Protein AF-A0A7C5BM49-F1 (afdb_monomer_lite)

Radius of gyration: 30.9 Å; chains: 1; bounding box: 62×61×113 Å

Structure (mmCIF, N/CA/C/O backbone):
data_AF-A0A7C5BM49-F1
#
_entry.id   AF-A0A7C5BM49-F1
#
loop_
_atom_site.group_PDB
_atom_site.id
_atom_site.type_symbol
_atom_site.label_atom_id
_atom_site.label_alt_id
_atom_site.label_comp_id
_atom_site.label_asym_id
_atom_site.label_entity_id
_atom_site.label_seq_id
_atom_site.pdbx_PDB_ins_code
_atom_site.Cartn_x
_atom_site.Cartn_y
_atom_site.Cartn_z
_atom_site.occupancy
_atom_site.B_iso_or_equiv
_atom_site.auth_seq_id
_atom_site.auth_comp_id
_atom_site.auth_asym_id
_atom_site.auth_atom_id
_atom_site.pdbx_PDB_model_num
ATOM 1 N N . MET A 1 1 ? -4.753 0.145 -66.730 1.00 35.38 1 MET A N 1
ATOM 2 C CA . MET A 1 1 ? -3.354 0.558 -66.465 1.00 35.38 1 MET A CA 1
ATOM 3 C C . MET A 1 1 ? -3.438 1.873 -65.705 1.00 35.38 1 MET A C 1
ATOM 5 O O . MET A 1 1 ? -4.096 2.757 -66.216 1.00 35.38 1 MET A O 1
ATOM 9 N N . SER A 1 2 ? -2.953 2.066 -64.485 1.00 33.19 2 SER A N 1
ATOM 10 C CA . SER A 1 2 ? -1.906 1.391 -63.722 1.00 33.19 2 SER A CA 1
ATOM 11 C C . SER A 1 2 ? -2.278 1.451 -62.233 1.00 33.19 2 SER A C 1
ATOM 13 O O . SER A 1 2 ? -2.693 2.502 -61.752 1.00 33.19 2 SER A O 1
ATOM 15 N N . VAL A 1 3 ? -2.170 0.325 -61.527 1.00 32.94 3 VAL A N 1
ATOM 16 C CA . VAL A 1 3 ? -2.247 0.261 -60.062 1.00 32.94 3 VAL A CA 1
ATOM 17 C C . VAL A 1 3 ? -0.810 0.378 -59.569 1.00 32.94 3 VAL A C 1
ATOM 19 O O . VAL A 1 3 ? 0.000 -0.507 -59.842 1.00 32.94 3 VAL A O 1
ATOM 22 N N . CYS A 1 4 ? -0.479 1.466 -58.876 1.00 29.97 4 CYS A N 1
ATOM 23 C CA . CYS A 1 4 ? 0.786 1.575 -58.159 1.00 29.97 4 CYS A CA 1
ATOM 24 C C . CYS A 1 4 ? 0.771 0.569 -57.001 1.00 29.97 4 CYS A C 1
ATOM 26 O O . CYS A 1 4 ? 0.165 0.816 -55.961 1.00 29.97 4 CYS A O 1
ATOM 28 N N . ARG A 1 5 ? 1.422 -0.583 -57.193 1.00 34.06 5 ARG A N 1
ATOM 29 C CA . ARG A 1 5 ? 1.899 -1.413 -56.084 1.00 34.06 5 ARG A CA 1
ATOM 30 C C . ARG A 1 5 ? 2.898 -0.569 -55.297 1.00 34.06 5 ARG A C 1
ATOM 32 O O . ARG A 1 5 ? 3.942 -0.210 -55.836 1.00 34.06 5 ARG A O 1
ATOM 39 N N . ALA A 1 6 ? 2.578 -0.258 -54.044 1.00 32.97 6 ALA A N 1
ATOM 40 C CA . ALA A 1 6 ? 3.600 0.090 -53.072 1.00 32.97 6 ALA A CA 1
ATOM 41 C C . ALA A 1 6 ? 4.580 -1.089 -53.024 1.00 32.97 6 ALA A C 1
ATOM 43 O O . ALA A 1 6 ? 4.182 -2.216 -52.727 1.00 32.97 6 ALA A O 1
ATOM 44 N N . ALA A 1 7 ? 5.826 -0.849 -53.423 1.00 32.91 7 ALA A N 1
ATOM 45 C CA . ALA A 1 7 ? 6.892 -1.812 -53.245 1.00 32.91 7 ALA A CA 1
ATOM 46 C C . ALA A 1 7 ? 7.076 -2.006 -51.736 1.00 32.91 7 ALA A C 1
ATOM 48 O O . ALA A 1 7 ? 7.450 -1.078 -51.023 1.00 32.91 7 ALA A O 1
ATOM 49 N N . GLN A 1 8 ? 6.740 -3.200 -51.259 1.00 35.34 8 GLN A N 1
ATOM 50 C CA . GLN A 1 8 ? 7.141 -3.689 -49.953 1.00 35.34 8 GLN A CA 1
ATOM 51 C C . GLN A 1 8 ? 8.669 -3.773 -50.015 1.00 35.34 8 GLN A C 1
ATOM 53 O O . GLN A 1 8 ? 9.209 -4.569 -50.780 1.00 35.34 8 GLN A O 1
ATOM 58 N N . VAL A 1 9 ? 9.368 -2.866 -49.336 1.00 38.16 9 VAL A N 1
ATOM 59 C CA . VAL A 1 9 ? 10.823 -2.961 -49.206 1.00 38.16 9 VAL A CA 1
ATOM 60 C C . VAL A 1 9 ? 11.071 -4.180 -48.322 1.00 38.16 9 VAL A C 1
ATOM 62 O O . VAL A 1 9 ? 10.821 -4.124 -47.121 1.00 38.16 9 VAL A O 1
ATOM 65 N N . GLU A 1 10 ? 11.472 -5.299 -48.926 1.00 43.09 10 GLU A N 1
ATOM 66 C CA . GLU A 1 10 ? 12.048 -6.444 -48.217 1.00 43.09 10 GLU A CA 1
ATOM 67 C C . GLU A 1 10 ? 13.358 -5.966 -47.582 1.00 43.09 10 GLU A C 1
ATOM 69 O O . GLU A 1 10 ? 14.423 -5.996 -48.194 1.00 43.09 10 GLU A O 1
ATOM 74 N N . GLY A 1 11 ? 13.265 -5.414 -46.373 1.00 50.88 11 GLY A N 1
ATOM 75 C CA . GLY A 1 11 ? 14.434 -5.167 -45.545 1.00 50.88 11 GLY A CA 1
ATOM 76 C C . GLY A 1 11 ? 15.064 -6.505 -45.168 1.00 50.88 11 GLY A C 1
ATOM 77 O O . GLY A 1 11 ? 14.358 -7.444 -44.791 1.00 50.88 11 GLY A O 1
ATOM 78 N N . THR A 1 12 ? 16.390 -6.600 -45.261 1.00 60.00 12 THR A N 1
ATOM 79 C CA . THR A 1 12 ? 17.156 -7.717 -44.698 1.00 60.00 12 THR A CA 1
ATOM 80 C C . THR A 1 12 ? 16.757 -7.897 -43.238 1.00 60.00 12 THR A C 1
ATOM 82 O O . THR A 1 12 ? 16.979 -7.009 -42.417 1.00 60.00 12 THR A O 1
ATOM 85 N N . THR A 1 13 ? 16.117 -9.027 -42.944 1.00 82.69 13 THR A N 1
ATOM 86 C CA . THR A 1 13 ? 15.657 -9.378 -41.601 1.00 82.69 13 THR A CA 1
ATOM 87 C C . THR A 1 13 ? 16.598 -10.435 -41.048 1.00 82.69 13 THR A C 1
ATOM 89 O O . THR A 1 13 ? 16.705 -11.524 -41.617 1.00 82.69 13 THR A O 1
ATOM 92 N N . ALA A 1 14 ? 17.279 -10.121 -39.949 1.00 92.62 14 ALA A N 1
ATOM 93 C CA . ALA A 1 14 ? 17.986 -11.126 -39.165 1.00 92.62 14 ALA A CA 1
ATOM 94 C C . ALA A 1 14 ? 17.140 -11.513 -37.957 1.00 92.62 14 ALA A C 1
ATOM 96 O O . ALA A 1 14 ? 16.417 -10.680 -37.411 1.00 92.62 14 ALA A O 1
ATOM 97 N N . TRP A 1 15 ? 17.196 -12.769 -37.545 1.00 95.44 15 TRP A N 1
ATOM 98 C CA . TRP A 1 15 ? 16.435 -13.246 -36.401 1.00 95.44 15 TRP A CA 1
ATOM 99 C C . TRP A 1 15 ? 17.064 -14.491 -35.795 1.00 95.44 15 TRP A C 1
ATOM 101 O O . TRP A 1 15 ? 17.852 -15.192 -36.427 1.00 95.44 15 TRP A O 1
ATOM 111 N N . ILE A 1 16 ? 16.691 -14.751 -34.551 1.00 97.69 16 ILE A N 1
ATOM 112 C CA . ILE A 1 16 ? 17.036 -15.960 -33.823 1.00 9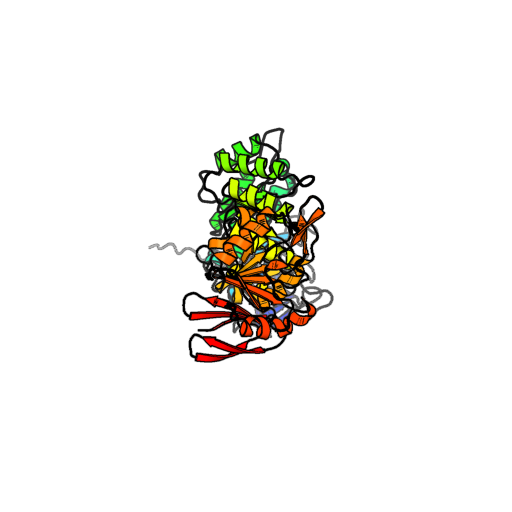7.69 16 ILE A CA 1
ATOM 113 C C . ILE A 1 16 ? 15.811 -16.449 -33.058 1.00 97.69 16 ILE A C 1
ATOM 115 O O . ILE A 1 16 ? 15.181 -15.676 -32.333 1.00 97.69 16 ILE A O 1
ATOM 119 N N . GLU A 1 17 ? 15.476 -17.725 -33.225 1.00 98.25 17 GLU A N 1
ATOM 120 C CA . GLU A 1 17 ? 14.548 -18.443 -32.350 1.00 98.25 17 GLU A CA 1
ATOM 121 C C . GLU A 1 17 ? 15.363 -19.130 -31.252 1.00 98.25 17 GLU A C 1
ATOM 123 O O . GLU A 1 17 ? 16.328 -19.850 -31.520 1.00 98.25 17 GLU A O 1
ATOM 128 N N . LEU A 1 18 ? 15.010 -18.847 -30.004 1.00 98.25 18 LEU A N 1
ATOM 129 C CA . LEU A 1 18 ? 15.732 -19.268 -28.815 1.00 98.25 18 LEU A CA 1
ATOM 130 C C . LEU A 1 18 ? 15.029 -20.465 -28.185 1.00 98.25 18 LEU A C 1
ATOM 132 O O . LEU A 1 18 ? 13.833 -20.415 -27.920 1.00 98.25 18 LEU A O 1
ATOM 136 N N . GLY A 1 19 ? 15.784 -21.515 -27.877 1.00 97.12 19 GLY A N 1
ATOM 137 C CA . GLY A 1 19 ? 15.249 -22.729 -27.263 1.00 97.12 19 GLY A CA 1
ATOM 138 C C . GLY A 1 19 ? 16.357 -23.679 -26.827 1.00 97.12 19 GLY A C 1
ATOM 139 O O . GLY A 1 19 ? 17.512 -23.268 -26.668 1.00 97.12 19 GLY A O 1
ATOM 140 N N . SER A 1 20 ? 16.029 -24.962 -26.653 1.00 95.81 20 SER A N 1
ATOM 141 C CA . SER A 1 20 ? 17.028 -26.006 -26.371 1.00 95.81 20 SER A CA 1
ATOM 142 C C . SER A 1 20 ? 18.144 -26.029 -27.423 1.00 95.81 20 SER A C 1
ATOM 144 O O . SER A 1 20 ? 19.329 -26.094 -27.083 1.00 95.81 20 SER A O 1
ATOM 146 N N . ILE A 1 21 ? 17.761 -25.849 -28.687 1.00 96.19 21 ILE A N 1
ATOM 147 C CA . ILE A 1 21 ? 18.627 -25.573 -29.832 1.00 96.19 21 ILE A CA 1
ATOM 148 C C . ILE A 1 21 ? 18.182 -24.235 -30.430 1.00 96.19 21 ILE A C 1
ATOM 150 O O . ILE A 1 21 ? 17.005 -24.067 -30.739 1.00 96.19 21 ILE A O 1
ATOM 154 N N . ASN A 1 22 ? 19.108 -23.289 -30.591 1.00 97.44 22 ASN A N 1
ATOM 155 C CA . ASN A 1 22 ? 18.799 -22.013 -31.237 1.00 97.44 22 ASN A CA 1
ATOM 156 C C . ASN A 1 22 ? 18.734 -22.190 -32.763 1.00 97.44 22 ASN A C 1
ATOM 158 O O . ASN A 1 22 ? 19.569 -22.891 -33.340 1.00 97.44 22 ASN A O 1
ATOM 162 N N . ILE A 1 23 ? 17.777 -21.527 -33.414 1.00 97.25 23 ILE A N 1
ATOM 163 C CA . ILE A 1 23 ? 17.673 -21.453 -34.877 1.00 97.25 23 ILE A CA 1
ATOM 164 C C . ILE A 1 23 ? 18.062 -20.034 -35.289 1.00 97.25 23 ILE A C 1
ATOM 166 O O . ILE A 1 23 ? 17.335 -19.082 -35.015 1.00 97.25 23 ILE A O 1
ATOM 170 N N . GLU A 1 24 ? 19.229 -19.901 -35.913 1.00 95.44 24 GLU A N 1
ATOM 171 C CA . GLU A 1 24 ? 19.878 -18.619 -36.204 1.00 95.44 24 GLU A CA 1
ATOM 172 C C . GLU A 1 24 ? 19.743 -18.248 -37.688 1.00 95.44 24 GLU A C 1
ATOM 174 O O . GLU A 1 24 ? 19.936 -19.086 -38.571 1.00 95.44 24 GLU A O 1
ATOM 179 N N . HIS A 1 25 ? 19.439 -16.980 -37.973 1.00 94.00 25 HIS A N 1
ATOM 180 C CA . HIS A 1 25 ? 19.388 -16.417 -39.322 1.00 94.00 25 HIS A CA 1
ATOM 181 C C . HIS A 1 25 ? 19.982 -15.000 -39.324 1.00 94.00 25 HIS A C 1
ATOM 183 O O . HIS A 1 25 ? 19.271 -14.016 -39.118 1.00 94.00 25 HIS A O 1
ATOM 189 N N . GLY A 1 26 ? 21.299 -14.890 -39.532 1.00 92.62 26 GLY A N 1
ATOM 190 C CA . GLY A 1 26 ? 22.030 -13.609 -39.499 1.00 92.62 26 GLY A CA 1
ATOM 191 C C . GLY A 1 26 ? 22.112 -12.962 -38.109 1.00 92.62 26 GLY A C 1
ATOM 192 O O . GLY A 1 26 ? 22.477 -11.797 -37.986 1.00 92.62 26 GLY A O 1
ATOM 193 N N . LEU A 1 27 ? 21.723 -13.692 -37.061 1.00 95.56 27 LEU A N 1
ATOM 194 C CA . LEU A 1 27 ? 21.766 -13.252 -35.673 1.00 95.56 27 LEU A CA 1
ATOM 195 C C . LEU A 1 27 ? 22.102 -14.453 -34.785 1.00 95.56 27 LEU A C 1
ATOM 197 O O . LEU A 1 27 ? 21.394 -15.459 -34.833 1.00 95.56 27 LEU A O 1
ATOM 201 N N . SER A 1 28 ? 23.142 -14.326 -33.963 1.00 96.88 28 SER A N 1
ATOM 202 C CA . SER A 1 28 ? 23.614 -15.388 -33.066 1.00 96.88 28 SER A CA 1
ATOM 203 C C . SER A 1 28 ? 23.584 -14.944 -31.607 1.00 96.88 28 SER A C 1
ATOM 205 O O . SER A 1 28 ? 23.911 -13.799 -31.292 1.00 96.88 28 SER A O 1
ATOM 207 N N . LEU A 1 29 ? 23.238 -15.857 -30.692 1.00 97.88 29 LEU A N 1
ATOM 208 C CA . LEU A 1 29 ? 23.308 -15.601 -29.246 1.00 97.88 29 LEU A CA 1
ATOM 209 C C . LEU A 1 29 ? 24.674 -16.030 -28.693 1.00 97.88 29 LEU A C 1
ATOM 211 O O . LEU A 1 29 ? 25.060 -17.196 -28.784 1.00 97.88 29 LEU A O 1
ATOM 215 N N . ARG A 1 30 ? 25.389 -15.115 -28.036 1.00 97.12 30 ARG A N 1
ATOM 216 C CA . ARG A 1 30 ? 26.651 -15.400 -27.343 1.00 97.12 30 ARG A CA 1
ATOM 217 C C . ARG A 1 30 ? 26.370 -15.771 -25.883 1.00 97.12 30 ARG A C 1
ATOM 219 O O . ARG A 1 30 ? 25.977 -14.926 -25.085 1.00 97.12 30 ARG A O 1
ATOM 226 N N . ASN A 1 31 ? 26.579 -17.041 -25.537 1.00 95.44 31 ASN A N 1
ATOM 227 C CA . ASN A 1 31 ? 26.374 -17.572 -24.186 1.00 95.44 31 ASN A CA 1
ATOM 228 C C . ASN A 1 31 ? 27.721 -17.711 -23.458 1.00 95.44 31 ASN A C 1
ATOM 230 O O . ASN A 1 31 ? 28.545 -18.551 -23.820 1.00 95.44 31 ASN A O 1
ATOM 234 N N . GLY A 1 32 ? 27.965 -16.866 -22.458 1.00 94.00 32 GLY A N 1
ATOM 235 C CA . GLY A 1 32 ? 29.204 -16.884 -21.685 1.00 94.00 32 GLY A CA 1
ATOM 236 C C . GLY A 1 32 ? 29.391 -15.635 -20.830 1.00 94.00 32 GLY A C 1
ATOM 237 O O . GLY A 1 32 ? 28.593 -14.704 -20.881 1.00 94.00 32 GLY A O 1
ATOM 238 N N . ALA A 1 33 ? 30.477 -15.601 -20.057 1.00 93.12 33 ALA A N 1
ATOM 239 C CA . ALA A 1 33 ? 30.796 -14.511 -19.133 1.00 93.12 33 ALA A CA 1
ATOM 240 C C . ALA A 1 33 ? 29.617 -14.136 -18.206 1.00 93.12 33 ALA A C 1
ATOM 242 O O . ALA A 1 33 ? 29.186 -14.992 -17.448 1.00 93.12 33 ALA A O 1
ATOM 243 N N . ASP A 1 34 ? 29.120 -12.896 -18.260 1.00 95.25 34 ASP A N 1
ATOM 244 C CA . ASP A 1 34 ? 27.944 -12.398 -17.516 1.00 95.25 34 ASP A CA 1
ATOM 245 C C . ASP A 1 34 ? 26.645 -12.467 -18.345 1.00 95.25 34 ASP A C 1
ATOM 247 O O . ASP A 1 34 ? 25.628 -11.879 -17.982 1.00 95.25 34 ASP A O 1
ATOM 251 N N . GLY A 1 35 ? 26.678 -13.163 -19.482 1.00 96.75 35 GLY A N 1
ATOM 252 C CA . GLY A 1 35 ? 25.518 -13.453 -20.319 1.00 96.75 35 GLY A CA 1
ATOM 253 C C . GLY A 1 35 ? 25.206 -14.943 -20.413 1.00 96.75 35 GLY A C 1
ATOM 254 O O . GLY A 1 35 ? 24.789 -15.421 -21.473 1.00 96.75 35 GLY A O 1
ATOM 255 N N . GLN A 1 36 ? 25.467 -15.695 -19.337 1.00 97.94 36 GLN A N 1
ATOM 256 C CA . GLN A 1 36 ? 25.080 -17.099 -19.274 1.00 97.94 36 GLN A CA 1
ATOM 257 C C . GLN A 1 36 ? 23.558 -17.239 -19.257 1.00 97.94 36 GLN A C 1
ATOM 259 O O . GLN A 1 36 ? 22.850 -16.470 -18.604 1.00 97.94 36 GLN A O 1
ATOM 264 N N . ASN A 1 37 ? 23.052 -18.215 -20.005 1.00 97.94 37 ASN A N 1
ATOM 265 C CA . ASN A 1 37 ? 21.624 -18.484 -20.120 1.00 97.94 37 ASN A CA 1
ATOM 266 C C . ASN A 1 37 ? 21.336 -19.966 -20.380 1.00 97.94 37 ASN A C 1
ATOM 268 O O . ASN A 1 37 ? 22.119 -20.666 -21.030 1.00 97.94 37 ASN A O 1
ATOM 272 N N . ASP A 1 38 ? 20.166 -20.404 -19.932 1.00 97.81 38 ASP A N 1
ATOM 273 C CA . ASP A 1 38 ? 19.726 -21.793 -19.942 1.00 97.81 38 ASP A CA 1
ATOM 274 C C . ASP A 1 38 ? 18.428 -21.963 -20.744 1.00 97.81 38 ASP A C 1
ATOM 276 O O . ASP A 1 38 ? 17.589 -21.055 -20.781 1.00 97.81 38 ASP A O 1
ATOM 280 N N . PRO A 1 39 ? 18.243 -23.105 -21.431 1.00 97.94 39 PRO A N 1
ATOM 281 C CA . PRO A 1 39 ? 16.990 -23.410 -22.102 1.00 97.94 39 PRO A CA 1
ATOM 282 C C . PRO A 1 39 ? 15.908 -23.777 -21.085 1.00 97.94 39 PRO A C 1
ATOM 284 O O . PRO A 1 39 ? 16.129 -24.591 -20.189 1.00 97.94 39 PRO A O 1
ATOM 287 N N . VAL A 1 40 ? 14.717 -23.208 -21.251 1.00 98.25 40 VAL A N 1
ATOM 288 C CA . VAL A 1 40 ? 13.548 -23.474 -20.402 1.00 98.25 40 VAL A CA 1
ATOM 289 C C . VAL A 1 40 ? 12.274 -23.530 -21.250 1.00 98.25 40 VAL A C 1
ATOM 291 O O . VAL A 1 40 ? 12.263 -23.124 -22.412 1.00 98.25 40 VAL A O 1
ATOM 294 N N . THR A 1 41 ? 11.180 -24.043 -20.685 1.00 98.19 41 THR A N 1
ATOM 295 C CA . THR A 1 41 ? 9.849 -23.989 -21.309 1.00 98.19 41 THR A CA 1
ATOM 296 C C . THR A 1 41 ? 8.919 -23.156 -20.444 1.00 98.19 41 THR A C 1
ATOM 298 O O . THR A 1 41 ? 8.630 -23.522 -19.305 1.00 98.19 41 THR A O 1
ATOM 301 N N . VAL A 1 42 ? 8.421 -22.048 -20.989 1.00 97.62 42 VAL A N 1
ATOM 302 C CA . VAL A 1 42 ? 7.563 -21.096 -20.273 1.00 97.62 42 VAL A CA 1
ATOM 303 C C . VAL A 1 42 ? 6.378 -20.720 -21.154 1.00 97.62 42 VAL A C 1
ATOM 305 O O . VAL A 1 42 ? 6.502 -20.587 -22.368 1.00 97.62 42 VAL A O 1
ATOM 308 N N . GLY A 1 43 ? 5.180 -20.613 -20.571 1.00 94.38 43 GLY A N 1
ATOM 309 C CA . GLY A 1 43 ? 3.976 -20.242 -21.327 1.00 94.38 43 GLY A CA 1
ATOM 310 C C . GLY A 1 43 ? 3.695 -21.141 -22.543 1.00 94.38 43 GLY A C 1
ATOM 311 O O . GLY A 1 43 ? 3.118 -20.670 -23.519 1.00 94.38 43 GLY A O 1
ATOM 312 N N . GLY A 1 44 ? 4.146 -22.403 -22.509 1.00 95.81 44 GLY A N 1
ATOM 313 C CA . GLY A 1 44 ? 4.000 -23.373 -23.599 1.00 95.81 44 GLY A CA 1
ATOM 314 C C . GLY A 1 44 ? 4.986 -23.236 -24.770 1.00 95.81 44 GLY A C 1
ATOM 315 O O . GLY A 1 44 ? 4.768 -23.883 -25.790 1.00 95.81 44 GLY A O 1
ATOM 316 N N . SER A 1 45 ? 6.042 -22.424 -24.664 1.00 97.00 45 SER A N 1
ATOM 317 C CA . SER A 1 45 ? 7.087 -22.287 -25.694 1.00 97.00 45 SER A CA 1
ATOM 318 C C . SER A 1 45 ? 8.469 -22.567 -25.105 1.00 97.00 45 SER A C 1
ATOM 320 O O . SER A 1 45 ? 8.723 -22.216 -23.951 1.00 97.00 45 SER A O 1
ATOM 322 N N . GLU A 1 46 ? 9.357 -23.190 -25.884 1.00 98.00 46 GLU A N 1
ATOM 323 C CA . GLU A 1 46 ? 10.786 -23.196 -25.553 1.00 98.00 46 GLU A CA 1
ATOM 324 C C . GLU A 1 46 ? 11.353 -21.778 -25.679 1.00 98.00 46 GLU A C 1
ATOM 326 O O . GLU A 1 46 ? 10.913 -20.992 -26.519 1.00 98.00 46 GLU A O 1
ATOM 331 N N . CYS A 1 47 ? 12.285 -21.441 -24.793 1.00 98.50 47 CYS A N 1
ATOM 332 C CA . CYS A 1 47 ? 12.946 -20.145 -24.747 1.00 98.50 47 CYS A CA 1
ATOM 333 C C . CYS A 1 47 ? 14.292 -20.244 -24.018 1.00 98.50 47 CYS A C 1
ATOM 335 O O . CYS A 1 47 ? 14.683 -21.314 -23.540 1.00 98.50 47 CYS A O 1
ATOM 337 N N . ARG A 1 48 ? 15.003 -19.119 -23.908 1.00 98.62 48 ARG A N 1
ATOM 338 C CA . ARG A 1 48 ? 16.191 -18.975 -23.057 1.00 98.62 48 ARG A CA 1
ATOM 339 C C . ARG A 1 48 ? 15.902 -18.061 -21.872 1.00 98.62 48 ARG A C 1
ATOM 341 O O . ARG A 1 48 ? 15.230 -17.044 -22.035 1.00 98.62 48 ARG A O 1
ATOM 348 N N . ARG A 1 49 ? 16.451 -18.411 -20.709 1.00 98.50 49 ARG A N 1
ATOM 349 C CA . ARG A 1 49 ? 16.423 -17.624 -19.470 1.00 98.50 49 ARG A CA 1
ATOM 350 C C . ARG A 1 49 ? 17.838 -17.278 -19.034 1.00 98.50 49 ARG A C 1
ATOM 352 O O . ARG A 1 49 ? 18.713 -18.133 -19.103 1.00 98.50 49 ARG A O 1
ATOM 359 N N . ASN A 1 50 ? 18.073 -16.053 -18.578 1.00 98.06 50 ASN A N 1
ATOM 360 C CA . ASN A 1 50 ? 19.366 -15.663 -18.022 1.00 98.06 50 ASN A CA 1
ATOM 361 C C . ASN A 1 50 ? 19.646 -16.389 -16.699 1.00 98.06 50 ASN A C 1
ATOM 363 O O . ASN A 1 50 ? 18.755 -16.551 -15.867 1.00 98.06 50 ASN A O 1
ATOM 367 N N . ASN A 1 51 ? 20.891 -16.812 -16.502 1.00 97.00 51 ASN A N 1
ATOM 368 C CA . ASN A 1 51 ? 21.291 -17.579 -15.330 1.00 97.00 51 ASN A CA 1
ATOM 369 C C . ASN A 1 51 ? 21.736 -16.642 -14.196 1.00 97.00 51 ASN A C 1
ATOM 371 O O . ASN A 1 51 ? 22.877 -16.183 -14.158 1.00 97.00 51 ASN A O 1
ATOM 375 N N . LEU A 1 52 ? 20.826 -16.340 -13.268 1.00 95.75 52 LEU A N 1
ATOM 376 C CA . LEU A 1 52 ? 21.138 -15.514 -12.096 1.00 95.75 52 LEU A CA 1
ATOM 377 C C . LEU A 1 52 ? 21.944 -16.251 -11.017 1.00 95.75 52 LEU A C 1
ATOM 379 O O . LEU A 1 52 ? 22.510 -15.592 -10.150 1.00 95.75 52 LEU A O 1
ATOM 383 N N . ASP A 1 53 ? 22.019 -17.581 -11.091 1.00 95.12 53 ASP A N 1
ATOM 384 C CA . ASP A 1 53 ? 22.777 -18.423 -10.161 1.00 95.12 53 ASP A CA 1
ATOM 385 C C . ASP A 1 53 ? 24.255 -18.577 -10.576 1.00 95.12 53 ASP A C 1
ATOM 387 O O . ASP A 1 53 ? 25.043 -19.205 -9.864 1.00 95.12 53 ASP A O 1
ATOM 391 N N . SER A 1 54 ? 24.658 -18.024 -11.728 1.00 92.94 54 SER A N 1
ATOM 392 C CA . SER A 1 54 ? 26.066 -17.964 -12.124 1.00 92.94 54 SER A CA 1
ATOM 393 C C . SER A 1 54 ? 26.863 -17.038 -11.198 1.00 92.94 54 SER A C 1
ATOM 395 O O . SER A 1 54 ? 26.308 -16.131 -10.585 1.00 92.94 54 SER A O 1
ATOM 397 N N . GLU A 1 55 ? 28.186 -17.212 -11.133 1.00 90.75 55 GLU A N 1
ATOM 398 C CA . GLU A 1 55 ? 29.074 -16.331 -10.361 1.00 90.75 55 GLU A CA 1
ATOM 399 C C . GLU A 1 55 ? 30.042 -15.583 -11.302 1.00 90.75 55 GLU A C 1
ATOM 401 O O . GLU A 1 55 ? 30.938 -16.216 -11.878 1.00 90.75 55 GLU A O 1
ATOM 406 N N . PRO A 1 56 ? 29.897 -14.252 -11.483 1.00 91.00 56 PRO A N 1
ATOM 407 C CA . PRO A 1 56 ? 28.807 -13.397 -10.982 1.00 91.00 56 PRO A CA 1
ATOM 408 C C . PRO A 1 56 ? 27.459 -13.679 -11.689 1.00 91.00 56 PRO A C 1
ATOM 410 O O . PRO A 1 56 ? 27.469 -14.294 -12.763 1.00 91.00 56 PRO A O 1
ATOM 413 N N . PRO A 1 57 ? 26.311 -13.210 -11.152 1.00 95.25 57 PRO A N 1
ATOM 414 C CA . PRO A 1 57 ? 25.001 -13.392 -11.784 1.00 95.25 57 PRO A CA 1
ATOM 415 C C . PRO A 1 57 ? 24.957 -12.858 -13.218 1.00 95.25 57 PRO A C 1
ATOM 417 O O . PRO A 1 57 ? 25.459 -11.762 -13.497 1.00 95.25 57 PRO A O 1
ATOM 420 N N . SER A 1 58 ? 24.338 -13.611 -14.132 1.00 97.25 58 SER A N 1
ATOM 421 C CA . SER A 1 58 ? 24.239 -13.217 -15.537 1.00 97.25 58 SER A CA 1
ATOM 422 C C . SER A 1 58 ? 22.991 -12.378 -15.801 1.00 97.25 58 SER A C 1
ATOM 424 O O . SER A 1 58 ? 21.862 -12.868 -15.793 1.00 97.25 58 SER A O 1
ATOM 426 N N . TYR A 1 59 ? 23.198 -11.091 -16.074 1.00 97.56 59 TYR A N 1
ATOM 427 C CA . TYR A 1 59 ? 22.129 -10.116 -16.326 1.00 97.56 59 TYR A CA 1
ATOM 428 C C . TYR A 1 59 ? 21.902 -9.823 -17.812 1.00 97.56 59 TYR A C 1
ATOM 430 O O . TYR A 1 59 ? 21.070 -8.978 -18.151 1.00 97.56 59 TYR A O 1
ATOM 438 N N . TYR A 1 60 ? 22.658 -10.470 -18.703 1.00 98.12 60 TYR A N 1
ATOM 439 C CA . TYR A 1 60 ? 22.733 -10.073 -20.106 1.00 98.12 60 TYR A CA 1
ATOM 440 C C . TYR A 1 60 ? 22.368 -11.200 -21.080 1.00 98.12 60 TYR A C 1
ATOM 442 O O . TYR A 1 60 ? 22.672 -12.366 -20.852 1.00 98.12 60 TYR A O 1
ATOM 450 N N . PHE A 1 61 ? 21.784 -10.836 -22.220 1.00 98.62 61 PHE A N 1
ATOM 451 C CA . PHE A 1 61 ? 21.767 -11.678 -23.422 1.00 98.62 61 PHE A CA 1
ATOM 452 C C . PHE A 1 61 ? 22.520 -10.939 -24.522 1.00 98.62 61 PHE A C 1
ATOM 454 O O . PHE A 1 61 ? 22.077 -9.865 -24.920 1.00 98.62 61 PHE A O 1
ATOM 461 N N . TYR A 1 62 ? 23.644 -11.485 -24.989 1.00 98.50 62 TYR A N 1
ATOM 462 C CA . TYR A 1 62 ? 24.508 -10.851 -25.988 1.00 98.50 62 TYR A CA 1
ATOM 463 C C . TYR A 1 62 ? 24.206 -11.377 -27.388 1.00 98.50 62 TYR A C 1
ATOM 465 O O . TYR A 1 62 ? 24.246 -12.587 -27.608 1.00 98.50 62 TYR A O 1
ATOM 473 N N . PHE A 1 63 ? 23.959 -10.479 -28.337 1.00 98.38 63 PHE A N 1
ATOM 474 C CA . PHE A 1 63 ? 23.638 -10.832 -29.714 1.00 98.38 63 PHE A CA 1
ATOM 475 C C . PHE A 1 63 ? 24.675 -10.265 -30.676 1.00 98.38 63 PHE A C 1
ATOM 477 O O . PHE A 1 63 ? 25.038 -9.091 -30.600 1.00 98.38 63 PHE A O 1
ATOM 484 N N . ASP A 1 64 ? 25.139 -11.122 -31.573 1.00 96.44 64 ASP A N 1
ATOM 485 C CA . ASP A 1 64 ? 26.043 -10.775 -32.664 1.00 96.44 64 ASP A CA 1
ATOM 486 C C . ASP A 1 64 ? 25.253 -10.789 -33.973 1.00 96.44 64 ASP A C 1
ATOM 488 O O . ASP A 1 64 ? 24.602 -11.791 -34.292 1.00 96.44 64 ASP A O 1
ATOM 492 N N . TYR A 1 65 ? 25.239 -9.656 -34.669 1.00 93.44 65 TYR A N 1
ATOM 493 C CA . TYR A 1 65 ? 24.496 -9.461 -35.902 1.00 93.44 65 TYR A CA 1
ATOM 494 C C . TYR A 1 65 ? 25.435 -9.650 -37.094 1.00 93.44 65 TYR A C 1
ATOM 496 O O . TYR A 1 65 ? 26.325 -8.844 -37.358 1.00 93.44 65 TYR A O 1
ATOM 504 N N . GLU A 1 66 ? 25.175 -10.686 -37.889 1.00 86.12 66 GLU A N 1
ATOM 505 C CA . GLU A 1 66 ? 25.917 -10.930 -39.119 1.00 86.12 66 GLU A CA 1
ATOM 506 C C . GLU A 1 66 ? 25.130 -10.349 -40.309 1.00 86.12 66 GLU A C 1
ATOM 508 O O . GLU A 1 66 ? 24.060 -10.859 -40.665 1.00 86.12 66 GLU A O 1
ATOM 513 N N . PRO A 1 67 ? 25.607 -9.262 -40.946 1.00 67.56 67 PRO A N 1
ATOM 514 C CA . PRO A 1 67 ? 24.910 -8.676 -42.081 1.00 67.56 67 PRO A CA 1
ATOM 515 C C . PRO A 1 67 ? 24.880 -9.667 -43.243 1.00 67.56 67 PRO A C 1
ATOM 517 O O . PRO A 1 67 ? 25.927 -10.053 -43.755 1.00 67.56 67 PRO A O 1
ATOM 520 N N . SER A 1 68 ? 23.680 -10.025 -43.708 1.00 61.72 68 SER A N 1
ATOM 521 C CA . SER A 1 68 ? 23.541 -11.011 -44.781 1.00 61.72 68 SER A CA 1
ATOM 522 C C . SER A 1 68 ? 24.145 -10.535 -46.106 1.00 61.72 68 SER A C 1
ATOM 524 O O . SER A 1 68 ? 24.840 -11.333 -46.714 1.00 61.72 68 SER A O 1
ATOM 526 N N . GLU A 1 69 ? 23.984 -9.268 -46.538 1.00 57.94 69 GLU A N 1
ATOM 527 C CA . GLU A 1 69 ? 24.577 -8.779 -47.811 1.00 57.94 69 GLU A CA 1
ATOM 528 C C . GLU A 1 69 ? 24.830 -7.242 -47.918 1.00 57.94 69 GLU A C 1
ATOM 530 O O . GLU A 1 69 ? 24.980 -6.716 -49.024 1.00 57.94 69 GLU A O 1
ATOM 535 N N . GLY A 1 70 ? 24.904 -6.448 -46.832 1.00 61.25 70 GLY A N 1
ATOM 536 C CA . GLY A 1 70 ? 25.036 -4.985 -47.005 1.00 61.25 70 GLY A CA 1
ATOM 537 C C . GLY A 1 70 ? 25.276 -4.101 -45.777 1.00 61.25 70 GLY A C 1
ATOM 538 O O . GLY A 1 70 ? 25.316 -4.553 -44.637 1.00 61.25 70 GLY A O 1
ATOM 539 N N . ARG A 1 71 ? 25.458 -2.796 -46.050 1.00 77.19 71 ARG A N 1
ATOM 540 C CA . ARG A 1 71 ? 25.622 -1.719 -45.051 1.00 77.19 71 ARG A CA 1
ATOM 541 C C . ARG A 1 71 ? 24.372 -1.595 -44.173 1.00 77.19 71 ARG A C 1
ATOM 543 O O . ARG A 1 71 ? 23.264 -1.663 -44.690 1.00 77.19 71 ARG A O 1
ATOM 550 N N . ILE A 1 72 ? 24.560 -1.287 -42.889 1.00 85.50 72 ILE A N 1
ATOM 551 C CA . ILE A 1 72 ? 23.471 -0.980 -41.947 1.00 85.50 72 ILE A CA 1
ATOM 552 C C . ILE A 1 72 ? 22.622 0.183 -42.476 1.00 85.50 72 ILE A C 1
ATOM 554 O O . ILE A 1 72 ? 23.129 1.296 -42.666 1.00 85.50 72 ILE A O 1
ATOM 558 N N . ILE A 1 73 ? 21.327 -0.070 -42.672 1.00 88.69 73 ILE A N 1
ATOM 559 C CA . ILE A 1 73 ? 20.326 0.952 -42.991 1.00 88.69 73 ILE A CA 1
ATOM 560 C C . ILE A 1 73 ? 19.646 1.360 -41.682 1.00 88.69 73 ILE A C 1
ATOM 562 O O . ILE A 1 73 ? 19.124 0.521 -40.954 1.00 88.69 73 ILE A O 1
ATOM 566 N N . ARG A 1 74 ? 19.679 2.659 -41.375 1.00 89.88 74 ARG A N 1
ATOM 567 C CA . ARG A 1 74 ? 19.130 3.233 -40.138 1.00 89.88 74 ARG A CA 1
ATOM 568 C C . ARG A 1 74 ? 17.772 3.905 -40.404 1.00 89.88 74 ARG A C 1
ATOM 570 O O . ARG A 1 74 ? 17.590 4.407 -41.516 1.00 89.88 74 ARG A O 1
ATOM 577 N N . PRO A 1 75 ? 16.869 3.981 -39.409 1.00 93.31 75 PRO A N 1
ATOM 578 C CA . PRO A 1 75 ? 16.990 3.387 -38.072 1.00 93.31 75 PRO A CA 1
ATOM 579 C C . PRO A 1 75 ? 16.968 1.853 -38.116 1.00 93.31 75 PRO A C 1
ATOM 581 O O . PRO A 1 75 ? 16.413 1.260 -39.040 1.00 93.31 75 PRO A O 1
ATOM 584 N N . VAL A 1 76 ? 17.624 1.217 -37.146 1.00 94.38 76 VAL A N 1
ATOM 585 C CA . VAL A 1 76 ? 17.555 -0.236 -36.933 1.00 94.38 76 VAL A CA 1
ATOM 586 C C . VAL A 1 76 ? 16.530 -0.499 -35.837 1.00 94.38 76 VAL A C 1
ATOM 588 O O . VAL A 1 76 ? 16.528 0.195 -34.827 1.00 94.38 76 VAL A O 1
ATOM 591 N N . TYR A 1 77 ? 15.676 -1.498 -36.016 1.00 96.31 77 TYR A N 1
ATOM 592 C CA . TYR A 1 77 ? 14.685 -1.910 -35.031 1.00 96.31 77 TYR A CA 1
ATOM 593 C C . TYR A 1 77 ? 15.031 -3.292 -34.496 1.00 96.31 77 TYR A C 1
ATOM 595 O O . TYR A 1 77 ? 15.121 -4.247 -35.268 1.00 96.31 77 TYR A O 1
ATOM 603 N N . VAL A 1 78 ? 15.190 -3.409 -33.178 1.00 97.69 78 VAL A N 1
ATOM 604 C CA . VAL A 1 78 ? 15.347 -4.703 -32.505 1.00 97.69 78 VAL A CA 1
ATOM 605 C C . VAL A 1 78 ? 14.040 -5.056 -31.813 1.00 97.69 78 VAL A C 1
ATOM 607 O O . VAL A 1 78 ? 13.571 -4.313 -30.953 1.00 97.69 78 VAL A O 1
ATOM 610 N N . THR A 1 79 ? 13.453 -6.192 -32.179 1.00 97.94 79 THR A N 1
ATOM 611 C CA . THR A 1 79 ? 12.259 -6.739 -31.528 1.00 97.94 79 THR A CA 1
ATOM 612 C C . THR A 1 79 ? 12.646 -7.917 -30.646 1.00 97.94 79 THR A C 1
ATOM 614 O O . THR A 1 79 ? 13.291 -8.850 -31.114 1.00 97.94 79 THR A O 1
ATOM 617 N N . VAL A 1 80 ? 12.225 -7.888 -29.385 1.00 98.56 80 VAL A N 1
ATOM 618 C CA . VAL A 1 80 ? 12.439 -8.946 -28.392 1.00 98.56 80 VAL A CA 1
ATOM 619 C C . VAL A 1 80 ? 11.090 -9.560 -28.032 1.00 98.56 80 VAL A C 1
ATOM 621 O O . VAL A 1 80 ? 10.221 -8.873 -27.492 1.00 98.56 80 VAL A O 1
ATOM 624 N N . GLU A 1 81 ? 10.905 -10.850 -28.309 1.00 98.44 81 GLU A N 1
ATOM 625 C CA . GLU A 1 81 ? 9.755 -11.618 -27.832 1.00 98.44 81 GLU A CA 1
ATOM 626 C C . GLU A 1 81 ? 10.050 -12.236 -26.462 1.00 98.44 81 GLU A C 1
ATOM 628 O O . GLU A 1 81 ? 10.839 -13.181 -26.354 1.00 98.44 81 GLU A O 1
ATOM 633 N N . TYR A 1 82 ? 9.390 -11.724 -25.424 1.00 98.50 82 TYR A N 1
ATOM 634 C CA . TYR A 1 82 ? 9.626 -12.094 -24.029 1.00 98.50 82 TYR A CA 1
ATOM 635 C C . TYR A 1 82 ? 8.346 -12.548 -23.318 1.00 98.50 82 TYR A C 1
ATOM 637 O O . TYR A 1 82 ? 7.233 -12.189 -23.720 1.00 98.50 82 TYR A O 1
ATOM 645 N N . TYR A 1 83 ? 8.488 -13.338 -22.253 1.00 98.38 83 TYR A N 1
ATOM 646 C CA . TYR A 1 83 ? 7.360 -13.722 -21.405 1.00 98.38 83 TYR A CA 1
ATOM 647 C C . TYR A 1 83 ? 7.150 -12.696 -20.284 1.00 98.38 83 TYR A C 1
ATOM 649 O O . TYR A 1 83 ? 8.009 -12.486 -19.428 1.00 98.38 83 TYR A O 1
ATOM 657 N N . ASP A 1 84 ? 5.985 -12.048 -20.278 1.00 97.31 84 ASP A N 1
ATOM 658 C CA . ASP A 1 84 ? 5.638 -10.976 -19.343 1.00 97.31 84 ASP A CA 1
ATOM 659 C C . ASP A 1 84 ? 5.219 -11.547 -17.974 1.00 97.31 84 ASP A C 1
ATOM 661 O O . ASP A 1 84 ? 4.029 -11.683 -17.675 1.00 97.31 84 ASP A O 1
ATOM 665 N N . SER A 1 85 ? 6.204 -11.950 -17.165 1.00 95.00 85 SER A N 1
ATOM 666 C CA . SER A 1 85 ? 6.018 -12.592 -15.856 1.00 95.00 85 SER A CA 1
ATOM 667 C C . SER A 1 85 ? 6.797 -11.885 -14.751 1.00 95.00 85 SER A C 1
ATOM 669 O O . SER A 1 85 ? 8.001 -11.663 -14.876 1.00 95.00 85 SER A O 1
ATOM 671 N N . GLY A 1 86 ? 6.116 -11.611 -13.640 1.00 93.62 86 GLY A N 1
ATOM 672 C CA . GLY A 1 86 ? 6.586 -10.791 -12.526 1.00 93.62 86 GLY A CA 1
ATOM 673 C C . GLY A 1 86 ? 6.513 -9.298 -12.840 1.00 93.62 86 GLY A C 1
ATOM 674 O O . GLY A 1 86 ? 5.907 -8.892 -13.828 1.00 93.62 86 GLY A O 1
ATOM 675 N N . PHE A 1 87 ? 7.146 -8.483 -12.003 1.00 95.31 87 PHE A N 1
ATOM 676 C CA . PHE A 1 87 ? 7.267 -7.043 -12.222 1.00 95.31 87 PHE A CA 1
ATOM 677 C C . PHE A 1 87 ? 8.728 -6.639 -12.358 1.00 95.31 87 PHE A C 1
ATOM 679 O O . PHE A 1 87 ? 9.615 -7.251 -11.761 1.00 95.31 87 PHE A O 1
ATOM 686 N N . GLY A 1 88 ? 8.973 -5.601 -13.147 1.00 94.50 88 GLY A N 1
ATOM 687 C CA . GLY A 1 88 ? 10.298 -5.030 -13.334 1.00 94.50 88 GLY A CA 1
ATOM 688 C C . GLY A 1 88 ? 10.438 -4.421 -14.715 1.00 94.50 88 GLY A C 1
ATOM 689 O O . GLY A 1 88 ? 9.455 -4.039 -15.346 1.00 94.50 88 GLY A O 1
ATOM 690 N N . GLN A 1 89 ? 11.673 -4.361 -15.192 1.00 95.94 89 GLN A N 1
ATOM 691 C CA . GLN A 1 89 ? 11.986 -3.843 -16.513 1.00 95.94 89 GLN A CA 1
ATOM 692 C C . GLN A 1 89 ? 13.238 -4.511 -17.073 1.00 95.94 89 GLN A C 1
ATOM 694 O O . GLN A 1 89 ? 14.044 -5.077 -16.328 1.00 95.94 89 GLN A O 1
ATOM 699 N N . PHE A 1 90 ? 13.413 -4.407 -18.381 1.00 98.25 90 PHE A N 1
ATOM 700 C CA . PHE A 1 90 ? 14.679 -4.687 -19.046 1.00 98.25 90 PHE A CA 1
ATOM 701 C C . PHE A 1 90 ? 14.999 -3.570 -20.033 1.00 98.25 90 PHE A C 1
ATOM 703 O O . PHE A 1 90 ? 14.113 -2.834 -20.460 1.00 98.25 90 PHE A O 1
ATOM 710 N N . ALA A 1 91 ? 16.271 -3.428 -20.378 1.00 98.31 91 ALA A N 1
ATOM 711 C CA . ALA A 1 91 ? 16.740 -2.447 -21.345 1.00 98.31 91 ALA A CA 1
ATOM 712 C C . ALA A 1 91 ? 17.411 -3.139 -22.529 1.00 98.31 91 ALA A C 1
ATOM 714 O O . ALA A 1 91 ? 17.785 -4.313 -22.448 1.00 98.31 91 ALA A O 1
ATOM 715 N N . LEU A 1 92 ? 17.600 -2.390 -23.610 1.00 98.62 92 LEU A N 1
ATOM 716 C CA . LEU A 1 92 ? 18.475 -2.788 -24.704 1.00 98.62 92 LEU A CA 1
ATOM 717 C C . LEU A 1 92 ? 19.635 -1.805 -24.804 1.00 98.62 92 LEU A C 1
ATOM 719 O O . LEU A 1 92 ? 19.423 -0.594 -24.866 1.00 98.62 92 LEU A O 1
ATOM 723 N N . GLU A 1 93 ? 20.854 -2.329 -24.836 1.00 98.62 93 GLU A N 1
ATOM 724 C CA . GLU A 1 93 ? 22.068 -1.556 -25.076 1.00 98.62 93 GLU A CA 1
ATOM 725 C C . GLU A 1 93 ? 22.735 -2.016 -26.362 1.00 98.62 93 GLU A C 1
ATOM 727 O O . GLU A 1 93 ? 22.802 -3.212 -26.628 1.00 98.62 93 GLU A O 1
ATOM 732 N N . TYR A 1 94 ? 23.269 -1.091 -27.150 1.00 98.44 94 TYR A N 1
ATOM 733 C CA . TYR A 1 94 ? 23.836 -1.403 -28.459 1.00 98.44 94 TYR A CA 1
ATOM 734 C C . TYR A 1 94 ? 25.129 -0.647 -28.741 1.00 98.44 94 TYR A C 1
ATOM 736 O O . TYR A 1 94 ? 25.399 0.419 -28.182 1.00 98.44 94 TYR A O 1
ATOM 744 N N . ASP A 1 95 ? 25.911 -1.228 -29.645 1.00 97.62 95 ASP A N 1
ATOM 745 C CA . ASP A 1 95 ? 27.090 -0.635 -30.246 1.00 97.62 95 ASP A CA 1
ATOM 746 C C . ASP A 1 95 ? 26.667 0.499 -31.196 1.00 97.62 95 ASP A C 1
ATOM 748 O O . ASP A 1 95 ? 26.146 0.271 -32.293 1.00 97.62 95 ASP A O 1
ATOM 752 N N . SER A 1 96 ? 26.870 1.739 -30.752 1.00 97.44 96 SER A N 1
ATOM 753 C CA . SER A 1 96 ? 26.407 2.973 -31.394 1.00 97.44 96 SER A CA 1
ATOM 754 C C . SER A 1 96 ? 27.553 3.853 -31.897 1.00 97.44 96 SER A C 1
ATOM 756 O O . SER A 1 96 ? 28.681 3.803 -31.405 1.00 97.44 96 SER A O 1
ATOM 758 N N . ALA A 1 97 ? 27.268 4.723 -32.864 1.00 96.44 97 ALA A N 1
ATOM 759 C CA . ALA A 1 97 ? 28.229 5.717 -33.345 1.00 96.44 97 ALA A CA 1
ATOM 760 C C . ALA A 1 97 ? 28.415 6.916 -32.388 1.00 96.44 97 ALA A C 1
ATOM 762 O O . ALA A 1 97 ? 29.296 7.748 -32.615 1.00 96.44 97 ALA A O 1
ATOM 763 N N . ASP A 1 98 ? 27.609 7.017 -31.331 1.00 96.50 98 ASP A N 1
ATOM 764 C CA . ASP A 1 98 ? 27.648 8.102 -30.356 1.00 96.50 98 ASP A CA 1
ATOM 765 C C . ASP A 1 98 ? 28.786 7.927 -29.349 1.00 96.50 98 ASP A C 1
ATOM 767 O O . ASP A 1 98 ? 28.686 7.210 -28.356 1.00 96.50 98 ASP A O 1
ATOM 771 N N . ILE A 1 99 ? 29.874 8.651 -29.591 1.00 95.69 99 ILE A N 1
ATOM 772 C CA . ILE A 1 99 ? 31.070 8.629 -28.746 1.00 95.69 99 ILE A CA 1
ATOM 773 C C . ILE A 1 99 ? 30.857 9.202 -27.335 1.00 95.69 99 ILE A C 1
ATOM 775 O O . ILE A 1 99 ? 31.758 9.069 -26.510 1.00 95.69 99 ILE A O 1
ATOM 779 N N . SER A 1 100 ? 29.723 9.862 -27.058 1.00 96.75 100 SER A N 1
ATOM 780 C CA . SER A 1 100 ? 29.411 10.398 -25.726 1.00 96.75 100 SER A CA 1
ATOM 781 C C . SER A 1 100 ? 28.762 9.364 -24.800 1.00 96.75 100 SER A C 1
ATOM 783 O O . SER A 1 100 ? 28.784 9.536 -23.581 1.00 96.75 100 SER A O 1
ATOM 785 N N . ALA A 1 101 ? 28.220 8.278 -25.360 1.00 95.44 101 ALA A N 1
ATOM 786 C CA . ALA A 1 101 ? 27.668 7.163 -24.602 1.00 95.44 101 ALA A CA 1
ATOM 787 C C . ALA A 1 101 ? 28.784 6.280 -23.989 1.00 95.44 101 ALA A C 1
ATOM 789 O O . ALA A 1 101 ? 29.942 6.356 -24.424 1.00 95.44 101 ALA A O 1
ATOM 790 N N . PRO A 1 102 ? 28.469 5.440 -22.977 1.00 96.69 102 PRO A N 1
ATOM 791 C CA . PRO A 1 102 ? 29.464 4.647 -22.254 1.00 96.69 102 PRO A CA 1
ATOM 792 C C . PRO A 1 102 ? 30.385 3.836 -23.172 1.00 96.69 102 PRO A C 1
ATOM 794 O O . PRO A 1 102 ? 29.951 3.296 -24.193 1.00 96.69 102 PRO A O 1
ATOM 797 N N . GLU A 1 103 ? 31.665 3.760 -22.796 1.00 96.38 103 GLU A N 1
ATOM 798 C CA . GLU A 1 103 ? 32.725 3.082 -23.559 1.00 96.38 103 GLU A CA 1
ATOM 799 C C . GLU A 1 103 ? 32.801 3.532 -25.031 1.00 96.38 103 GLU A C 1
ATOM 801 O O . GLU A 1 103 ? 32.903 2.723 -25.953 1.00 96.38 103 GLU A O 1
ATOM 806 N N . HIS A 1 104 ? 32.740 4.848 -25.266 1.00 96.38 104 HIS A N 1
ATOM 807 C CA . HIS A 1 104 ? 32.797 5.455 -26.604 1.00 96.38 104 HIS A CA 1
ATOM 808 C C . HIS A 1 104 ? 31.712 4.908 -27.550 1.00 96.38 104 HIS A C 1
ATOM 810 O O . HIS A 1 104 ? 31.964 4.598 -28.726 1.00 96.38 104 HIS A O 1
ATOM 816 N N . GLY A 1 105 ? 30.504 4.763 -27.004 1.00 96.19 105 GLY A N 1
ATOM 817 C CA . GLY A 1 105 ? 29.316 4.325 -27.724 1.00 96.19 105 GLY A CA 1
ATOM 818 C C . GLY A 1 105 ? 29.059 2.825 -27.734 1.00 96.19 105 GLY A C 1
ATOM 819 O O . GLY A 1 105 ? 28.044 2.428 -28.299 1.00 96.19 105 GLY A O 1
ATOM 820 N N . ALA A 1 106 ? 29.912 1.992 -27.129 1.00 97.25 106 ALA A N 1
ATOM 821 C CA . ALA A 1 106 ? 29.729 0.539 -27.168 1.00 97.25 106 ALA A CA 1
ATOM 822 C C . ALA A 1 106 ? 28.475 0.061 -26.403 1.00 97.25 106 ALA A C 1
ATOM 824 O O . ALA A 1 106 ? 27.908 -0.966 -26.765 1.00 97.25 106 ALA A O 1
ATOM 825 N N . TYR A 1 107 ? 28.014 0.806 -25.391 1.00 97.44 107 TYR A N 1
ATOM 826 C CA . TYR A 1 107 ? 26.868 0.430 -24.546 1.00 97.44 107 TYR A CA 1
ATOM 827 C C . TYR A 1 107 ? 25.831 1.557 -24.437 1.00 97.44 107 TYR A C 1
ATOM 829 O O . TYR A 1 107 ? 25.499 2.016 -23.345 1.00 97.44 107 TYR A O 1
ATOM 837 N N . LYS A 1 108 ? 25.324 2.054 -25.570 1.00 98.00 108 LYS A N 1
ATOM 838 C CA . LYS A 1 108 ? 24.256 3.067 -25.563 1.00 98.00 108 LYS A CA 1
ATOM 839 C C . LYS A 1 108 ? 22.900 2.416 -25.310 1.00 98.00 108 LYS A C 1
ATOM 841 O O . LYS A 1 108 ? 22.529 1.493 -26.026 1.00 98.00 108 LYS A O 1
ATOM 846 N N . THR A 1 109 ? 22.132 2.916 -24.344 1.00 97.12 109 THR A N 1
ATOM 847 C CA . THR A 1 109 ? 20.768 2.437 -24.067 1.00 97.12 109 THR A CA 1
ATOM 848 C C . THR A 1 109 ? 19.777 2.945 -25.123 1.00 97.12 109 THR A C 1
ATOM 850 O O . THR A 1 109 ? 19.702 4.145 -25.383 1.00 97.12 109 THR A O 1
ATOM 853 N N . ALA A 1 110 ? 18.998 2.042 -25.725 1.00 96.44 110 ALA A N 1
ATOM 854 C CA . ALA A 1 110 ? 17.932 2.362 -26.685 1.00 96.44 110 ALA A CA 1
ATOM 855 C C . ALA A 1 110 ? 16.588 2.700 -26.010 1.00 96.44 110 ALA A C 1
ATOM 857 O O . ALA A 1 110 ? 15.700 3.266 -26.640 1.00 96.44 110 ALA A O 1
ATOM 858 N N . GLY A 1 111 ? 16.433 2.339 -24.736 1.00 94.00 111 GLY A N 1
ATOM 859 C CA . GLY A 1 111 ? 15.217 2.515 -23.947 1.00 94.00 111 GLY A CA 1
ATOM 860 C C . GLY A 1 111 ? 15.027 1.364 -22.963 1.00 94.00 111 GLY A C 1
ATOM 861 O O . GLY A 1 111 ? 15.877 0.475 -22.859 1.00 94.00 111 GLY A O 1
ATOM 862 N N . VAL A 1 112 ? 13.898 1.379 -22.261 1.00 96.06 112 VAL A N 1
ATOM 863 C CA . VAL A 1 112 ? 13.477 0.318 -21.337 1.00 96.06 112 VAL A CA 1
ATOM 864 C C . VAL A 1 112 ? 12.129 -0.245 -21.765 1.00 96.06 112 VAL A C 1
ATOM 866 O O . VAL A 1 112 ? 11.361 0.441 -22.431 1.00 96.06 112 VAL A O 1
ATOM 869 N N . GLU A 1 113 ? 11.839 -1.476 -21.363 1.00 96.94 113 GLU A N 1
ATOM 870 C CA . GLU A 1 113 ? 10.520 -2.086 -21.464 1.00 96.94 113 GLU A CA 1
ATOM 871 C C . GLU A 1 113 ? 10.065 -2.602 -20.098 1.00 96.94 113 GLU A C 1
ATOM 873 O O . GLU A 1 113 ? 10.826 -3.268 -19.391 1.00 96.94 113 GLU A O 1
ATOM 878 N N . LEU A 1 114 ? 8.805 -2.324 -19.743 1.00 96.75 114 LEU A N 1
ATOM 879 C CA . LEU A 1 114 ? 8.213 -2.784 -18.487 1.00 96.75 114 LEU A CA 1
ATOM 880 C C . LEU A 1 114 ? 7.686 -4.218 -18.574 1.00 96.75 114 LEU A C 1
ATOM 882 O O . LEU A 1 114 ? 7.078 -4.634 -19.568 1.00 96.75 114 LEU A O 1
ATOM 886 N N . ILE A 1 115 ? 7.823 -4.933 -17.464 1.00 97.00 115 ILE A N 1
ATOM 887 C CA . ILE A 1 115 ? 7.223 -6.239 -17.195 1.00 97.00 115 ILE A CA 1
ATOM 888 C C . ILE A 1 115 ? 6.117 -6.017 -16.154 1.00 97.00 115 ILE A C 1
ATOM 890 O O . ILE A 1 115 ? 6.368 -5.457 -15.087 1.00 97.00 115 ILE A O 1
ATOM 894 N N . LEU A 1 116 ? 4.884 -6.398 -16.493 1.00 96.50 116 LEU A N 1
ATOM 895 C CA . LEU A 1 116 ? 3.651 -6.066 -15.760 1.00 96.50 116 LEU A CA 1
ATOM 896 C C . LEU A 1 116 ? 2.841 -7.308 -15.355 1.00 96.50 116 LEU A C 1
ATOM 898 O O . LEU A 1 116 ? 1.653 -7.207 -15.046 1.00 96.50 116 LEU A O 1
ATOM 902 N N . ASP A 1 117 ? 3.480 -8.475 -15.385 1.00 95.75 117 ASP A N 1
ATOM 903 C CA . ASP A 1 117 ? 2.929 -9.761 -14.967 1.00 95.75 117 ASP A CA 1
ATOM 904 C C . ASP A 1 117 ? 1.665 -10.210 -15.722 1.00 95.75 117 ASP A C 1
ATOM 906 O O . ASP A 1 117 ? 0.791 -10.869 -15.158 1.00 95.75 117 ASP A O 1
ATOM 910 N N . SER A 1 118 ? 1.536 -9.881 -17.014 1.00 95.75 118 SER A N 1
ATOM 911 C CA . SER A 1 118 ? 0.349 -10.286 -17.787 1.00 95.75 118 SER A CA 1
ATOM 912 C C . SER A 1 118 ? 0.267 -11.789 -18.085 1.00 95.75 118 SER A C 1
ATOM 914 O O . SER A 1 118 ? -0.773 -12.245 -18.571 1.00 95.75 118 SER A O 1
ATOM 916 N N . LYS A 1 119 ? 1.337 -12.548 -17.800 1.00 95.62 119 LYS A N 1
ATOM 917 C CA . LYS A 1 119 ? 1.502 -13.986 -18.077 1.00 95.62 119 LYS A CA 1
ATOM 918 C C . LYS A 1 119 ? 1.279 -14.333 -19.552 1.00 95.62 119 LYS A C 1
ATOM 920 O O . LYS A 1 119 ? 0.667 -15.346 -19.892 1.00 95.62 119 LYS A O 1
ATOM 925 N N . LYS A 1 120 ? 1.747 -13.459 -20.444 1.00 95.94 120 LYS A N 1
ATOM 926 C CA . LYS A 1 120 ? 1.629 -13.601 -21.900 1.00 95.94 120 LYS A CA 1
ATOM 927 C C . LYS A 1 120 ? 2.973 -13.354 -22.568 1.00 95.94 120 LYS A C 1
ATOM 929 O O . LYS A 1 120 ? 3.776 -12.562 -22.089 1.00 95.94 120 LYS A O 1
ATOM 934 N N . TRP A 1 121 ? 3.171 -13.987 -23.717 1.00 97.25 121 TRP A N 1
ATOM 935 C CA . TRP A 1 121 ? 4.241 -13.620 -24.638 1.00 97.25 121 TRP A CA 1
ATOM 936 C C . TRP A 1 121 ? 3.954 -12.245 -25.253 1.00 97.25 121 TRP A C 1
ATOM 938 O O . TRP A 1 121 ? 2.850 -12.009 -25.752 1.00 97.25 121 TRP A O 1
ATOM 948 N N . ARG A 1 122 ? 4.933 -11.339 -25.197 1.00 96.12 122 ARG A N 1
ATOM 949 C CA . ARG A 1 122 ? 4.844 -9.962 -25.707 1.00 96.12 122 ARG A CA 1
ATOM 950 C C . ARG A 1 122 ? 6.065 -9.607 -26.541 1.00 96.12 122 ARG A C 1
ATOM 952 O O . ARG A 1 122 ? 7.082 -10.289 -26.474 1.00 96.12 122 ARG A O 1
ATOM 959 N N . LYS A 1 123 ? 5.948 -8.524 -27.311 1.00 96.75 123 LYS A N 1
ATOM 960 C CA . LYS A 1 123 ? 7.034 -7.945 -28.103 1.00 96.75 123 LYS A CA 1
ATOM 961 C C . LYS A 1 123 ? 7.434 -6.592 -27.536 1.00 96.75 123 LYS A C 1
ATOM 963 O O . LYS A 1 123 ? 6.575 -5.726 -27.406 1.00 96.75 123 LYS A O 1
ATOM 968 N N . ALA A 1 124 ? 8.719 -6.421 -27.261 1.00 97.38 124 ALA A N 1
ATOM 969 C CA . ALA A 1 124 ? 9.340 -5.123 -27.029 1.00 97.38 124 ALA A CA 1
ATOM 970 C C . ALA A 1 124 ? 10.082 -4.706 -28.295 1.00 97.38 124 ALA A C 1
ATOM 972 O O . ALA A 1 124 ? 10.792 -5.531 -28.867 1.00 97.38 124 ALA A O 1
ATOM 973 N N . VAL A 1 125 ? 9.928 -3.462 -28.739 1.00 96.88 125 VAL A N 1
ATOM 974 C CA . VAL A 1 125 ? 10.569 -2.965 -29.964 1.00 96.88 125 VAL A CA 1
ATOM 975 C C . VAL A 1 125 ? 11.400 -1.737 -29.620 1.00 96.88 125 VAL A C 1
ATOM 977 O O . VAL A 1 125 ? 10.878 -0.759 -29.091 1.00 96.88 125 VAL A O 1
ATOM 980 N N . PHE A 1 126 ? 12.691 -1.798 -29.930 1.00 97.56 126 PHE A N 1
ATOM 981 C CA . PHE A 1 126 ? 13.665 -0.745 -29.663 1.00 97.56 126 PHE A CA 1
ATOM 982 C C . PHE A 1 126 ? 14.128 -0.125 -30.978 1.00 97.56 126 PHE A C 1
ATOM 984 O O . PHE A 1 126 ? 14.478 -0.848 -31.909 1.00 97.56 126 PHE A O 1
ATOM 991 N N . GLU A 1 127 ? 14.156 1.206 -31.043 1.00 97.00 127 GLU A N 1
ATOM 992 C CA . GLU A 1 127 ? 14.632 1.968 -32.200 1.00 97.00 127 GLU A CA 1
ATOM 993 C C . GLU A 1 127 ? 16.065 2.467 -31.968 1.00 97.00 127 GLU A C 1
ATOM 995 O O . GLU A 1 127 ? 16.356 3.180 -31.007 1.00 97.00 127 GLU A O 1
ATOM 1000 N N . LEU A 1 128 ? 16.973 2.087 -32.862 1.00 96.94 128 LEU A N 1
ATOM 1001 C CA . LEU A 1 128 ? 18.397 2.384 -32.802 1.00 96.94 128 LEU A CA 1
ATOM 1002 C C . LEU A 1 128 ? 18.746 3.328 -33.962 1.00 96.94 128 LEU A C 1
ATOM 1004 O O . LEU A 1 128 ? 18.896 2.916 -35.117 1.00 96.94 128 LEU A O 1
ATOM 1008 N N . ASN A 1 129 ? 18.880 4.616 -33.655 1.00 95.88 129 ASN A N 1
ATOM 1009 C CA . ASN A 1 129 ? 19.037 5.670 -34.664 1.00 95.88 129 ASN A CA 1
ATOM 1010 C C . ASN A 1 129 ? 20.448 5.759 -35.264 1.00 95.88 129 ASN A C 1
ATOM 1012 O O . ASN A 1 129 ? 20.622 6.242 -36.382 1.00 95.88 129 ASN A O 1
ATOM 1016 N N . ASP A 1 130 ? 21.457 5.292 -34.536 1.00 96.00 130 ASP A N 1
ATOM 1017 C CA . ASP A 1 130 ? 22.882 5.427 -34.845 1.00 96.00 130 ASP A CA 1
ATOM 1018 C C . ASP A 1 130 ? 23.650 4.113 -34.621 1.00 96.00 130 ASP A C 1
ATOM 1020 O O . ASP A 1 130 ? 24.845 4.130 -34.325 1.00 96.00 130 ASP A O 1
ATOM 1024 N N . ALA A 1 131 ? 22.974 2.969 -34.800 1.00 95.25 131 ALA A N 1
ATOM 1025 C CA . ALA A 1 131 ? 23.573 1.635 -34.696 1.00 95.25 131 ALA A CA 1
ATOM 1026 C C . ALA A 1 131 ? 24.838 1.515 -35.559 1.00 95.25 131 ALA A C 1
ATOM 1028 O O . ALA A 1 131 ? 24.828 1.874 -36.742 1.00 95.25 131 ALA A O 1
ATOM 1029 N N . ARG A 1 132 ? 25.930 1.037 -34.964 1.00 93.25 132 ARG A N 1
ATOM 1030 C CA . ARG A 1 132 ? 27.232 0.849 -35.611 1.00 93.25 132 ARG A CA 1
ATOM 1031 C C . ARG A 1 132 ? 27.555 -0.626 -35.841 1.00 93.25 132 ARG A C 1
ATOM 1033 O O . ARG A 1 132 ? 28.082 -0.909 -36.909 1.00 93.25 132 ARG A O 1
ATOM 1040 N N . PHE A 1 133 ? 27.180 -1.495 -34.897 1.00 94.00 133 PHE A N 1
ATOM 1041 C CA . PHE A 1 133 ? 27.341 -2.958 -34.944 1.00 94.00 133 PHE A CA 1
ATOM 1042 C C . PHE A 1 133 ? 28.731 -3.384 -35.465 1.00 94.00 133 PHE A C 1
ATOM 1044 O O . PHE A 1 133 ? 28.873 -3.929 -36.558 1.00 94.00 133 PHE A O 1
ATOM 1051 N N . GLU A 1 134 ? 29.777 -3.022 -34.715 1.00 93.56 134 GLU A N 1
ATOM 1052 C CA . GLU A 1 134 ? 31.173 -3.394 -34.979 1.00 93.56 134 GLU A CA 1
ATOM 1053 C C . GLU A 1 134 ? 31.697 -4.415 -33.948 1.00 93.56 134 GLU A C 1
ATOM 1055 O O . GLU A 1 134 ? 32.911 -4.558 -33.778 1.00 93.56 134 GLU A O 1
ATOM 1060 N N . GLY A 1 135 ? 30.804 -5.103 -33.229 1.00 95.25 135 GLY A N 1
ATOM 1061 C CA . GLY A 1 135 ? 31.160 -6.111 -32.234 1.00 95.25 135 GLY A CA 1
ATOM 1062 C C . GLY A 1 135 ? 31.930 -5.557 -31.032 1.00 95.25 135 GLY A C 1
ATOM 1063 O O . GLY A 1 135 ? 32.773 -6.253 -30.462 1.00 95.25 135 GLY A O 1
ATOM 1064 N N . ARG A 1 136 ? 31.717 -4.285 -30.659 1.00 96.31 136 ARG A N 1
ATOM 1065 C CA . ARG A 1 136 ? 32.491 -3.629 -29.583 1.00 96.31 136 ARG A CA 1
ATOM 1066 C C . ARG A 1 136 ? 31.998 -3.952 -28.173 1.00 96.31 136 ARG A C 1
ATOM 1068 O O . ARG A 1 136 ? 32.666 -3.572 -27.208 1.00 96.31 136 ARG A O 1
ATOM 1075 N N . GLN A 1 137 ? 30.864 -4.639 -28.021 1.00 97.38 137 GLN A N 1
ATOM 1076 C CA . GLN A 1 137 ? 30.455 -5.147 -26.714 1.00 97.38 137 GLN A CA 1
ATOM 1077 C C . GLN A 1 137 ? 31.214 -6.426 -26.349 1.00 97.38 137 GLN A C 1
ATOM 1079 O O . GLN A 1 137 ? 31.928 -7.044 -27.142 1.00 97.38 137 GLN A O 1
ATOM 1084 N N . LYS A 1 138 ? 31.059 -6.843 -25.094 1.00 95.88 138 LYS A N 1
ATOM 1085 C CA . LYS A 1 138 ? 31.587 -8.112 -24.600 1.00 95.88 138 LYS A CA 1
ATOM 1086 C C . LYS A 1 138 ? 31.145 -9.278 -25.494 1.00 95.88 138 LYS A C 1
ATOM 1088 O O . LYS A 1 138 ? 30.063 -9.263 -26.069 1.00 95.88 138 LYS A O 1
ATOM 1093 N N . LEU A 1 139 ? 32.003 -10.296 -25.591 1.00 95.75 139 LEU A N 1
ATOM 1094 C CA . LEU A 1 139 ? 31.818 -11.464 -26.466 1.00 95.75 139 LEU A CA 1
ATOM 1095 C C . LEU A 1 139 ? 31.729 -11.133 -27.969 1.00 95.75 139 LEU A C 1
ATOM 1097 O O . LEU A 1 139 ? 31.309 -11.991 -28.741 1.00 95.75 139 LEU A O 1
ATOM 1101 N N . GLY A 1 140 ? 32.146 -9.930 -28.385 1.00 95.75 140 GLY A N 1
ATOM 1102 C CA . GLY A 1 140 ? 32.062 -9.493 -29.779 1.00 95.75 140 GLY A CA 1
ATOM 1103 C C . GLY A 1 140 ? 30.642 -9.137 -30.216 1.00 95.75 140 GLY A C 1
ATOM 1104 O O . GLY A 1 140 ? 30.355 -9.190 -31.401 1.00 95.75 140 GLY A O 1
ATOM 1105 N N . ALA A 1 141 ? 29.742 -8.850 -29.272 1.00 97.50 141 ALA A N 1
ATOM 1106 C CA . ALA A 1 141 ? 28.340 -8.586 -29.561 1.00 97.50 141 ALA A CA 1
ATOM 1107 C C . ALA A 1 141 ? 28.091 -7.156 -30.063 1.00 97.50 141 ALA A C 1
ATOM 1109 O O . ALA A 1 141 ? 28.825 -6.215 -29.741 1.00 97.50 141 ALA A O 1
ATOM 1110 N N . ASP A 1 142 ? 26.995 -7.000 -30.796 1.00 97.62 142 ASP A N 1
ATOM 1111 C CA . ASP A 1 142 ? 26.532 -5.728 -31.348 1.00 97.62 142 ASP A CA 1
ATOM 1112 C C . ASP A 1 142 ? 25.458 -5.070 -30.492 1.00 97.62 142 ASP A C 1
ATOM 1114 O O . ASP A 1 142 ? 25.323 -3.845 -30.470 1.00 97.62 142 ASP A O 1
ATOM 1118 N N . PHE A 1 143 ? 24.686 -5.876 -29.771 1.00 98.50 143 PHE A N 1
ATOM 1119 C CA . PHE A 1 143 ? 23.743 -5.399 -28.775 1.00 98.50 143 PHE A CA 1
ATOM 1120 C C . PHE A 1 143 ? 23.496 -6.449 -27.696 1.00 98.50 143 PHE A C 1
ATOM 1122 O O . PHE A 1 143 ? 23.764 -7.641 -27.869 1.00 98.50 143 PHE A O 1
ATOM 1129 N N . ARG A 1 144 ? 22.949 -5.996 -26.568 1.00 98.56 144 ARG A N 1
ATOM 1130 C CA . ARG A 1 144 ? 22.558 -6.849 -25.455 1.00 98.56 144 ARG A CA 1
ATOM 1131 C C . ARG A 1 144 ? 21.237 -6.431 -24.837 1.00 98.56 144 ARG A C 1
ATOM 1133 O O . ARG A 1 144 ? 20.919 -5.245 -24.751 1.00 98.56 144 ARG A O 1
ATOM 1140 N N . ILE A 1 145 ? 20.498 -7.420 -24.355 1.00 98.75 145 ILE A N 1
ATOM 1141 C CA . ILE A 1 145 ? 19.395 -7.201 -23.417 1.00 98.75 145 ILE A CA 1
ATOM 1142 C C . ILE A 1 145 ? 19.994 -7.127 -22.013 1.00 98.75 145 ILE A C 1
ATOM 1144 O O . ILE A 1 145 ? 20.827 -7.964 -21.675 1.00 98.75 145 ILE A O 1
ATOM 1148 N N . VAL A 1 146 ? 19.573 -6.152 -21.208 1.00 98.44 146 VAL A N 1
ATOM 1149 C CA . VAL A 1 146 ? 19.998 -5.961 -19.813 1.00 98.44 146 VAL A CA 1
ATOM 1150 C C . VAL A 1 146 ? 18.805 -6.183 -18.889 1.00 98.44 146 VAL A C 1
ATOM 1152 O O . VAL A 1 146 ? 17.827 -5.435 -18.959 1.00 98.44 146 VAL A O 1
ATOM 1155 N N . CYS A 1 147 ? 18.869 -7.181 -18.007 1.00 97.75 147 CYS A N 1
ATOM 1156 C CA . CYS A 1 147 ? 17.820 -7.456 -17.029 1.00 97.75 147 CYS A CA 1
ATOM 1157 C C . CYS A 1 147 ? 18.400 -7.972 -15.704 1.00 97.75 147 CYS A C 1
ATOM 1159 O O . CYS A 1 147 ? 19.030 -9.023 -15.651 1.00 97.75 147 CYS A O 1
ATOM 1161 N N . PHE A 1 148 ? 18.130 -7.256 -14.608 1.00 95.56 148 PHE A N 1
ATOM 1162 C CA . PHE A 1 148 ? 18.596 -7.609 -13.256 1.00 95.56 148 PHE A CA 1
ATOM 1163 C C . PHE A 1 148 ? 17.695 -8.627 -12.535 1.00 95.56 148 PHE A C 1
ATOM 1165 O O . PHE A 1 148 ? 17.701 -8.730 -11.312 1.00 95.56 148 PHE A O 1
ATOM 1172 N N . ARG A 1 149 ? 16.873 -9.347 -13.299 1.00 94.38 149 ARG A N 1
ATOM 1173 C CA . ARG A 1 149 ? 15.954 -10.391 -12.838 1.00 94.38 149 ARG A CA 1
ATOM 1174 C C . ARG A 1 149 ? 15.850 -11.480 -13.903 1.00 94.38 149 ARG A C 1
ATOM 1176 O O . ARG A 1 149 ? 16.425 -11.337 -14.980 1.00 94.38 149 ARG A O 1
ATOM 1183 N N . GLU A 1 150 ? 15.118 -12.551 -13.610 1.00 95.94 150 GLU A N 1
ATOM 1184 C CA . GLU A 1 150 ? 14.820 -13.568 -14.618 1.00 95.94 150 GLU A CA 1
ATOM 1185 C C . GLU A 1 150 ? 14.014 -12.952 -15.770 1.00 95.94 150 GLU A C 1
ATOM 1187 O O . GLU A 1 150 ? 13.001 -12.273 -15.557 1.00 95.94 150 GLU A O 1
ATOM 1192 N N . LEU A 1 151 ? 14.461 -13.217 -16.992 1.00 98.31 151 LEU A N 1
ATOM 1193 C CA . LEU A 1 151 ? 13.802 -12.849 -18.233 1.00 98.31 151 LEU A CA 1
ATOM 1194 C C . LEU A 1 151 ? 13.811 -14.050 -19.176 1.00 98.31 151 LEU A C 1
ATOM 1196 O O . LEU A 1 151 ? 14.866 -14.589 -19.497 1.00 98.31 151 LEU A O 1
ATOM 1200 N N . ASP A 1 152 ? 12.627 -14.427 -19.646 1.00 98.62 152 ASP A N 1
ATOM 1201 C CA . ASP A 1 152 ? 12.440 -15.493 -20.627 1.00 98.62 152 ASP A CA 1
ATOM 1202 C C . ASP A 1 152 ? 12.278 -14.883 -22.023 1.00 98.62 152 ASP A C 1
ATOM 1204 O O . ASP A 1 152 ? 11.328 -14.129 -22.258 1.00 98.62 152 ASP A O 1
ATOM 1208 N N . VAL A 1 153 ? 13.177 -15.216 -22.951 1.00 98.75 153 VAL A N 1
ATOM 1209 C CA . VAL A 1 153 ? 13.189 -14.697 -24.330 1.00 98.75 153 VAL A CA 1
ATOM 1210 C C . VAL A 1 153 ? 13.129 -15.857 -25.315 1.00 98.75 153 VAL A C 1
ATOM 1212 O O . VAL A 1 153 ? 13.967 -16.758 -25.264 1.00 98.75 153 VAL A O 1
ATOM 1215 N N . ARG A 1 154 ? 12.144 -15.846 -26.220 1.00 98.50 154 ARG A N 1
ATOM 1216 C CA . ARG A 1 154 ? 11.967 -16.913 -27.226 1.00 98.50 154 ARG A CA 1
ATOM 1217 C C . ARG A 1 154 ? 12.392 -16.517 -28.632 1.00 98.50 154 ARG A C 1
ATOM 1219 O O . ARG A 1 154 ? 12.668 -17.385 -29.447 1.00 98.50 154 ARG A O 1
ATOM 1226 N N . MET A 1 155 ? 12.414 -15.224 -28.942 1.00 98.25 155 MET A N 1
ATOM 1227 C CA . MET A 1 155 ? 12.788 -14.760 -30.273 1.00 98.25 155 MET A CA 1
ATOM 1228 C C . MET A 1 155 ? 13.347 -13.346 -30.210 1.00 98.25 155 MET A C 1
ATOM 1230 O O . MET A 1 155 ? 12.841 -12.510 -29.461 1.00 98.25 155 MET A O 1
ATOM 1234 N N . VAL A 1 156 ? 14.369 -13.077 -31.015 1.00 98.44 156 VAL A N 1
ATOM 1235 C CA . VAL A 1 156 ? 14.871 -11.722 -31.256 1.00 98.44 156 VAL A CA 1
ATOM 1236 C C . VAL A 1 156 ? 14.998 -11.511 -32.757 1.00 98.44 156 VAL A C 1
ATOM 1238 O O . VAL A 1 156 ? 15.457 -12.404 -33.465 1.00 98.44 156 VAL A O 1
ATOM 1241 N N . SER A 1 157 ? 14.582 -10.348 -33.254 1.00 96.81 157 SER A N 1
ATOM 1242 C CA . SER A 1 157 ? 14.709 -9.992 -34.668 1.00 96.81 157 SER A CA 1
ATOM 1243 C C . SER A 1 157 ? 15.221 -8.572 -34.862 1.00 96.81 157 SER A C 1
ATOM 1245 O O . SER A 1 157 ? 14.915 -7.679 -34.075 1.00 96.81 157 SER A O 1
ATOM 1247 N N . VAL A 1 158 ? 15.962 -8.367 -35.945 1.00 95.50 158 VAL A N 1
ATOM 1248 C CA . VAL A 1 158 ? 16.523 -7.088 -36.379 1.00 95.50 158 VAL A CA 1
ATOM 1249 C C . VAL A 1 158 ? 15.945 -6.745 -37.750 1.00 95.50 158 VAL A C 1
ATOM 1251 O O . VAL A 1 158 ? 16.110 -7.505 -38.705 1.00 95.50 158 VAL A O 1
ATOM 1254 N N . GLU A 1 159 ? 15.279 -5.596 -37.844 1.00 93.38 159 GLU A N 1
ATOM 1255 C CA . GLU A 1 159 ? 14.742 -5.027 -39.086 1.00 93.38 159 GLU A CA 1
ATOM 1256 C C . GLU A 1 159 ? 15.396 -3.661 -39.347 1.00 93.38 159 GLU A C 1
ATOM 1258 O O . GLU A 1 159 ? 15.661 -2.899 -38.418 1.00 93.38 159 GLU A O 1
ATOM 1263 N N . MET A 1 160 ? 15.676 -3.329 -40.607 1.00 90.50 160 MET A N 1
ATOM 1264 C CA . MET A 1 160 ? 16.374 -2.092 -40.975 1.00 90.50 160 MET A CA 1
ATOM 1265 C C . MET A 1 160 ? 15.484 -1.133 -41.767 1.00 90.50 160 MET A C 1
ATOM 1267 O O . MET A 1 160 ? 14.743 -1.545 -42.658 1.00 90.50 160 MET A O 1
ATOM 1271 N N . GLY A 1 161 ? 15.596 0.165 -41.483 1.00 88.19 161 GLY A N 1
ATOM 1272 C CA . GLY A 1 161 ? 14.879 1.256 -42.151 1.00 88.19 161 GLY A CA 1
ATOM 1273 C C . GLY A 1 161 ? 13.398 1.372 -41.770 1.00 88.19 161 GLY A C 1
ATOM 1274 O O . GLY A 1 161 ? 12.896 2.480 -41.607 1.00 88.19 161 GLY A O 1
ATOM 1275 N N . ALA A 1 162 ? 12.706 0.247 -41.598 1.00 87.75 162 ALA A N 1
ATOM 1276 C CA . ALA A 1 162 ? 11.338 0.152 -41.100 1.00 87.75 162 ALA A CA 1
ATOM 1277 C C . ALA A 1 162 ? 11.162 -1.153 -40.308 1.00 87.75 162 ALA A C 1
ATOM 1279 O O . ALA A 1 162 ? 11.946 -2.083 -40.477 1.00 87.75 162 ALA A O 1
ATOM 1280 N N . SER A 1 163 ? 10.118 -1.236 -39.479 1.00 88.31 163 SER A N 1
ATOM 1281 C CA . SER A 1 163 ? 9.755 -2.465 -38.765 1.00 88.31 163 SER A CA 1
ATOM 1282 C C . SER A 1 163 ? 8.303 -2.857 -39.021 1.00 88.31 163 SER A C 1
ATOM 1284 O O . SER A 1 163 ? 7.396 -2.021 -39.013 1.00 88.31 163 SER A O 1
ATOM 1286 N N . SER A 1 164 ? 8.068 -4.154 -39.208 1.00 89.12 164 SER A N 1
ATOM 1287 C CA . SER A 1 164 ? 6.725 -4.742 -39.245 1.00 89.12 164 SER A CA 1
ATOM 1288 C C . SER A 1 164 ? 6.042 -4.775 -37.868 1.00 89.12 164 SER A C 1
ATOM 1290 O O . SER A 1 164 ? 4.832 -4.988 -37.787 1.00 89.12 164 SER A O 1
ATOM 1292 N N . ASN A 1 165 ? 6.791 -4.509 -36.790 1.00 88.19 165 ASN A N 1
ATOM 1293 C CA . ASN A 1 165 ? 6.338 -4.562 -35.400 1.00 88.19 165 ASN A CA 1
ATOM 1294 C C . ASN A 1 165 ? 6.068 -3.172 -34.786 1.00 88.19 165 ASN A C 1
ATOM 1296 O O . ASN A 1 165 ? 5.810 -3.079 -33.588 1.00 88.19 165 ASN A O 1
ATOM 1300 N N . LEU A 1 166 ? 6.069 -2.084 -35.573 1.00 87.50 166 LEU A N 1
ATOM 1301 C CA . LEU A 1 166 ? 5.847 -0.716 -35.060 1.00 87.50 166 LEU A CA 1
ATOM 1302 C C . LEU A 1 166 ? 4.510 -0.533 -34.321 1.00 87.50 166 LEU A C 1
ATOM 1304 O O . LEU A 1 166 ? 4.394 0.338 -33.464 1.00 87.50 166 LEU A O 1
ATOM 1308 N N . ASN A 1 167 ? 3.497 -1.351 -34.612 1.00 86.38 167 ASN A N 1
ATOM 1309 C CA . ASN A 1 167 ? 2.237 -1.346 -33.865 1.00 86.38 167 ASN A CA 1
ATOM 1310 C C . ASN A 1 167 ? 2.420 -1.706 -32.377 1.00 86.38 167 ASN A C 1
ATOM 1312 O O . ASN A 1 167 ? 1.663 -1.212 -31.547 1.00 86.38 167 ASN A O 1
ATOM 1316 N N . TRP A 1 168 ? 3.426 -2.510 -32.024 1.00 85.69 168 TRP A N 1
ATOM 1317 C CA . TRP A 1 168 ? 3.744 -2.846 -30.633 1.00 85.69 168 TRP A CA 1
ATOM 1318 C C . TRP A 1 168 ? 4.372 -1.678 -29.869 1.00 85.69 168 TRP A C 1
ATOM 1320 O O . TRP A 1 168 ? 4.199 -1.603 -28.659 1.00 85.69 168 TRP A O 1
ATOM 1330 N N . MET A 1 169 ? 5.006 -0.723 -30.560 1.00 83.56 169 MET A N 1
ATOM 1331 C CA . MET A 1 169 ? 5.476 0.528 -29.944 1.00 83.56 169 MET A CA 1
ATOM 1332 C C . MET A 1 169 ? 4.336 1.510 -29.646 1.00 83.56 169 MET A C 1
ATOM 1334 O O . MET A 1 169 ? 4.511 2.439 -28.863 1.00 83.56 169 MET A O 1
ATOM 1338 N N . GLN A 1 170 ? 3.176 1.349 -30.293 1.00 84.06 170 GLN A N 1
ATOM 1339 C CA . GLN A 1 170 ? 2.048 2.272 -30.132 1.00 84.06 170 GLN A CA 1
ATOM 1340 C C . GLN A 1 170 ? 1.244 2.011 -28.854 1.00 84.06 170 GLN A C 1
ATOM 1342 O O . GLN A 1 170 ? 0.579 2.926 -28.367 1.00 84.06 170 GLN A O 1
ATOM 1347 N N . GLU A 1 171 ? 1.273 0.784 -28.319 1.00 88.44 171 GLU A N 1
ATOM 1348 C CA . GLU A 1 171 ? 0.586 0.468 -27.067 1.00 88.44 171 GLU A CA 1
ATOM 1349 C C . GLU A 1 171 ? 1.397 0.990 -25.875 1.00 88.44 171 GLU A C 1
ATOM 1351 O O . GLU A 1 171 ? 2.497 0.520 -25.594 1.00 88.44 171 GLU A O 1
ATOM 1356 N N . THR A 1 172 ? 0.843 1.956 -25.144 1.00 92.50 172 THR A N 1
ATOM 1357 C CA . THR A 1 172 ? 1.533 2.551 -23.992 1.00 92.50 172 THR A CA 1
ATOM 1358 C C . THR A 1 172 ? 1.517 1.611 -22.787 1.00 92.50 172 THR A C 1
ATOM 1360 O O . THR A 1 172 ? 0.590 0.817 -22.611 1.00 92.50 172 THR A O 1
ATOM 1363 N N . TRP A 1 173 ? 2.486 1.739 -21.875 1.00 94.94 173 TRP A N 1
ATOM 1364 C CA . TRP A 1 173 ? 2.489 0.954 -20.632 1.00 94.94 173 TRP A CA 1
ATOM 1365 C C . TRP A 1 173 ? 1.219 1.135 -19.794 1.00 94.94 173 TRP A C 1
ATOM 1367 O O . TRP A 1 173 ? 0.761 0.178 -19.176 1.00 94.94 173 TRP A O 1
ATOM 1377 N N . ALA A 1 174 ? 0.601 2.317 -19.832 1.00 93.75 174 ALA A N 1
ATOM 1378 C CA . ALA A 1 174 ? -0.682 2.560 -19.184 1.00 93.75 174 ALA A CA 1
ATOM 1379 C C . ALA A 1 174 ? -1.808 1.690 -19.770 1.00 93.75 174 ALA A C 1
ATOM 1381 O O . ALA A 1 174 ? -2.535 1.029 -19.030 1.00 93.75 174 ALA A O 1
ATOM 1382 N N . GLN A 1 175 ? -1.907 1.611 -21.103 1.00 94.25 175 GLN A N 1
ATOM 1383 C CA . GLN A 1 175 ? -2.868 0.730 -21.780 1.00 94.25 175 GLN A CA 1
ATOM 1384 C C . GLN A 1 175 ? -2.586 -0.747 -21.475 1.00 94.25 175 GLN A C 1
ATOM 1386 O O . GLN A 1 175 ? -3.514 -1.547 -21.339 1.00 94.25 175 GLN A O 1
ATOM 1391 N N . ARG A 1 176 ? -1.306 -1.119 -21.339 1.00 94.50 176 ARG A N 1
ATOM 1392 C CA . ARG A 1 176 ? -0.903 -2.473 -20.937 1.00 94.50 176 ARG A CA 1
ATOM 1393 C C . ARG A 1 176 ? -1.325 -2.794 -19.506 1.00 94.50 176 ARG A C 1
ATOM 1395 O O . ARG A 1 176 ? -1.831 -3.890 -19.279 1.00 94.50 176 ARG A O 1
ATOM 1402 N N . ALA A 1 177 ? -1.129 -1.863 -18.573 1.00 95.56 177 ALA A N 1
ATOM 1403 C CA . ALA A 1 177 ? -1.532 -2.001 -17.178 1.00 95.56 177 ALA A CA 1
ATOM 1404 C C . ALA A 1 177 ? -3.056 -2.125 -17.046 1.00 95.56 177 ALA A C 1
ATOM 1406 O O . ALA A 1 177 ? -3.540 -3.020 -16.359 1.00 95.56 177 ALA A O 1
ATOM 1407 N N . GLU A 1 178 ? -3.814 -1.292 -17.765 1.00 93.38 178 GLU A N 1
ATOM 1408 C CA . GLU A 1 178 ? -5.281 -1.328 -17.782 1.00 93.38 178 GLU A CA 1
ATOM 1409 C C . GLU A 1 178 ? -5.834 -2.680 -18.260 1.00 93.38 178 GLU A C 1
ATOM 1411 O O . GLU A 1 178 ? -6.780 -3.210 -17.681 1.00 93.38 178 GLU A O 1
ATOM 1416 N N . LYS A 1 179 ? -5.229 -3.263 -19.302 1.00 93.56 179 LYS A N 1
ATOM 1417 C CA . LYS A 1 179 ? -5.644 -4.552 -19.880 1.00 93.56 179 LYS A CA 1
ATOM 1418 C C . LYS A 1 179 ? -4.977 -5.760 -19.213 1.00 93.56 179 LYS A C 1
ATOM 1420 O O . LYS A 1 179 ? -5.150 -6.886 -19.694 1.00 93.56 179 LYS A O 1
ATOM 1425 N N . CYS A 1 180 ? -4.162 -5.555 -18.176 1.00 95.25 180 CYS A N 1
ATOM 1426 C CA . CYS A 1 180 ? -3.410 -6.636 -17.555 1.00 95.25 180 CYS A CA 1
ATOM 1427 C C . CYS A 1 180 ? -4.370 -7.588 -16.819 1.00 95.25 180 CYS A C 1
ATOM 1429 O O . CYS A 1 180 ? -5.068 -7.151 -15.907 1.00 95.25 180 CYS A O 1
ATOM 1431 N N . PRO A 1 181 ? -4.404 -8.896 -17.148 1.00 93.81 181 PRO A N 1
ATOM 1432 C CA . PRO A 1 181 ? -5.267 -9.851 -16.447 1.00 93.81 181 PRO A CA 1
ATOM 1433 C C . PRO A 1 181 ? -4.948 -9.996 -14.954 1.00 93.81 181 PRO A C 1
ATOM 1435 O O . PRO A 1 181 ? -5.805 -10.423 -14.189 1.00 93.81 181 PRO A O 1
ATOM 1438 N N . ALA A 1 182 ? -3.720 -9.658 -14.551 1.00 92.12 182 ALA A N 1
ATOM 1439 C CA . ALA A 1 182 ? -3.272 -9.684 -13.164 1.00 92.12 182 ALA A CA 1
ATOM 1440 C C . ALA A 1 182 ? -3.552 -8.370 -12.407 1.00 92.12 182 ALA A C 1
ATOM 1442 O O . ALA A 1 182 ? -3.163 -8.258 -11.243 1.00 92.12 182 ALA A O 1
ATOM 1443 N N . ALA A 1 183 ? -4.184 -7.379 -13.052 1.00 95.19 183 ALA A N 1
ATOM 1444 C CA . ALA A 1 183 ? -4.518 -6.110 -12.418 1.00 95.19 183 ALA A CA 1
ATOM 1445 C C . ALA A 1 183 ? -5.591 -6.291 -11.339 1.00 95.19 183 ALA A C 1
ATOM 1447 O O . ALA A 1 183 ? -6.660 -6.862 -11.580 1.00 95.19 183 ALA A O 1
ATOM 1448 N N . LEU A 1 184 ? -5.314 -5.769 -10.146 1.00 95.56 184 LEU A N 1
ATOM 1449 C CA . LEU A 1 184 ? -6.256 -5.777 -9.037 1.00 95.56 184 LEU A CA 1
ATOM 1450 C C . LEU A 1 184 ? -7.357 -4.735 -9.261 1.00 95.56 184 LEU A C 1
ATOM 1452 O O . LEU A 1 184 ? -7.117 -3.603 -9.683 1.00 95.56 184 LEU A O 1
ATOM 1456 N N . THR A 1 185 ? -8.598 -5.131 -8.982 1.00 91.12 185 THR A N 1
ATOM 1457 C CA . THR A 1 185 ? -9.759 -4.243 -9.111 1.00 91.12 185 THR A CA 1
ATOM 1458 C C . THR A 1 185 ? -9.926 -3.435 -7.840 1.00 91.12 185 THR A C 1
ATOM 1460 O O . THR A 1 185 ? -10.195 -4.025 -6.800 1.00 91.12 185 THR A O 1
ATOM 1463 N N . ALA A 1 186 ? -9.840 -2.107 -7.944 1.00 85.81 186 ALA A N 1
ATOM 1464 C CA . ALA A 1 186 ? -9.950 -1.200 -6.805 1.00 85.81 186 ALA A CA 1
ATOM 1465 C C . ALA A 1 186 ? -11.137 -1.546 -5.874 1.00 85.81 186 ALA A C 1
ATOM 1467 O O . ALA A 1 186 ? -12.268 -1.700 -6.362 1.00 85.81 186 ALA A O 1
ATOM 1468 N N . PRO A 1 187 ? -10.910 -1.652 -4.551 1.00 85.81 187 PRO A N 1
ATOM 1469 C CA . PRO A 1 187 ? -11.967 -1.904 -3.586 1.00 85.81 187 PRO A CA 1
ATOM 1470 C C . PRO A 1 187 ? -12.966 -0.744 -3.589 1.00 85.81 187 PRO A C 1
ATOM 1472 O O . PRO A 1 187 ? -12.632 0.414 -3.848 1.00 85.81 187 PRO A O 1
ATOM 1475 N N . ARG A 1 188 ? -14.236 -1.043 -3.304 1.00 82.50 188 ARG A N 1
ATOM 1476 C CA . ARG A 1 188 ? -15.252 0.010 -3.192 1.00 82.50 188 ARG A CA 1
ATOM 1477 C C . ARG A 1 188 ? -15.026 0.793 -1.904 1.00 82.50 188 ARG A C 1
ATOM 1479 O O . ARG A 1 188 ? -14.881 0.194 -0.847 1.00 82.50 188 ARG A O 1
ATOM 1486 N N . SER A 1 189 ? -15.085 2.121 -1.996 1.00 84.50 189 SER A N 1
ATOM 1487 C CA . SER A 1 189 ? -15.089 3.027 -0.835 1.00 84.50 189 SER A CA 1
ATOM 1488 C C . SER A 1 189 ? -13.825 3.002 0.039 1.00 84.50 189 SER A C 1
ATOM 1490 O O . SER A 1 189 ? -13.860 3.546 1.139 1.00 84.50 189 SER A O 1
ATOM 1492 N N . ILE A 1 190 ? -12.727 2.429 -0.462 1.00 92.81 190 ILE A N 1
ATOM 1493 C CA . ILE A 1 190 ? -11.407 2.416 0.176 1.00 92.81 190 ILE A CA 1
ATOM 1494 C C . ILE A 1 190 ? -10.391 2.992 -0.805 1.00 92.81 190 ILE A C 1
ATOM 1496 O O . ILE A 1 190 ? -10.363 2.588 -1.968 1.00 92.81 190 ILE A O 1
ATOM 1500 N N . GLN A 1 191 ? -9.546 3.909 -0.334 1.00 95.50 191 GLN A N 1
ATOM 1501 C CA . GLN A 1 191 ? -8.368 4.350 -1.084 1.00 95.50 191 GLN A CA 1
ATOM 1502 C C . GLN A 1 191 ? -7.186 3.403 -0.820 1.00 95.50 191 GLN A C 1
ATOM 1504 O O . GLN A 1 191 ? -6.917 3.032 0.319 1.00 95.50 191 GLN A O 1
ATOM 1509 N N . VAL A 1 192 ? -6.464 3.020 -1.866 1.00 97.56 192 VAL A N 1
ATOM 1510 C CA . VAL A 1 192 ? -5.194 2.293 -1.774 1.00 97.56 192 VAL A CA 1
ATOM 1511 C C . VAL A 1 192 ? -4.108 3.253 -2.234 1.00 97.56 192 VAL A C 1
ATOM 1513 O O . VAL A 1 192 ? -3.998 3.554 -3.425 1.00 97.56 192 VAL A O 1
ATOM 1516 N N . VAL A 1 193 ? -3.355 3.784 -1.278 1.00 98.00 193 VAL A N 1
ATOM 1517 C CA . VAL A 1 193 ? -2.392 4.860 -1.501 1.00 98.00 193 VAL A CA 1
ATOM 1518 C C . VAL A 1 193 ? -0.988 4.283 -1.533 1.00 98.00 193 VAL A C 1
ATOM 1520 O O . VAL A 1 193 ? -0.548 3.676 -0.565 1.00 98.00 193 VAL A O 1
ATOM 1523 N N . PHE A 1 194 ? -0.268 4.466 -2.632 1.00 97.94 194 PHE A N 1
ATOM 1524 C CA . PHE A 1 194 ? 1.137 4.057 -2.731 1.00 97.94 194 PHE A CA 1
ATOM 1525 C C . PHE A 1 194 ? 2.043 5.279 -2.628 1.00 97.94 194 PHE A C 1
ATOM 1527 O O . PHE A 1 194 ? 1.718 6.322 -3.188 1.00 97.94 194 PHE A O 1
ATOM 1534 N N . GLU A 1 195 ? 3.173 5.176 -1.937 1.00 96.81 195 GLU A N 1
ATOM 1535 C CA . GLU A 1 195 ? 4.190 6.229 -1.980 1.00 96.81 195 GLU A CA 1
ATOM 1536 C C . GLU A 1 195 ? 4.830 6.288 -3.375 1.00 96.81 195 GLU A C 1
ATOM 1538 O O . GLU A 1 195 ? 5.196 5.266 -3.957 1.00 96.81 195 GLU A O 1
ATOM 1543 N N . GLY A 1 196 ? 4.958 7.493 -3.923 1.00 95.31 196 GLY A N 1
ATOM 1544 C CA . GLY A 1 196 ? 5.673 7.755 -5.166 1.00 95.31 196 GLY A CA 1
ATOM 1545 C C . GLY A 1 196 ? 7.001 8.466 -4.928 1.00 95.31 196 GLY A C 1
ATOM 1546 O O . GLY A 1 196 ? 7.215 9.104 -3.897 1.00 95.31 196 GLY A O 1
ATOM 1547 N N . SER A 1 197 ? 7.886 8.404 -5.923 1.00 88.81 197 SER A N 1
ATOM 1548 C CA . SER A 1 197 ? 9.160 9.123 -5.892 1.00 88.81 197 SER A CA 1
ATOM 1549 C C . SER A 1 197 ? 8.963 10.632 -5.734 1.00 88.81 197 SER A C 1
ATOM 1551 O O . SER A 1 197 ? 8.166 11.254 -6.443 1.00 88.81 197 SER A O 1
ATOM 1553 N N . LYS A 1 198 ? 9.757 11.233 -4.843 1.00 86.31 198 LYS A N 1
ATOM 1554 C CA . LYS A 1 198 ? 9.852 12.686 -4.659 1.00 86.31 198 LYS A CA 1
ATOM 1555 C C . LYS A 1 198 ? 11.220 13.212 -5.114 1.00 86.31 198 LYS A C 1
ATOM 1557 O O . LYS A 1 198 ? 12.222 12.510 -4.945 1.00 86.31 198 LYS A O 1
ATOM 1562 N N . PRO A 1 199 ? 11.313 14.447 -5.633 1.00 84.81 199 PRO A N 1
ATOM 1563 C CA . PRO A 1 199 ? 12.604 15.072 -5.873 1.00 84.81 199 PRO A CA 1
ATOM 1564 C C . PRO A 1 199 ? 13.271 15.401 -4.532 1.00 84.81 199 PRO A C 1
ATOM 1566 O O . PRO A 1 199 ? 12.607 15.816 -3.583 1.00 84.81 199 PRO A O 1
ATOM 1569 N N . ARG A 1 200 ? 14.596 15.241 -4.449 1.00 84.06 200 ARG A N 1
ATOM 1570 C CA . ARG A 1 200 ? 15.382 15.691 -3.282 1.00 84.06 200 ARG A CA 1
ATOM 1571 C C . ARG A 1 200 ? 15.735 17.173 -3.370 1.00 84.06 200 ARG A C 1
ATOM 1573 O O . ARG A 1 200 ? 15.967 17.820 -2.357 1.00 84.06 200 ARG A O 1
ATOM 1580 N N . SER A 1 201 ? 15.784 17.692 -4.589 1.00 81.44 201 SER A N 1
ATOM 1581 C CA . SER A 1 201 ? 16.013 19.089 -4.915 1.00 81.44 201 SER A CA 1
ATOM 1582 C C . SER A 1 201 ? 15.362 19.409 -6.259 1.00 81.44 201 SER A C 1
ATOM 1584 O O . SER A 1 201 ? 15.016 18.503 -7.024 1.00 81.44 201 SER A O 1
ATOM 1586 N N . TYR A 1 202 ? 15.287 20.694 -6.603 1.00 79.38 202 TYR A N 1
ATOM 1587 C CA . TYR A 1 202 ? 14.836 21.132 -7.925 1.00 79.38 202 TYR A CA 1
ATOM 1588 C C . TYR A 1 202 ? 15.625 20.484 -9.087 1.00 79.38 202 TYR A C 1
ATOM 1590 O O . TYR A 1 202 ? 15.080 20.253 -10.165 1.00 79.38 202 TYR A O 1
ATOM 1598 N N . ARG A 1 203 ? 16.903 20.123 -8.880 1.00 83.19 203 ARG A N 1
ATOM 1599 C CA . ARG A 1 203 ? 17.738 19.483 -9.917 1.00 83.19 203 ARG A CA 1
ATOM 1600 C C . ARG A 1 203 ? 17.302 18.051 -10.240 1.00 83.19 203 ARG A C 1
ATOM 1602 O O . ARG A 1 203 ? 17.541 17.589 -11.352 1.00 83.19 203 ARG A O 1
ATOM 1609 N N . ASP A 1 204 ? 16.620 17.390 -9.308 1.00 85.50 204 ASP A N 1
ATOM 1610 C CA . ASP A 1 204 ? 16.244 15.974 -9.407 1.00 85.50 204 ASP A CA 1
ATOM 1611 C C . ASP A 1 204 ? 14.810 15.780 -9.926 1.00 85.50 204 ASP A C 1
ATOM 1613 O O . ASP A 1 204 ? 14.330 14.657 -10.069 1.00 85.50 204 ASP A O 1
ATOM 1617 N N . VAL A 1 205 ? 14.114 16.876 -10.242 1.00 84.56 205 VAL A N 1
ATOM 1618 C CA . VAL A 1 205 ? 12.719 16.894 -10.710 1.00 84.56 205 VAL A CA 1
ATOM 1619 C C . VAL A 1 205 ? 12.501 15.995 -11.930 1.00 84.56 205 VAL A C 1
ATOM 1621 O O . VAL A 1 205 ? 11.508 15.268 -11.995 1.00 84.56 205 VAL A O 1
ATOM 1624 N N . SER A 1 206 ? 13.433 16.015 -12.889 1.00 87.25 206 SER A N 1
ATOM 1625 C CA . SER A 1 206 ? 13.335 15.189 -14.101 1.00 87.25 206 SER A CA 1
ATOM 1626 C C . SER A 1 206 ? 13.502 13.702 -13.794 1.00 87.25 206 SER A C 1
ATOM 1628 O O . SER A 1 206 ? 12.783 12.882 -14.357 1.00 87.25 206 SER A O 1
ATOM 1630 N N . GLN A 1 207 ? 14.407 13.360 -12.872 1.00 90.62 207 GLN A N 1
ATOM 1631 C CA . GLN A 1 207 ? 14.624 11.981 -12.446 1.00 90.62 207 GLN A CA 1
ATOM 1632 C C . GLN A 1 207 ? 13.398 11.440 -11.702 1.00 90.62 207 GLN A C 1
ATOM 1634 O O . GLN A 1 207 ? 12.891 10.384 -12.063 1.00 90.62 207 GLN A O 1
ATOM 1639 N N . ALA A 1 208 ? 12.873 12.185 -10.725 1.00 90.69 208 ALA A N 1
ATOM 1640 C CA . ALA A 1 208 ? 11.691 11.771 -9.967 1.00 90.69 208 ALA A CA 1
ATOM 1641 C C . ALA A 1 208 ? 10.462 11.567 -10.873 1.00 90.69 208 ALA A C 1
ATOM 1643 O O . ALA A 1 208 ? 9.663 10.658 -10.654 1.00 90.69 208 ALA A O 1
ATOM 1644 N N . LEU A 1 209 ? 10.315 12.392 -11.919 1.00 91.62 209 LEU A N 1
ATOM 1645 C CA . LEU A 1 209 ? 9.247 12.220 -12.902 1.00 91.62 209 LEU A CA 1
ATOM 1646 C C . LEU A 1 209 ? 9.426 10.948 -13.741 1.00 91.62 209 LEU A C 1
ATOM 1648 O O . LEU A 1 209 ? 8.438 10.281 -14.044 1.00 91.62 209 LEU A O 1
ATOM 1652 N N . GLU A 1 210 ? 10.657 10.612 -14.119 1.00 92.88 210 GLU A N 1
ATOM 1653 C CA . GLU A 1 210 ? 10.932 9.388 -14.868 1.00 92.88 210 GLU A CA 1
ATOM 1654 C C . GLU A 1 210 ? 10.703 8.138 -14.008 1.00 92.88 210 GLU A C 1
ATOM 1656 O O . GLU A 1 210 ? 10.027 7.208 -14.438 1.00 92.88 210 GLU A O 1
ATOM 1661 N N . GLU A 1 211 ? 11.134 8.156 -12.746 1.00 94.19 211 GLU A N 1
ATOM 1662 C CA . GLU A 1 211 ? 10.823 7.096 -11.779 1.00 94.19 211 GLU A CA 1
ATOM 1663 C C . GLU A 1 211 ? 9.306 6.911 -11.603 1.00 94.19 211 GLU A C 1
ATOM 1665 O O . GLU A 1 211 ? 8.809 5.781 -11.573 1.00 94.19 211 GLU A O 1
ATOM 1670 N N . LEU A 1 212 ? 8.539 8.008 -11.563 1.00 95.44 212 LEU A N 1
ATOM 1671 C CA . LEU A 1 212 ? 7.078 7.946 -11.511 1.00 95.44 212 LEU A CA 1
ATOM 1672 C C . LEU A 1 212 ? 6.477 7.330 -12.785 1.00 95.44 212 LEU A C 1
ATOM 1674 O O . LEU A 1 212 ? 5.540 6.538 -12.699 1.00 95.44 212 LEU A O 1
ATOM 1678 N N . ARG A 1 213 ? 7.006 7.661 -13.969 1.00 94.81 213 ARG A N 1
ATOM 1679 C CA . ARG A 1 213 ? 6.544 7.083 -15.246 1.00 94.81 213 ARG A CA 1
ATOM 1680 C C . ARG A 1 213 ? 6.770 5.579 -15.323 1.00 94.81 213 ARG A C 1
ATOM 1682 O O . ARG A 1 213 ? 5.924 4.878 -15.875 1.00 94.81 213 ARG A O 1
ATOM 1689 N N . LEU A 1 214 ? 7.877 5.098 -14.764 1.00 94.88 214 LEU A N 1
ATOM 1690 C CA . LEU A 1 214 ? 8.214 3.674 -14.731 1.00 94.88 214 LEU A CA 1
ATOM 1691 C C . LEU A 1 214 ? 7.390 2.909 -13.685 1.00 94.88 214 LEU A C 1
ATOM 1693 O O . LEU A 1 214 ? 7.005 1.764 -13.913 1.00 94.88 214 LEU A O 1
ATOM 1697 N N . SER A 1 215 ? 7.075 3.541 -12.553 1.00 96.69 215 SER A N 1
ATOM 1698 C CA . SER A 1 215 ? 6.365 2.896 -11.440 1.00 96.69 215 SER A CA 1
ATOM 1699 C C . SER A 1 215 ? 4.835 2.964 -11.540 1.00 96.69 215 SER A C 1
ATOM 1701 O O . SER A 1 215 ? 4.160 2.010 -11.149 1.00 96.69 215 SER A O 1
ATOM 1703 N N . ALA A 1 216 ? 4.256 4.028 -12.108 1.00 97.44 216 ALA A N 1
ATOM 1704 C CA . ALA A 1 216 ? 2.802 4.218 -12.170 1.00 97.44 216 ALA A CA 1
ATOM 1705 C C . ALA A 1 216 ? 2.030 3.067 -12.861 1.00 97.44 216 ALA A C 1
ATOM 1707 O O . ALA A 1 216 ? 1.001 2.650 -12.318 1.00 97.44 216 ALA A O 1
ATOM 1708 N N . PRO A 1 217 ? 2.500 2.480 -13.984 1.00 97.50 217 PRO A N 1
ATOM 1709 C CA . PRO A 1 217 ? 1.847 1.310 -14.573 1.00 97.50 217 PRO A CA 1
ATOM 1710 C C . PRO A 1 217 ? 1.813 0.111 -13.615 1.00 97.50 217 PRO A C 1
ATOM 1712 O O . PRO A 1 217 ? 0.787 -0.556 -13.491 1.00 97.50 217 PRO A O 1
ATOM 1715 N N . MET A 1 218 ? 2.907 -0.143 -12.887 1.00 96.69 218 MET A N 1
ATOM 1716 C CA . MET A 1 218 ? 2.967 -1.200 -11.874 1.00 96.69 218 MET A CA 1
ATOM 1717 C C . MET A 1 218 ? 2.001 -0.911 -10.722 1.00 96.69 218 MET A C 1
ATOM 1719 O O . MET A 1 218 ? 1.243 -1.796 -10.333 1.00 96.69 218 MET A O 1
ATOM 1723 N N . PHE A 1 219 ? 1.975 0.322 -10.208 1.00 97.88 219 PHE A N 1
ATOM 1724 C CA . PHE A 1 219 ? 1.060 0.721 -9.133 1.00 97.88 219 PHE A CA 1
ATOM 1725 C C . PHE A 1 219 ? -0.398 0.476 -9.527 1.00 97.88 219 PHE A C 1
ATOM 1727 O O . PHE A 1 219 ? -1.174 -0.061 -8.736 1.00 97.88 219 PHE A O 1
ATOM 1734 N N . ARG A 1 220 ? -0.753 0.786 -10.781 1.00 97.06 220 ARG A N 1
ATOM 1735 C CA . ARG A 1 220 ? -2.080 0.510 -11.333 1.00 97.06 220 ARG A CA 1
ATOM 1736 C C . ARG A 1 220 ? -2.415 -0.984 -11.327 1.00 97.06 220 ARG A C 1
ATOM 1738 O O . ARG A 1 220 ? -3.511 -1.344 -10.905 1.00 97.06 220 ARG A O 1
ATOM 1745 N N . VAL A 1 221 ? -1.494 -1.851 -11.755 1.00 97.75 221 VAL A N 1
ATOM 1746 C CA . VAL A 1 221 ? -1.703 -3.315 -11.737 1.00 97.75 221 VAL A CA 1
ATOM 1747 C C . VAL A 1 221 ? -1.800 -3.846 -10.301 1.00 97.75 221 VAL A C 1
ATOM 1749 O O . VAL A 1 221 ? -2.626 -4.711 -10.020 1.00 97.75 221 VAL A O 1
ATOM 1752 N N . LEU A 1 222 ? -1.016 -3.301 -9.371 1.00 96.94 222 LEU A N 1
ATOM 1753 C CA . LEU A 1 222 ? -1.035 -3.672 -7.951 1.00 96.94 222 LEU A CA 1
ATOM 1754 C C . LEU A 1 222 ? -2.229 -3.093 -7.172 1.00 96.94 222 LEU A C 1
ATOM 1756 O O . LEU A 1 222 ? -2.326 -3.311 -5.965 1.00 96.94 222 LEU A O 1
ATOM 1760 N N . GLY A 1 223 ? -3.152 -2.397 -7.840 1.00 96.44 223 GLY A N 1
ATOM 1761 C CA . GLY A 1 223 ? -4.410 -1.949 -7.248 1.00 96.44 223 GLY A CA 1
ATOM 1762 C C . GLY A 1 223 ? -4.338 -0.610 -6.516 1.00 96.44 223 GLY A C 1
ATOM 1763 O O . GLY A 1 223 ? -5.254 -0.300 -5.755 1.00 96.44 223 GLY A O 1
ATOM 1764 N N . ALA A 1 224 ? -3.299 0.199 -6.725 1.00 97.62 224 ALA A N 1
ATOM 1765 C CA . ALA A 1 224 ? -3.297 1.565 -6.214 1.00 97.62 224 ALA A CA 1
ATOM 1766 C C . ALA A 1 224 ? -4.466 2.368 -6.817 1.00 97.62 224 ALA A C 1
ATOM 1768 O O . ALA A 1 224 ? -4.799 2.239 -8.001 1.00 97.62 224 ALA A O 1
ATOM 1769 N N . THR A 1 225 ? -5.089 3.213 -5.999 1.00 96.75 225 THR A N 1
ATOM 1770 C CA . THR A 1 225 ? -6.102 4.190 -6.426 1.00 96.75 225 THR A CA 1
ATOM 1771 C C . THR A 1 225 ? -5.515 5.591 -6.510 1.00 96.75 225 THR A C 1
ATOM 1773 O O . THR A 1 225 ? -5.946 6.400 -7.335 1.00 96.75 225 THR A O 1
ATOM 1776 N N . SER A 1 226 ? -4.529 5.884 -5.664 1.00 97.44 226 SER A N 1
ATOM 1777 C CA . SER A 1 226 ? -3.792 7.137 -5.686 1.00 97.44 226 SER A CA 1
ATOM 1778 C C . SER A 1 226 ? -2.328 6.939 -5.313 1.00 97.44 226 SER A C 1
ATOM 1780 O O . SER A 1 226 ? -1.934 5.910 -4.763 1.00 97.44 226 SER A O 1
ATOM 1782 N N . VAL A 1 227 ? -1.516 7.941 -5.639 1.00 98.12 227 VAL A N 1
ATOM 1783 C CA . VAL A 1 227 ? -0.093 7.971 -5.301 1.00 98.12 227 VAL A CA 1
ATOM 1784 C C . VAL A 1 227 ? 0.181 9.164 -4.401 1.00 98.12 227 VAL A C 1
ATOM 1786 O O . VAL A 1 227 ? -0.117 10.305 -4.778 1.00 98.12 227 VAL A O 1
ATOM 1789 N N . ARG A 1 228 ? 0.737 8.905 -3.215 1.00 96.75 228 ARG A N 1
ATOM 1790 C CA . ARG A 1 228 ? 1.192 9.938 -2.290 1.00 96.75 228 ARG A CA 1
ATOM 1791 C C . ARG A 1 228 ? 2.573 10.420 -2.694 1.00 96.75 228 ARG A C 1
ATOM 1793 O O . ARG A 1 228 ? 3.477 9.612 -2.849 1.00 96.75 228 ARG A O 1
ATOM 1800 N N . ILE A 1 229 ? 2.726 11.725 -2.893 1.00 94.25 229 ILE A N 1
ATOM 1801 C CA . ILE A 1 229 ? 4.017 12.331 -3.247 1.00 94.25 229 ILE A CA 1
ATOM 1802 C C . ILE A 1 229 ? 4.201 13.578 -2.394 1.00 94.25 229 ILE A C 1
ATOM 1804 O O . ILE A 1 229 ? 3.313 14.435 -2.348 1.00 94.25 229 ILE A O 1
ATOM 1808 N N . GLU A 1 230 ? 5.346 13.668 -1.721 1.00 91.38 230 GLU A N 1
ATOM 1809 C CA . GLU A 1 230 ? 5.731 14.843 -0.941 1.00 91.38 230 GLU A CA 1
ATOM 1810 C C . GLU A 1 230 ? 5.873 16.077 -1.837 1.00 91.38 230 GLU A C 1
ATOM 1812 O O . GLU A 1 230 ? 6.509 16.037 -2.892 1.00 91.38 230 GLU A O 1
ATOM 1817 N N . VAL A 1 231 ? 5.292 17.186 -1.390 1.00 86.81 231 VAL A N 1
ATOM 1818 C CA . VAL A 1 231 ? 5.402 18.495 -2.023 1.00 86.81 231 VAL A CA 1
ATOM 1819 C C . VAL A 1 231 ? 5.766 19.515 -0.951 1.00 86.81 231 VAL A C 1
ATOM 1821 O O . VAL A 1 231 ? 5.048 19.676 0.039 1.00 86.81 231 VAL A O 1
ATOM 1824 N N . SER A 1 232 ? 6.857 20.243 -1.172 1.00 84.88 232 SER A N 1
ATOM 1825 C CA . SER A 1 232 ? 7.304 21.327 -0.300 1.00 84.88 232 SER A CA 1
ATOM 1826 C C . SER A 1 232 ? 7.794 22.522 -1.115 1.00 84.88 232 SER A C 1
ATOM 1828 O O . SER A 1 232 ? 8.135 22.394 -2.295 1.00 84.88 232 SER A O 1
ATOM 1830 N N . SER A 1 233 ? 7.832 23.694 -0.481 1.00 83.06 233 SER A N 1
ATOM 1831 C CA . SER A 1 233 ? 8.442 24.893 -1.059 1.00 83.06 233 SER A CA 1
ATOM 1832 C C . SER A 1 233 ? 9.924 24.667 -1.362 1.00 83.06 233 SER A C 1
ATOM 1834 O O . SER A 1 233 ? 10.362 24.995 -2.456 1.00 83.06 233 SER A O 1
ATOM 1836 N N . GLU A 1 234 ? 10.662 24.023 -0.457 1.00 80.56 234 GLU A N 1
ATOM 1837 C CA . GLU A 1 234 ? 12.110 23.776 -0.567 1.00 80.56 234 GLU A CA 1
ATOM 1838 C C . GLU A 1 234 ? 12.512 23.034 -1.847 1.00 80.56 234 GLU A C 1
ATOM 1840 O O . GLU A 1 234 ? 13.559 23.301 -2.434 1.00 80.56 234 GLU A O 1
ATOM 1845 N N . VAL A 1 235 ? 11.674 22.097 -2.296 1.00 78.25 235 VAL A N 1
ATOM 1846 C CA . VAL A 1 235 ? 11.941 21.298 -3.499 1.00 78.25 235 VAL A CA 1
ATOM 1847 C C . VAL A 1 235 ? 11.580 22.059 -4.780 1.00 78.25 235 VAL A C 1
ATOM 1849 O O . VAL A 1 235 ? 12.155 21.811 -5.840 1.00 78.25 235 VAL A O 1
ATOM 1852 N N . MET A 1 236 ? 10.628 22.984 -4.684 1.00 80.25 236 MET A N 1
ATOM 1853 C CA . MET A 1 236 ? 9.939 23.599 -5.822 1.00 80.25 236 MET A CA 1
ATOM 1854 C C . MET A 1 236 ? 10.369 25.039 -6.101 1.00 80.25 236 MET A C 1
ATOM 1856 O O . MET A 1 236 ? 10.075 25.577 -7.171 1.00 80.25 236 MET A O 1
ATOM 1860 N N . GLU A 1 237 ? 11.005 25.681 -5.127 1.00 82.44 237 GLU A N 1
ATOM 1861 C CA . GLU A 1 237 ? 11.446 27.066 -5.186 1.00 82.44 237 GLU A CA 1
ATOM 1862 C C . GLU A 1 237 ? 12.749 27.177 -5.980 1.00 82.44 237 GLU A C 1
ATOM 1864 O O . GLU A 1 237 ? 13.782 26.623 -5.605 1.00 82.44 237 GLU A O 1
ATOM 1869 N N . TYR A 1 238 ? 12.700 27.898 -7.100 1.00 81.12 238 TYR A N 1
ATOM 1870 C CA . TYR A 1 238 ? 13.883 28.171 -7.925 1.00 81.12 238 TYR A CA 1
ATOM 1871 C C . TYR A 1 238 ? 14.408 29.605 -7.744 1.00 81.12 238 TYR A C 1
ATOM 1873 O O . TYR A 1 238 ? 15.530 29.908 -8.145 1.00 81.12 238 TYR A O 1
ATOM 1881 N N . ASP A 1 239 ? 13.587 30.485 -7.168 1.00 78.88 239 ASP A N 1
ATOM 1882 C CA . ASP A 1 239 ? 13.885 31.872 -6.802 1.00 78.88 239 ASP A CA 1
ATOM 1883 C C . ASP A 1 239 ? 12.914 32.286 -5.682 1.00 78.88 239 ASP A C 1
ATOM 1885 O O . ASP A 1 239 ? 11.809 31.750 -5.612 1.00 78.88 239 ASP A O 1
ATOM 1889 N N . THR A 1 240 ? 13.290 33.220 -4.808 1.00 82.38 240 THR A N 1
ATOM 1890 C CA . THR A 1 240 ? 12.540 33.510 -3.571 1.00 82.38 240 THR A CA 1
ATOM 1891 C C . THR A 1 240 ? 11.069 33.860 -3.846 1.00 82.38 240 THR A C 1
ATOM 1893 O O . THR A 1 240 ? 10.756 34.846 -4.519 1.00 82.38 240 THR A O 1
ATOM 1896 N N . GLY A 1 241 ? 10.148 33.061 -3.303 1.00 77.56 241 GLY A N 1
ATOM 1897 C CA . GLY A 1 241 ? 8.697 33.164 -3.475 1.00 77.56 241 GLY A CA 1
ATOM 1898 C C . GLY A 1 241 ? 8.175 32.720 -4.848 1.00 77.56 241 GLY A C 1
ATOM 1899 O O . GLY A 1 241 ? 7.000 32.953 -5.154 1.00 77.56 241 GLY A O 1
ATOM 1900 N N . ARG A 1 242 ? 9.022 32.116 -5.693 1.00 80.38 242 ARG A N 1
ATOM 1901 C CA . ARG A 1 242 ? 8.693 31.649 -7.047 1.00 80.38 242 ARG A CA 1
ATOM 1902 C C . ARG A 1 242 ? 8.910 30.144 -7.171 1.00 80.38 242 ARG A C 1
ATOM 1904 O O . ARG A 1 242 ? 10.013 29.633 -7.003 1.00 80.38 242 ARG A O 1
ATOM 1911 N N . TYR A 1 243 ? 7.839 29.453 -7.546 1.00 84.19 243 TYR A N 1
ATOM 1912 C CA . TYR A 1 243 ? 7.793 27.995 -7.614 1.00 84.19 243 TYR A CA 1
ATOM 1913 C C . TYR A 1 243 ? 7.573 27.514 -9.047 1.00 84.19 243 TYR A C 1
ATOM 1915 O O . TYR A 1 243 ? 6.753 28.086 -9.775 1.00 84.19 243 TYR A O 1
ATOM 1923 N N . ASP A 1 244 ? 8.268 26.449 -9.447 1.00 82.12 244 ASP A N 1
ATOM 1924 C CA . ASP A 1 244 ? 8.049 25.819 -10.750 1.00 82.12 244 ASP A CA 1
ATOM 1925 C C . ASP A 1 244 ? 6.942 24.760 -10.681 1.00 82.12 244 ASP A C 1
ATOM 1927 O O . ASP A 1 244 ? 7.151 23.594 -10.361 1.00 82.12 244 ASP A O 1
ATOM 1931 N N . TRP A 1 245 ? 5.731 25.160 -11.050 1.00 87.12 245 TRP A N 1
ATOM 1932 C CA . TRP A 1 245 ? 4.561 24.285 -11.040 1.00 87.12 245 TRP A CA 1
ATOM 1933 C C . TRP A 1 245 ? 4.528 23.246 -12.173 1.00 87.12 245 TRP A C 1
ATOM 1935 O O . TRP A 1 245 ? 3.635 22.392 -12.170 1.00 87.12 245 TRP A O 1
ATOM 1945 N N . ALA A 1 246 ? 5.457 23.293 -13.139 1.00 86.69 246 ALA A N 1
ATOM 1946 C CA . ALA A 1 246 ? 5.480 22.359 -14.265 1.00 86.69 246 ALA A CA 1
ATOM 1947 C C . ALA A 1 246 ? 5.648 20.907 -13.801 1.00 86.69 246 ALA A C 1
ATOM 1949 O O . ALA A 1 246 ? 5.047 20.002 -14.389 1.00 86.69 246 ALA A O 1
ATOM 1950 N N . TRP A 1 247 ? 6.398 20.684 -12.719 1.00 85.56 247 TRP A N 1
ATOM 1951 C CA . TRP A 1 247 ? 6.543 19.360 -12.118 1.00 85.56 247 TRP A CA 1
ATOM 1952 C C . TRP A 1 247 ? 5.207 18.795 -11.627 1.00 85.56 247 TRP A C 1
ATOM 1954 O O . TRP A 1 247 ? 4.813 17.724 -12.084 1.00 85.56 247 TRP A O 1
ATOM 1964 N N . CYS A 1 248 ? 4.450 19.531 -10.804 1.00 88.44 248 CYS A N 1
ATOM 1965 C CA . CYS A 1 248 ? 3.125 19.094 -10.343 1.00 88.44 248 CYS A CA 1
ATOM 1966 C C . CYS A 1 248 ? 2.184 18.793 -11.523 1.00 88.44 248 CYS A C 1
ATOM 1968 O O . CYS A 1 248 ? 1.470 17.792 -11.521 1.00 88.44 248 CYS A O 1
ATOM 1970 N N . GLY A 1 249 ? 2.217 19.626 -12.571 1.00 90.50 249 GLY A N 1
ATOM 1971 C CA . GLY A 1 249 ? 1.444 19.383 -13.790 1.00 90.50 249 GLY A CA 1
ATOM 1972 C C . GLY A 1 249 ? 1.838 18.086 -14.510 1.00 90.50 249 GLY A C 1
ATOM 1973 O O . GLY A 1 249 ? 0.973 17.374 -15.018 1.00 90.50 249 GLY A O 1
ATOM 1974 N N . ASN A 1 250 ? 3.130 17.748 -14.542 1.00 91.31 250 ASN A N 1
ATOM 1975 C CA . ASN A 1 250 ? 3.624 16.489 -15.103 1.00 91.31 250 ASN A CA 1
ATOM 1976 C C . ASN A 1 250 ? 3.276 15.271 -14.236 1.00 91.31 250 ASN A C 1
ATOM 1978 O O . ASN A 1 250 ? 2.936 14.224 -14.791 1.00 91.31 250 ASN A O 1
ATOM 1982 N N . VAL A 1 251 ? 3.322 15.408 -12.909 1.00 92.50 251 VAL A N 1
ATOM 1983 C CA . VAL A 1 251 ? 2.877 14.374 -11.963 1.00 92.50 251 VAL A CA 1
ATOM 1984 C C . VAL A 1 251 ? 1.412 14.035 -12.217 1.00 92.50 251 VAL A C 1
ATOM 1986 O O . VAL A 1 251 ? 1.096 12.880 -12.490 1.00 92.50 251 VAL A O 1
ATOM 1989 N N . ILE A 1 252 ? 0.533 15.044 -12.233 1.00 92.81 252 ILE A N 1
ATOM 1990 C CA . ILE A 1 252 ? -0.904 14.846 -12.470 1.00 92.81 252 ILE A CA 1
ATOM 1991 C C . ILE A 1 252 ? -1.144 14.151 -13.811 1.00 92.81 252 ILE A C 1
ATOM 1993 O O . ILE A 1 252 ? -1.861 13.156 -13.846 1.00 92.81 252 ILE A O 1
ATOM 1997 N N . ARG A 1 253 ? -0.505 14.614 -14.895 1.00 93.31 253 ARG A N 1
ATOM 1998 C CA . ARG A 1 253 ? -0.641 13.982 -16.219 1.00 93.31 253 ARG A CA 1
ATOM 1999 C C . ARG A 1 253 ? -0.202 12.520 -16.218 1.00 93.31 253 ARG A C 1
ATOM 2001 O O . ARG A 1 253 ? -0.875 11.687 -16.812 1.00 93.31 253 ARG A O 1
ATOM 2008 N N . THR A 1 254 ? 0.920 12.212 -15.570 1.00 95.06 254 THR A N 1
ATOM 2009 C CA . THR A 1 254 ? 1.463 10.846 -15.522 1.00 95.06 254 THR A CA 1
ATOM 2010 C C . THR A 1 254 ? 0.525 9.915 -14.757 1.00 95.06 254 THR A C 1
ATOM 2012 O O . THR A 1 254 ? 0.248 8.806 -15.213 1.00 95.06 254 THR A O 1
ATOM 2015 N N . LEU A 1 255 ? -0.008 10.371 -13.622 1.00 96.38 255 LEU A N 1
ATOM 2016 C CA . LEU A 1 255 ? -0.963 9.604 -12.824 1.00 96.38 255 LEU A CA 1
ATOM 2017 C C . LEU A 1 255 ? -2.295 9.420 -13.562 1.00 96.38 255 LEU A C 1
ATOM 2019 O O . LEU A 1 255 ? -2.782 8.296 -13.665 1.00 96.38 255 LEU A O 1
ATOM 2023 N N . GLU A 1 256 ? -2.829 10.487 -14.163 1.00 94.94 256 GLU A N 1
ATOM 2024 C CA . GLU A 1 256 ? -4.078 10.460 -14.934 1.00 94.94 256 GLU A CA 1
ATOM 2025 C C . GLU A 1 256 ? -4.010 9.468 -16.098 1.00 94.94 256 GLU A C 1
ATOM 2027 O O . GLU A 1 256 ? -4.911 8.647 -16.265 1.00 94.94 256 GLU A O 1
ATOM 2032 N N . GLN A 1 257 ? -2.910 9.482 -16.858 1.00 95.19 257 GLN A N 1
ATOM 2033 C CA . GLN A 1 257 ? -2.683 8.540 -17.957 1.00 95.19 257 GLN A CA 1
ATOM 2034 C C . GLN A 1 257 ? -2.721 7.079 -17.500 1.00 95.19 257 GLN A C 1
ATOM 2036 O O . GLN A 1 257 ? -3.105 6.220 -18.285 1.00 95.19 257 GLN A O 1
ATOM 2041 N N . ASN A 1 258 ? -2.359 6.801 -16.245 1.00 96.06 258 ASN A N 1
ATOM 2042 C CA . ASN A 1 258 ? -2.371 5.464 -15.649 1.00 96.06 258 ASN A CA 1
ATOM 2043 C C . ASN A 1 258 ? -3.654 5.164 -14.850 1.00 96.06 258 ASN A C 1
ATOM 2045 O O . ASN A 1 258 ? -3.735 4.130 -14.187 1.00 96.06 258 ASN A O 1
ATOM 2049 N N . GLY A 1 259 ? -4.663 6.041 -14.896 1.00 94.62 259 GLY A N 1
ATOM 2050 C CA . GLY A 1 259 ? -5.906 5.876 -14.138 1.00 94.62 259 GLY A CA 1
ATOM 2051 C C . GLY A 1 259 ? -5.716 5.979 -12.621 1.00 94.62 259 GLY A C 1
ATOM 2052 O O . GLY A 1 259 ? -6.488 5.386 -11.868 1.00 94.62 259 GLY A O 1
ATOM 2053 N N . LEU A 1 260 ? -4.681 6.697 -12.179 1.00 96.31 260 LEU A N 1
ATOM 2054 C CA . LEU A 1 260 ? -4.351 6.943 -10.779 1.00 96.31 260 LEU A CA 1
ATOM 2055 C C . LEU A 1 260 ? -4.664 8.392 -10.411 1.00 96.31 260 LEU A C 1
ATOM 2057 O O . LEU A 1 260 ? -4.494 9.315 -11.210 1.00 96.31 260 LEU A O 1
ATOM 2061 N N . LYS A 1 261 ? -5.087 8.602 -9.168 1.00 96.25 261 LYS A N 1
ATOM 2062 C CA . LYS A 1 261 ? -5.227 9.939 -8.589 1.00 96.25 261 LYS A CA 1
ATOM 2063 C C . LYS A 1 261 ? -3.959 10.355 -7.852 1.00 96.25 261 LYS A C 1
ATOM 2065 O O . LYS A 1 261 ? -3.096 9.539 -7.537 1.00 96.25 261 LYS A O 1
ATOM 2070 N N . TRP A 1 262 ? -3.856 11.637 -7.551 1.00 96.19 262 TRP A N 1
ATOM 2071 C CA . TRP A 1 262 ? -2.765 12.187 -6.766 1.00 96.19 262 TRP A CA 1
ATOM 2072 C C . TRP A 1 262 ? -3.189 12.404 -5.316 1.00 96.19 262 TRP A C 1
ATOM 2074 O O . TRP A 1 262 ? -4.296 12.874 -5.055 1.00 96.19 262 TRP A O 1
ATOM 2084 N N . SER A 1 263 ? -2.295 12.109 -4.379 1.00 96.62 263 SER A N 1
ATOM 2085 C CA . SER A 1 263 ? -2.467 12.428 -2.968 1.00 96.62 263 SER A CA 1
ATOM 2086 C C . SER A 1 263 ? -1.296 13.283 -2.459 1.00 96.62 263 SER A C 1
ATOM 2088 O O . SER A 1 263 ? -0.292 12.743 -2.004 1.00 96.62 263 SER A O 1
ATOM 2090 N N . PRO A 1 264 ? -1.343 14.621 -2.553 1.00 94.19 264 PRO A N 1
ATOM 2091 C CA . PRO A 1 264 ? -0.229 15.463 -2.121 1.00 94.19 264 PRO A CA 1
ATOM 2092 C C . PRO A 1 264 ? 0.078 15.284 -0.629 1.00 94.19 264 PRO A C 1
ATOM 2094 O O . PRO A 1 264 ? -0.827 15.390 0.202 1.00 94.19 264 PRO A O 1
ATOM 2097 N N . TYR A 1 265 ? 1.351 15.072 -0.290 1.00 94.00 265 TYR A N 1
ATOM 2098 C CA . TYR A 1 265 ? 1.834 15.135 1.088 1.00 94.00 265 TYR A CA 1
ATOM 2099 C C . TYR A 1 265 ? 2.526 16.476 1.333 1.00 94.00 265 TYR A C 1
ATOM 2101 O O . TYR A 1 265 ? 3.622 16.728 0.838 1.00 94.00 265 TYR A O 1
ATOM 2109 N N . LEU A 1 266 ? 1.850 17.368 2.051 1.00 89.69 266 LEU A N 1
ATOM 2110 C CA . LEU A 1 266 ? 2.262 18.754 2.212 1.00 89.69 266 LEU A CA 1
ATOM 2111 C C . LEU A 1 266 ? 3.035 18.936 3.527 1.00 89.69 266 LEU A C 1
ATOM 2113 O O . LEU A 1 266 ? 2.447 18.987 4.610 1.00 89.69 266 LEU A O 1
ATOM 2117 N N . LYS A 1 267 ? 4.356 19.108 3.426 1.00 79.31 267 LYS A N 1
ATOM 2118 C CA . LYS A 1 267 ? 5.209 19.567 4.535 1.00 79.31 267 LYS A CA 1
ATOM 2119 C C . LYS A 1 267 ? 5.217 21.094 4.554 1.00 79.31 267 LYS A C 1
ATOM 2121 O O . LYS A 1 267 ? 6.094 21.736 3.984 1.00 79.31 267 LYS A O 1
ATOM 2126 N N . ILE A 1 268 ? 4.152 21.681 5.095 1.00 68.88 268 ILE A N 1
ATOM 2127 C CA . ILE A 1 268 ? 3.893 23.124 4.994 1.00 68.88 268 ILE A CA 1
ATOM 2128 C C . ILE A 1 268 ? 4.521 23.878 6.162 1.00 68.88 268 ILE A C 1
ATOM 2130 O O . ILE A 1 268 ? 4.215 23.591 7.319 1.00 68.88 268 ILE A O 1
ATOM 2134 N N . THR A 1 269 ? 5.280 24.923 5.839 1.00 63.94 269 THR A N 1
ATOM 2135 C CA . THR A 1 269 ? 5.651 26.011 6.760 1.00 63.94 269 THR A CA 1
ATOM 2136 C C . THR A 1 269 ? 5.249 27.403 6.242 1.00 63.94 269 THR A C 1
ATOM 2138 O O . THR A 1 269 ? 5.217 28.345 7.030 1.00 63.94 269 THR A O 1
ATOM 2141 N N . ASP A 1 270 ? 4.880 27.545 4.957 1.00 76.81 270 ASP A N 1
ATOM 2142 C CA . ASP A 1 270 ? 4.557 28.830 4.311 1.00 76.81 270 ASP A CA 1
ATOM 2143 C C . ASP A 1 270 ? 3.116 28.904 3.752 1.00 76.81 270 ASP A C 1
ATOM 2145 O O . ASP A 1 270 ? 2.680 28.071 2.951 1.00 76.81 270 ASP A O 1
ATOM 2149 N N . GLU A 1 271 ? 2.373 29.951 4.134 1.00 81.06 271 GLU A N 1
ATOM 2150 C CA . GLU A 1 271 ? 1.004 30.208 3.663 1.00 81.06 271 GLU A CA 1
ATOM 2151 C C . GLU A 1 271 ? 0.937 30.616 2.180 1.00 81.06 271 GLU A C 1
ATOM 2153 O O . GLU A 1 271 ? -0.067 30.337 1.510 1.00 81.06 271 GLU A O 1
ATOM 2158 N N . SER A 1 272 ? 1.964 31.302 1.661 1.00 84.31 272 SER A N 1
ATOM 2159 C CA . SER A 1 272 ? 1.984 31.769 0.266 1.00 84.31 272 SER A CA 1
ATOM 2160 C C . SER A 1 272 ? 2.039 30.587 -0.698 1.00 84.31 272 SER A C 1
ATOM 2162 O O . SER A 1 272 ? 1.229 30.507 -1.630 1.00 84.31 272 SER A O 1
ATOM 2164 N N . PHE A 1 273 ? 2.924 29.628 -0.424 1.00 86.94 273 PHE A N 1
ATOM 2165 C CA . PHE A 1 273 ? 3.020 28.369 -1.150 1.00 86.94 273 PHE A CA 1
ATOM 2166 C C . PHE A 1 273 ? 1.676 27.631 -1.210 1.00 86.94 273 PHE A C 1
ATOM 2168 O O . PHE A 1 273 ? 1.186 27.314 -2.297 1.00 86.94 273 PHE A O 1
ATOM 2175 N N . LEU A 1 274 ? 1.036 27.413 -0.054 1.00 88.44 274 LEU A N 1
ATOM 2176 C CA . LEU A 1 274 ? -0.233 26.686 0.026 1.00 88.44 274 LEU A CA 1
ATOM 2177 C C . LEU A 1 274 ? -1.348 27.375 -0.773 1.00 88.44 274 LEU A C 1
ATOM 2179 O O . LEU A 1 274 ? -2.128 26.707 -1.455 1.00 88.44 274 LEU A O 1
ATOM 2183 N N . ARG A 1 275 ? -1.422 28.710 -0.722 1.00 87.69 275 ARG A N 1
ATOM 2184 C CA . ARG A 1 275 ? -2.407 29.468 -1.502 1.00 87.69 275 ARG A CA 1
ATOM 2185 C C . ARG A 1 275 ? -2.197 29.273 -3.001 1.00 87.69 275 ARG A C 1
ATOM 2187 O O . ARG A 1 275 ? -3.147 28.931 -3.701 1.00 87.69 275 ARG A O 1
ATOM 2194 N N . GLN A 1 276 ? -0.966 29.446 -3.481 1.00 88.50 276 GLN A N 1
ATOM 2195 C CA . GLN A 1 276 ? -0.639 29.292 -4.901 1.00 88.50 276 GLN A CA 1
ATOM 2196 C C . GLN A 1 276 ? -0.852 27.856 -5.399 1.00 88.50 276 GLN A C 1
ATOM 2198 O O . GLN A 1 276 ? -1.285 27.660 -6.541 1.00 88.50 276 GLN A O 1
ATOM 2203 N N . PHE A 1 277 ? -0.574 26.861 -4.551 1.00 89.12 277 PHE A N 1
ATOM 2204 C CA . PHE A 1 277 ? -0.871 25.455 -4.815 1.00 89.12 277 PHE A CA 1
ATOM 2205 C C . PHE A 1 277 ? -2.381 25.239 -4.972 1.00 89.12 277 PHE A C 1
ATOM 2207 O O . PHE A 1 277 ? -2.843 24.688 -5.973 1.00 89.12 277 PHE A O 1
ATOM 2214 N N . ALA A 1 278 ? -3.174 25.723 -4.016 1.00 88.38 278 ALA A N 1
ATOM 2215 C CA . ALA A 1 278 ? -4.620 25.554 -4.038 1.00 88.38 278 ALA A CA 1
ATOM 2216 C C . ALA A 1 278 ? -5.299 26.283 -5.207 1.00 88.38 278 ALA A C 1
ATOM 2218 O O . ALA A 1 278 ? -6.192 25.713 -5.829 1.00 88.38 278 ALA A O 1
ATOM 2219 N N . GLU A 1 279 ? -4.857 27.493 -5.561 1.00 88.75 279 GLU A N 1
ATOM 2220 C CA . GLU A 1 279 ? -5.361 28.232 -6.732 1.00 88.75 279 GLU A CA 1
ATOM 2221 C C . GLU A 1 279 ? -5.257 27.421 -8.031 1.00 88.75 279 GLU A C 1
ATOM 2223 O O . GLU A 1 279 ? -6.093 27.566 -8.922 1.00 88.75 279 GLU A O 1
ATOM 2228 N N . ARG A 1 280 ? -4.250 26.547 -8.130 1.00 88.12 280 ARG A N 1
ATOM 2229 C CA . ARG A 1 280 ? -4.013 25.701 -9.304 1.00 88.12 280 ARG A CA 1
ATOM 2230 C C . ARG A 1 280 ? -4.750 24.371 -9.233 1.00 88.12 280 ARG A C 1
ATOM 2232 O O . ARG A 1 280 ? -5.251 23.910 -10.254 1.00 88.12 280 ARG A O 1
ATOM 2239 N N . TYR A 1 281 ? -4.796 23.751 -8.053 1.00 86.75 281 TYR A N 1
ATOM 2240 C CA . TYR A 1 281 ? -5.144 22.331 -7.941 1.00 86.75 281 TYR A CA 1
ATOM 2241 C C . TYR A 1 281 ? -6.402 22.033 -7.114 1.00 86.75 281 TYR A C 1
ATOM 2243 O O . TYR A 1 281 ? -6.950 20.943 -7.247 1.00 86.75 281 TYR A O 1
ATOM 2251 N N . ALA A 1 282 ? -6.932 22.976 -6.323 1.00 81.00 282 ALA A N 1
ATOM 2252 C CA . ALA A 1 282 ? -8.087 22.719 -5.448 1.00 81.00 282 ALA A CA 1
ATOM 2253 C C . ALA A 1 282 ? -9.407 22.464 -6.185 1.00 81.00 282 ALA A C 1
ATOM 2255 O O . ALA A 1 282 ? -10.287 21.794 -5.649 1.00 81.00 282 ALA A O 1
ATOM 2256 N N . ALA A 1 283 ? -9.549 22.971 -7.410 1.00 75.56 283 ALA A N 1
ATOM 2257 C CA . ALA A 1 283 ? -10.712 22.701 -8.255 1.00 75.56 283 ALA A CA 1
ATOM 2258 C C . ALA A 1 283 ? -10.582 21.399 -9.074 1.00 75.56 283 ALA A C 1
ATOM 2260 O O . ALA A 1 283 ? -11.543 20.991 -9.726 1.00 75.56 283 ALA A O 1
ATOM 2261 N N . GLY A 1 284 ? -9.406 20.761 -9.079 1.00 67.50 284 GLY A N 1
ATOM 2262 C CA . GLY A 1 284 ? -9.134 19.576 -9.888 1.00 67.50 284 GLY A CA 1
ATOM 2263 C C . GLY A 1 284 ? -9.668 18.296 -9.245 1.00 67.50 284 GLY A C 1
ATOM 2264 O O . GLY A 1 284 ? -9.381 18.012 -8.087 1.00 67.50 284 GLY A O 1
ATOM 2265 N N . MET A 1 285 ? -10.375 17.467 -10.019 1.00 67.31 285 MET A N 1
ATOM 2266 C CA . MET A 1 285 ? -10.877 16.151 -9.577 1.00 67.31 285 MET A CA 1
ATOM 2267 C C . MET A 1 285 ? -9.772 15.093 -9.374 1.00 67.31 285 MET A C 1
ATOM 2269 O O . MET A 1 285 ? -10.069 13.950 -9.034 1.00 67.31 285 MET A O 1
ATOM 2273 N N . MET A 1 286 ? -8.509 15.461 -9.606 1.00 87.19 286 MET A N 1
ATOM 2274 C CA . MET A 1 286 ? -7.363 14.550 -9.574 1.00 87.19 286 MET A CA 1
ATOM 2275 C C . MET A 1 286 ? -6.762 14.358 -8.183 1.00 87.19 286 MET A C 1
ATOM 2277 O O . MET A 1 286 ? -5.986 13.423 -8.007 1.00 87.19 286 MET A O 1
ATOM 2281 N N . ILE A 1 287 ? -7.098 15.210 -7.208 1.00 92.06 287 ILE A N 1
ATOM 2282 C CA . ILE A 1 287 ? -6.658 15.026 -5.822 1.00 92.06 287 ILE A CA 1
ATOM 2283 C C . ILE A 1 287 ? -7.638 14.090 -5.112 1.00 92.06 287 ILE A C 1
ATOM 2285 O O . ILE A 1 287 ? -8.801 14.446 -4.928 1.00 92.06 287 ILE A O 1
ATOM 2289 N N . GLU A 1 288 ? -7.160 12.916 -4.698 1.00 94.06 288 GLU A N 1
ATOM 2290 C CA . GLU A 1 288 ? -7.951 11.973 -3.895 1.00 94.06 288 GLU A CA 1
ATOM 2291 C C . GLU A 1 288 ? -7.994 12.395 -2.427 1.00 94.06 288 GLU A C 1
ATOM 2293 O O . GLU A 1 288 ? -9.056 12.453 -1.810 1.00 94.06 288 GLU A O 1
ATOM 2298 N N . SER A 1 289 ? -6.827 12.710 -1.871 1.00 95.38 289 SER A N 1
ATOM 2299 C CA . SER A 1 289 ? -6.640 13.021 -0.458 1.00 95.38 289 SER A CA 1
ATOM 2300 C C . SER A 1 289 ? -5.404 13.890 -0.258 1.00 95.38 289 SER A C 1
ATOM 2302 O O . SER A 1 289 ? -4.471 13.854 -1.054 1.00 95.38 289 SER A O 1
ATOM 2304 N N . ILE A 1 290 ? -5.397 14.697 0.796 1.00 95.50 290 ILE A N 1
ATOM 2305 C CA . ILE A 1 290 ? -4.246 15.503 1.199 1.00 95.50 290 ILE A CA 1
ATOM 2306 C C . ILE A 1 290 ? -3.701 14.928 2.493 1.00 95.50 290 ILE A C 1
ATOM 2308 O O . ILE A 1 290 ? -4.462 14.625 3.408 1.00 95.50 290 ILE A O 1
ATOM 2312 N N . PHE A 1 291 ? -2.384 14.820 2.573 1.00 95.50 291 PHE A N 1
ATOM 2313 C CA . PHE A 1 291 ? -1.680 14.416 3.778 1.00 95.50 291 PHE A CA 1
ATOM 2314 C C . PHE A 1 291 ? -0.885 15.602 4.317 1.00 95.50 291 PHE A C 1
ATOM 2316 O O . PHE A 1 291 ? -0.326 16.380 3.541 1.00 95.50 291 PHE A O 1
ATOM 2323 N N . VAL A 1 292 ? -0.822 15.740 5.636 1.00 93.69 292 VAL A N 1
ATOM 2324 C CA . VAL A 1 292 ? 0.036 16.705 6.332 1.00 93.69 292 VAL A CA 1
ATOM 2325 C C . VAL A 1 292 ? 0.802 16.005 7.436 1.00 93.69 292 VAL A C 1
ATOM 2327 O O . VAL A 1 292 ? 0.361 14.990 7.966 1.00 93.69 292 VAL A O 1
ATOM 2330 N N . ASP A 1 293 ? 1.964 16.545 7.757 1.00 88.38 293 ASP A N 1
ATOM 2331 C CA . ASP A 1 293 ? 2.815 16.001 8.803 1.00 88.38 293 ASP A CA 1
ATOM 2332 C C . ASP A 1 293 ? 2.231 16.266 10.203 1.00 88.38 293 ASP A C 1
ATOM 2334 O O . ASP A 1 293 ? 1.732 17.370 10.466 1.00 88.38 293 ASP A O 1
ATOM 2338 N N . GLY A 1 294 ? 2.287 15.249 11.065 1.00 82.38 294 GLY A N 1
ATOM 2339 C CA . GLY A 1 294 ? 1.742 15.262 12.420 1.00 82.38 294 GLY A CA 1
ATOM 2340 C C . GLY A 1 294 ? 2.754 15.494 13.535 1.00 82.38 294 GLY A C 1
ATOM 2341 O O . GLY A 1 294 ? 2.347 15.367 14.684 1.00 82.38 294 GLY A O 1
ATOM 2342 N N . GLU A 1 295 ? 4.015 15.843 13.240 1.00 76.44 295 GLU A N 1
ATOM 2343 C CA . GLU A 1 295 ? 5.040 16.025 14.275 1.00 76.44 295 GLU A CA 1
ATOM 2344 C C . GLU A 1 295 ? 4.595 17.039 15.343 1.00 76.44 295 GLU A C 1
ATOM 2346 O O . GLU A 1 295 ? 4.172 18.168 15.047 1.00 76.44 295 GLU A O 1
ATOM 2351 N N . VAL A 1 296 ? 4.691 16.610 16.604 1.00 72.06 296 VAL A N 1
ATOM 2352 C CA . VAL A 1 296 ? 4.308 17.383 17.785 1.00 72.06 296 VAL A CA 1
ATOM 2353 C C . VAL A 1 296 ? 5.556 17.958 18.456 1.00 72.06 296 VAL A C 1
ATOM 2355 O O . VAL A 1 296 ? 6.323 17.251 19.107 1.00 72.06 296 VAL A O 1
ATOM 2358 N N . ASP A 1 297 ? 5.731 19.277 18.377 1.00 65.44 297 ASP A N 1
ATOM 2359 C CA . ASP A 1 297 ? 6.830 19.969 19.055 1.00 65.44 297 ASP A CA 1
ATOM 2360 C C . ASP A 1 297 ? 6.532 20.149 20.550 1.00 65.44 297 ASP A C 1
ATOM 2362 O O . ASP A 1 297 ? 5.610 20.871 20.948 1.00 65.44 297 ASP A O 1
ATOM 2366 N N . GLY A 1 298 ? 7.332 19.505 21.407 1.00 63.44 298 GLY A N 1
ATOM 2367 C CA . GLY A 1 298 ? 7.268 19.693 22.861 1.00 63.44 298 GLY A CA 1
ATOM 2368 C C . GLY A 1 298 ? 5.920 19.316 23.490 1.00 63.44 298 GLY A C 1
ATOM 2369 O O . GLY A 1 298 ? 5.525 19.921 24.485 1.00 63.44 298 GLY A O 1
ATOM 2370 N N . GLY A 1 299 ? 5.197 18.359 22.894 1.00 65.69 299 GLY A N 1
ATOM 2371 C CA . GLY A 1 299 ? 3.888 17.896 23.372 1.00 65.69 299 GLY A CA 1
ATOM 2372 C C . GLY A 1 299 ? 2.708 18.821 23.035 1.00 65.69 299 GLY A C 1
ATOM 2373 O O . GLY A 1 299 ? 1.602 18.595 23.523 1.00 65.69 299 GLY A O 1
ATOM 2374 N N . SER A 1 300 ? 2.911 19.864 22.220 1.00 80.44 300 SER A N 1
ATOM 2375 C CA . SER A 1 300 ? 1.859 20.806 21.822 1.00 80.44 300 SER A CA 1
ATOM 2376 C C . SER A 1 300 ? 1.295 20.509 20.433 1.00 80.44 300 SER A C 1
ATOM 2378 O O . SER A 1 300 ? 2.007 20.559 19.431 1.00 80.44 300 SER A O 1
ATOM 2380 N N . THR A 1 301 ? -0.023 20.324 20.336 1.00 86.00 301 THR A N 1
ATOM 2381 C CA . THR A 1 301 ? -0.729 20.130 19.055 1.00 86.00 301 THR A CA 1
ATOM 2382 C C . THR A 1 301 ? -0.939 21.427 18.264 1.00 86.00 301 THR A C 1
ATOM 2384 O O . THR A 1 301 ? -1.484 21.396 17.161 1.00 86.00 301 THR A O 1
ATOM 2387 N N . ALA A 1 302 ? -0.505 22.584 18.782 1.00 87.88 302 ALA A N 1
ATOM 2388 C CA . ALA A 1 302 ? -0.766 23.889 18.169 1.00 87.88 302 ALA A CA 1
ATOM 2389 C C . ALA A 1 302 ? -0.201 24.016 16.741 1.00 87.88 302 ALA A C 1
ATOM 2391 O O . ALA A 1 302 ? -0.840 24.616 15.873 1.00 87.88 302 ALA A O 1
ATOM 2392 N N . GLY A 1 303 ? 0.975 23.431 16.483 1.00 87.12 303 GLY A N 1
ATOM 2393 C CA . GLY A 1 303 ? 1.575 23.403 15.147 1.00 87.12 303 GLY A CA 1
ATOM 2394 C C . GLY A 1 303 ? 0.722 22.613 14.152 1.00 87.12 303 GLY A C 1
ATOM 2395 O O . GLY A 1 303 ? 0.420 23.107 13.063 1.00 87.12 303 GLY A O 1
ATOM 2396 N N . VAL A 1 304 ? 0.260 21.428 14.559 1.00 89.56 304 VAL A N 1
ATOM 2397 C CA . VAL A 1 304 ? -0.628 20.567 13.762 1.00 89.56 304 VAL A CA 1
ATOM 2398 C C . VAL A 1 304 ? -1.969 21.258 13.501 1.00 89.56 304 VAL A C 1
ATOM 2400 O O . VAL A 1 304 ? -2.416 21.310 12.356 1.00 89.56 304 VAL A O 1
ATOM 2403 N N . GLU A 1 305 ? -2.585 21.873 14.516 1.00 92.12 305 GLU A N 1
ATOM 2404 C CA . GLU A 1 305 ? -3.838 22.625 14.350 1.00 92.12 305 GLU A CA 1
ATOM 2405 C C . GLU A 1 305 ? -3.698 23.786 13.359 1.00 92.12 305 GLU A C 1
ATOM 2407 O O . GLU A 1 305 ? -4.576 23.997 12.521 1.00 92.12 305 GLU A O 1
ATOM 2412 N N . SER A 1 306 ? -2.584 24.521 13.418 1.00 89.94 306 SER A N 1
ATOM 2413 C CA . SER A 1 306 ? -2.303 25.611 12.480 1.00 89.94 306 SER A CA 1
ATOM 2414 C C . SER A 1 306 ? -2.197 25.099 11.036 1.00 89.94 306 SER A C 1
ATOM 2416 O O . SER A 1 306 ? -2.850 25.640 10.136 1.00 89.94 306 SER A O 1
ATOM 2418 N N . LYS A 1 307 ? -1.456 23.999 10.816 1.00 90.31 307 LYS A N 1
ATOM 2419 C CA . LYS A 1 307 ? -1.342 23.333 9.504 1.00 90.31 307 LYS A CA 1
ATOM 2420 C C . LYS A 1 307 ? -2.720 22.891 8.988 1.00 90.31 307 LYS A C 1
ATOM 2422 O O . LYS A 1 307 ? -3.089 23.213 7.855 1.00 90.31 307 LYS A O 1
ATOM 2427 N N . LEU A 1 308 ? -3.507 22.210 9.824 1.00 93.31 308 LEU A N 1
ATOM 2428 C CA . LEU A 1 308 ? -4.859 21.750 9.489 1.00 93.31 308 LEU A CA 1
ATOM 2429 C C . LEU A 1 308 ? -5.787 22.911 9.115 1.00 93.31 308 LEU A C 1
ATOM 2431 O O . LEU A 1 308 ? -6.465 22.855 8.086 1.00 93.31 308 LEU A O 1
ATOM 2435 N N . ALA A 1 309 ? -5.777 23.990 9.900 1.00 92.75 309 ALA A N 1
ATOM 2436 C CA . ALA A 1 309 ? -6.573 25.184 9.637 1.00 92.75 309 ALA A CA 1
ATOM 2437 C C . ALA A 1 309 ? -6.218 25.825 8.288 1.00 92.75 309 ALA A C 1
ATOM 2439 O O . ALA A 1 309 ? -7.112 26.181 7.510 1.00 92.75 309 ALA A O 1
ATOM 2440 N N . ALA A 1 310 ? -4.921 25.948 7.992 1.00 91.06 310 ALA A N 1
ATOM 2441 C CA . ALA A 1 310 ? -4.435 26.522 6.745 1.00 91.06 310 ALA A CA 1
ATOM 2442 C C . ALA A 1 310 ? -4.890 25.695 5.533 1.00 91.06 310 ALA A C 1
ATOM 2444 O O . ALA A 1 310 ? -5.449 26.253 4.583 1.00 91.06 310 ALA A O 1
ATOM 2445 N N . VAL A 1 311 ? -4.736 24.365 5.584 1.00 92.38 311 VAL A N 1
ATOM 2446 C CA . VAL A 1 311 ? -5.165 23.461 4.502 1.00 92.38 311 VAL A CA 1
ATOM 2447 C C . VAL A 1 311 ? -6.680 23.472 4.339 1.00 92.38 311 VAL A C 1
ATOM 2449 O O . VAL A 1 311 ? -7.169 23.626 3.219 1.00 92.38 311 VAL A O 1
ATOM 2452 N N . ARG A 1 312 ? -7.453 23.400 5.427 1.00 92.44 312 ARG A N 1
ATOM 2453 C CA . ARG A 1 312 ? -8.925 23.402 5.364 1.00 92.44 312 ARG A CA 1
ATOM 2454 C C . ARG A 1 312 ? -9.520 24.694 4.819 1.00 92.44 312 ARG A C 1
ATOM 2456 O O . ARG A 1 312 ? -10.570 24.656 4.174 1.00 92.44 312 ARG A O 1
ATOM 2463 N N . LYS A 1 313 ? -8.842 25.831 5.001 1.00 91.31 313 LYS A N 1
ATOM 2464 C CA . LYS A 1 313 ? -9.253 27.123 4.426 1.00 91.31 313 LYS A CA 1
ATOM 2465 C C . LYS A 1 313 ? -9.349 27.073 2.900 1.00 91.31 313 LYS A C 1
ATOM 2467 O O . LYS A 1 313 ? -10.250 27.694 2.327 1.00 91.31 313 LYS A O 1
ATOM 2472 N N . VAL A 1 314 ? -8.438 26.340 2.260 1.00 90.00 314 VAL A N 1
ATOM 2473 C CA . VAL A 1 314 ? -8.340 26.236 0.799 1.00 90.00 314 VAL A CA 1
ATOM 2474 C C . VAL A 1 314 ? -8.956 24.940 0.250 1.00 90.00 314 VAL A C 1
ATOM 2476 O O . VAL A 1 314 ? -9.685 24.985 -0.738 1.00 90.00 314 VAL A O 1
ATOM 2479 N N . PHE A 1 315 ? -8.772 23.809 0.933 1.00 90.56 315 PHE A N 1
ATOM 2480 C CA . PHE A 1 315 ? -9.339 22.503 0.592 1.00 90.56 315 PHE A CA 1
ATOM 2481 C C . PHE A 1 315 ? -10.490 22.157 1.537 1.00 90.56 315 PHE A C 1
ATOM 2483 O O . PHE A 1 315 ? -10.334 21.429 2.518 1.00 90.56 315 PHE A O 1
ATOM 2490 N N . ARG A 1 316 ? -11.675 22.699 1.233 1.00 89.38 316 ARG A N 1
ATOM 2491 C CA . ARG A 1 316 ? -12.843 22.638 2.132 1.00 89.38 316 ARG A CA 1
ATOM 2492 C C . ARG A 1 316 ? -13.507 21.268 2.253 1.00 89.38 316 ARG A C 1
ATOM 2494 O O . ARG A 1 316 ? -14.194 21.035 3.234 1.00 89.38 316 ARG A O 1
ATOM 2501 N N . LYS A 1 317 ? -13.403 20.424 1.223 1.00 89.69 317 LYS A N 1
ATOM 2502 C CA . LYS A 1 317 ? -14.122 19.135 1.135 1.00 89.69 317 LYS A CA 1
ATOM 2503 C C . LYS A 1 317 ? -13.229 17.953 0.771 1.00 89.69 317 LYS A C 1
ATOM 2505 O O . LYS A 1 317 ? -13.695 16.821 0.759 1.00 89.69 317 LYS A O 1
ATOM 2510 N N . THR A 1 318 ? -11.979 18.215 0.407 1.00 93.12 318 THR A N 1
ATOM 2511 C CA . THR A 1 318 ? -11.029 17.161 0.055 1.00 93.12 318 THR A CA 1
ATOM 2512 C C . THR A 1 318 ? -10.682 16.375 1.319 1.00 93.12 318 THR A C 1
ATOM 2514 O O . THR A 1 318 ? -10.405 17.015 2.337 1.00 93.12 318 THR A O 1
ATOM 2517 N N . PRO A 1 319 ? -10.669 15.034 1.301 1.00 95.31 319 PRO A N 1
ATOM 2518 C CA . PRO A 1 319 ? -10.170 14.247 2.426 1.00 95.31 319 PRO A CA 1
ATOM 2519 C C . PRO A 1 319 ? -8.786 14.741 2.873 1.00 95.31 319 PRO A C 1
ATOM 2521 O O . PRO A 1 319 ? -7.920 14.986 2.034 1.00 95.31 319 PRO A O 1
ATOM 2524 N N . LEU A 1 320 ? -8.602 14.942 4.177 1.00 96.25 320 LEU A N 1
ATOM 2525 C CA . LEU A 1 320 ? -7.356 15.419 4.784 1.00 96.25 320 LEU A CA 1
ATOM 2526 C C . LEU A 1 320 ? -6.954 14.448 5.874 1.00 96.25 320 LEU A C 1
ATOM 2528 O O . LEU A 1 320 ? -7.809 14.054 6.661 1.00 96.25 320 LEU A O 1
ATOM 2532 N N . TYR A 1 321 ? -5.677 14.108 5.927 1.00 96.81 321 TYR A N 1
ATOM 2533 C CA . TYR A 1 321 ? -5.132 13.175 6.896 1.00 96.81 321 TYR A CA 1
ATOM 2534 C C . TYR A 1 321 ? -3.872 13.753 7.532 1.00 96.81 321 TYR A C 1
ATOM 2536 O O . TYR A 1 321 ? -3.005 14.273 6.829 1.00 96.81 321 TYR A O 1
ATOM 2544 N N . VAL A 1 322 ? -3.769 13.647 8.854 1.00 94.56 322 VAL A N 1
ATOM 2545 C CA . VAL A 1 322 ? -2.522 13.901 9.587 1.00 94.56 322 VAL A CA 1
ATOM 2546 C C . VAL A 1 322 ? -1.732 12.599 9.665 1.00 94.56 322 VAL A C 1
ATOM 2548 O O . VAL A 1 322 ? -2.286 11.579 10.064 1.00 94.56 322 VAL A O 1
ATOM 2551 N N . CYS A 1 323 ? -0.464 12.614 9.268 1.00 92.56 323 CYS A N 1
ATOM 2552 C CA . CYS A 1 323 ? 0.422 11.459 9.376 1.00 92.56 323 CYS A CA 1
ATOM 2553 C C . CYS A 1 323 ? 0.929 11.314 10.813 1.00 92.56 323 CYS A C 1
ATOM 2555 O O . CYS A 1 323 ? 1.613 12.205 11.306 1.00 92.56 323 CYS A O 1
ATOM 2557 N N . LEU A 1 324 ? 0.613 10.189 11.446 1.00 88.62 324 LEU A N 1
ATOM 2558 C CA . LEU A 1 324 ? 1.148 9.763 12.733 1.00 88.62 324 LEU A CA 1
ATOM 2559 C C . LEU A 1 324 ? 2.247 8.744 12.478 1.00 88.62 324 LEU A C 1
ATOM 2561 O O . LEU A 1 324 ? 1.955 7.704 11.893 1.00 88.62 324 LEU A O 1
ATOM 2565 N N . ASP A 1 325 ? 3.477 9.042 12.891 1.00 77.31 325 ASP A N 1
ATOM 2566 C CA . ASP A 1 325 ? 4.635 8.157 12.718 1.00 77.31 325 ASP A CA 1
ATOM 2567 C C . ASP A 1 325 ? 5.188 7.784 14.102 1.00 77.31 325 ASP A C 1
ATOM 2569 O O . ASP A 1 325 ? 6.002 8.498 14.684 1.00 77.31 325 ASP A O 1
ATOM 2573 N N . GLY A 1 326 ? 4.670 6.692 14.673 1.00 66.19 326 GLY A N 1
ATOM 2574 C CA . GLY A 1 326 ? 5.130 6.174 15.968 1.00 66.19 326 GLY A CA 1
ATOM 2575 C C . GLY A 1 326 ? 4.671 6.942 17.216 1.00 66.19 326 GLY A C 1
ATOM 2576 O O . GLY A 1 326 ? 5.304 6.807 18.262 1.00 66.19 326 GLY A O 1
ATOM 2577 N N . GLU A 1 327 ? 3.587 7.722 17.137 1.00 67.69 327 GLU A N 1
ATOM 2578 C CA . GLU A 1 327 ? 2.985 8.356 18.320 1.00 67.69 327 GLU A CA 1
ATOM 2579 C C . GLU A 1 327 ? 2.588 7.296 19.359 1.00 67.69 327 GLU A C 1
ATOM 2581 O O . GLU A 1 327 ? 1.916 6.319 19.037 1.00 67.69 327 GLU A O 1
ATOM 2586 N N . GLY A 1 328 ? 3.022 7.470 20.607 1.00 67.56 328 GLY A N 1
ATOM 2587 C CA . GLY A 1 328 ? 2.746 6.522 21.685 1.00 67.56 328 GLY A CA 1
ATOM 2588 C C . GLY A 1 328 ? 1.273 6.480 22.111 1.00 67.56 328 GLY A C 1
ATOM 2589 O O . GLY A 1 328 ? 0.420 7.230 21.637 1.00 67.56 328 GLY A O 1
ATOM 2590 N N . VAL A 1 329 ? 0.968 5.599 23.061 1.00 75.12 329 VAL A N 1
ATOM 2591 C CA . VAL A 1 329 ? -0.337 5.554 23.735 1.00 75.12 329 VAL A CA 1
ATOM 2592 C C . VAL A 1 329 ? -0.378 6.626 24.823 1.00 75.12 329 VAL A C 1
ATOM 2594 O O . VAL A 1 329 ? 0.564 6.724 25.609 1.00 75.12 329 VAL A O 1
ATOM 2597 N N . GLY A 1 330 ? -1.481 7.377 24.912 1.00 82.56 330 GLY A N 1
ATOM 2598 C CA . GLY A 1 330 ? -1.695 8.313 26.015 1.00 82.56 330 GLY A CA 1
ATOM 2599 C C . GLY A 1 330 ? -2.460 9.585 25.653 1.00 82.56 330 GLY A C 1
ATOM 2600 O O . GLY A 1 330 ? -3.230 9.657 24.688 1.00 82.56 330 GLY A O 1
ATOM 2601 N N . ALA A 1 331 ? -2.261 10.614 26.475 1.00 84.62 331 ALA A N 1
ATOM 2602 C CA . ALA A 1 331 ? -2.937 11.901 26.356 1.00 84.62 331 ALA A CA 1
ATOM 2603 C C . ALA A 1 331 ? -2.482 12.707 25.125 1.00 84.62 331 ALA A C 1
ATOM 2605 O O . ALA A 1 331 ? -3.275 13.495 24.588 1.00 84.62 331 ALA A O 1
ATOM 2606 N N . ALA A 1 332 ? -1.242 12.515 24.665 1.00 85.12 332 ALA A N 1
ATOM 2607 C CA . ALA A 1 332 ? -0.722 13.141 23.450 1.00 85.12 332 ALA A CA 1
ATOM 2608 C C . ALA A 1 332 ? -1.508 12.689 22.209 1.00 85.12 332 ALA A C 1
ATOM 2610 O O . ALA A 1 332 ? -2.060 13.528 21.489 1.00 85.12 332 ALA A O 1
ATOM 2611 N N . LEU A 1 333 ? -1.673 11.373 22.035 1.00 87.81 333 LEU A N 1
ATOM 2612 C CA . LEU A 1 333 ? -2.471 10.775 20.961 1.00 87.81 333 LEU A CA 1
ATOM 2613 C C . LEU A 1 333 ? -3.924 11.273 20.986 1.00 87.81 333 LEU A C 1
ATOM 2615 O O . LEU A 1 333 ? -4.437 11.750 19.974 1.00 87.81 333 LEU A O 1
ATOM 2619 N N . SER A 1 334 ? -4.568 11.245 22.158 1.00 90.75 334 SER A N 1
ATOM 2620 C CA . SER A 1 334 ? -5.925 11.787 22.351 1.00 90.75 334 SER A CA 1
ATOM 2621 C C . SER A 1 334 ? -6.028 13.261 21.932 1.00 90.75 334 SER A C 1
ATOM 2623 O O . SER A 1 334 ? -6.970 13.684 21.257 1.00 90.75 334 SER A O 1
ATOM 2625 N N . SER A 1 335 ? -5.037 14.076 22.292 1.00 90.25 335 SER A N 1
ATOM 2626 C CA . SER A 1 335 ? -5.015 15.498 21.938 1.00 90.25 335 SER A CA 1
ATOM 2627 C C . SER A 1 335 ? -4.852 15.719 20.438 1.00 90.25 335 SER A C 1
ATOM 2629 O O . SER A 1 335 ? -5.537 16.577 19.880 1.00 90.25 335 SER A O 1
ATOM 2631 N N . LEU A 1 336 ? -4.015 14.921 19.776 1.00 90.56 336 LEU A N 1
ATOM 2632 C CA . LEU A 1 336 ? -3.832 14.997 18.332 1.00 90.56 336 LEU A CA 1
ATOM 2633 C C . LEU A 1 336 ? -5.098 14.566 17.583 1.00 90.56 336 LEU A C 1
ATOM 2635 O O . LEU A 1 336 ? -5.541 15.275 16.681 1.00 90.56 336 LEU A O 1
ATOM 2639 N N . LEU A 1 337 ? -5.742 13.470 17.989 1.00 93.75 337 LEU A N 1
ATOM 2640 C CA . LEU A 1 337 ? -6.987 13.010 17.365 1.00 93.75 337 LEU A CA 1
ATOM 2641 C C . LEU A 1 337 ? -8.113 14.039 17.497 1.00 93.75 337 LEU A C 1
ATOM 2643 O O . LEU A 1 337 ? -8.821 14.299 16.528 1.00 93.75 337 LEU A O 1
ATOM 2647 N N . ARG A 1 338 ? -8.230 14.707 18.650 1.00 94.06 338 ARG A N 1
ATOM 2648 C CA . ARG A 1 338 ? -9.177 15.822 18.822 1.00 94.06 338 ARG A CA 1
ATOM 2649 C C . ARG A 1 338 ? -8.844 17.014 17.929 1.00 94.06 338 ARG A C 1
ATOM 2651 O O . ARG A 1 338 ? -9.757 17.632 17.380 1.00 94.06 338 ARG A O 1
ATOM 2658 N N . ALA A 1 339 ? -7.559 17.336 17.773 1.00 93.62 339 ALA A N 1
ATOM 2659 C CA . ALA A 1 339 ? -7.120 18.363 16.837 1.00 93.62 339 ALA A CA 1
ATOM 2660 C C . ALA A 1 339 ? -7.507 17.991 15.395 1.00 93.62 339 ALA A C 1
ATOM 2662 O O . ALA A 1 339 ? -8.062 18.829 14.692 1.00 93.62 339 ALA A O 1
ATOM 2663 N N . ALA A 1 340 ? -7.312 16.740 14.970 1.00 95.44 340 ALA A N 1
ATOM 2664 C CA . ALA A 1 340 ? -7.748 16.264 13.656 1.00 95.44 340 ALA A CA 1
ATOM 2665 C C . ALA A 1 340 ? -9.279 16.355 13.484 1.00 95.44 340 ALA A C 1
ATOM 2667 O O . ALA A 1 340 ? -9.753 16.987 12.534 1.00 95.44 340 ALA A O 1
ATOM 2668 N N . ALA A 1 341 ? -10.049 15.834 14.446 1.00 96.06 341 ALA A N 1
ATOM 2669 C CA . ALA A 1 341 ? -11.515 15.843 14.432 1.00 96.06 341 ALA A CA 1
ATOM 2670 C C . ALA A 1 341 ? -12.094 17.264 14.319 1.00 96.06 341 ALA A C 1
ATOM 2672 O O . ALA A 1 341 ? -12.999 17.518 13.523 1.00 96.06 341 ALA A O 1
ATOM 2673 N N . LYS A 1 342 ? -11.523 18.232 15.052 1.00 95.81 342 LYS A N 1
ATOM 2674 C CA . LYS A 1 342 ? -11.911 19.656 15.005 1.00 95.81 342 LYS A CA 1
ATOM 2675 C C . LYS A 1 342 ? -11.882 20.245 13.587 1.00 95.81 342 LYS A C 1
ATOM 2677 O O . LYS A 1 342 ? -12.619 21.193 13.309 1.00 95.81 342 LYS A O 1
ATOM 2682 N N . TYR A 1 343 ? -11.042 19.708 12.706 1.00 95.88 343 TYR A N 1
ATOM 2683 C CA . TYR A 1 343 ? -10.854 20.178 11.334 1.00 95.88 343 TYR A CA 1
ATOM 2684 C C . TYR A 1 343 ? -11.402 19.210 10.273 1.00 95.88 343 TYR A C 1
ATOM 2686 O O . TYR A 1 343 ? -11.053 19.359 9.098 1.00 95.88 343 TYR A O 1
ATOM 2694 N N . ASP A 1 344 ? -12.265 18.256 10.650 1.00 96.44 344 ASP A N 1
ATOM 2695 C CA . ASP A 1 344 ? -12.801 17.230 9.737 1.00 96.44 344 ASP A CA 1
ATOM 2696 C C . ASP A 1 344 ? -11.661 16.520 8.980 1.00 96.44 344 ASP A C 1
ATOM 2698 O O . ASP A 1 344 ? -11.645 16.404 7.748 1.00 96.44 344 ASP A O 1
ATOM 2702 N N . ALA A 1 345 ? -10.607 16.179 9.723 1.00 97.12 345 ALA A N 1
ATOM 2703 C CA . ALA A 1 345 ? -9.445 15.463 9.228 1.00 97.12 345 ALA A CA 1
ATOM 2704 C C . ALA A 1 345 ? -9.408 14.055 9.825 1.00 97.12 345 ALA A C 1
ATOM 2706 O O . ALA A 1 345 ? -9.781 13.831 10.973 1.00 97.12 345 ALA A O 1
ATOM 2707 N N . GLY A 1 346 ? -8.942 13.112 9.018 1.00 96.88 346 GLY A N 1
ATOM 2708 C CA . GLY A 1 346 ? -8.570 11.783 9.457 1.00 96.88 346 GLY A CA 1
ATOM 2709 C C . GLY A 1 346 ? -7.109 11.703 9.881 1.00 96.88 346 GLY A C 1
ATOM 2710 O O . GLY A 1 346 ? -6.386 12.703 9.934 1.00 96.88 346 GLY A O 1
ATOM 2711 N N . VAL A 1 347 ? -6.655 10.478 10.108 1.00 95.56 347 VAL A N 1
ATOM 2712 C CA . VAL A 1 347 ? -5.257 10.164 10.405 1.00 95.56 347 VAL A CA 1
ATOM 2713 C C . VAL A 1 347 ? -4.728 9.084 9.476 1.00 95.56 347 VAL A C 1
ATOM 2715 O O . VAL A 1 347 ? -5.449 8.155 9.116 1.00 95.56 347 VAL A O 1
ATOM 2718 N N . LEU A 1 348 ? -3.470 9.223 9.069 1.00 95.06 348 LEU A N 1
ATOM 2719 C CA . LEU A 1 348 ? -2.679 8.123 8.541 1.00 95.06 348 LEU A CA 1
ATOM 2720 C C . LEU A 1 348 ? -1.869 7.562 9.700 1.00 95.06 348 LEU A C 1
ATOM 2722 O O . LEU A 1 348 ? -1.117 8.309 10.315 1.00 95.06 348 LEU A O 1
ATOM 2726 N N . ILE A 1 349 ? -2.027 6.277 9.989 1.00 92.12 349 ILE A N 1
ATOM 2727 C CA . ILE A 1 349 ? -1.322 5.610 11.083 1.00 92.12 349 ILE A CA 1
ATOM 2728 C C . ILE A 1 349 ? -0.186 4.790 10.486 1.00 92.12 349 ILE A C 1
ATOM 2730 O O . ILE A 1 349 ? -0.427 3.838 9.743 1.00 92.12 349 ILE A O 1
ATOM 2734 N N . ALA A 1 350 ? 1.036 5.203 10.807 1.00 83.44 350 ALA A N 1
ATOM 2735 C CA . ALA A 1 350 ? 2.285 4.531 10.500 1.00 83.44 350 ALA A CA 1
ATOM 2736 C C . ALA A 1 350 ? 2.960 4.117 11.814 1.00 83.44 350 ALA A C 1
ATOM 2738 O O . ALA A 1 350 ? 3.185 4.953 12.692 1.00 83.44 350 ALA A O 1
ATOM 2739 N N . GLY A 1 351 ? 3.270 2.833 11.988 1.00 71.56 351 GLY A N 1
ATOM 2740 C CA . GLY A 1 351 ? 3.904 2.374 13.222 1.00 71.56 351 GLY A CA 1
ATOM 2741 C C . GLY A 1 351 ? 3.902 0.863 13.410 1.00 71.56 351 GLY A C 1
ATOM 2742 O O . GLY A 1 351 ? 3.528 0.102 12.519 1.00 71.56 351 GLY A O 1
ATOM 2743 N N . SER A 1 352 ? 4.343 0.429 14.591 1.00 68.44 352 SER A N 1
ATOM 2744 C CA . SER A 1 352 ? 4.234 -0.967 15.016 1.00 68.44 352 SER A CA 1
ATOM 2745 C C . SER A 1 352 ? 2.772 -1.361 15.250 1.00 68.44 352 SER A C 1
ATOM 2747 O O . SER A 1 352 ? 1.893 -0.507 15.412 1.00 68.44 352 SER A O 1
ATOM 2749 N N . SER A 1 353 ? 2.509 -2.667 15.310 1.00 65.88 353 SER A N 1
ATOM 2750 C CA . SER A 1 353 ? 1.169 -3.199 15.585 1.00 65.88 353 SER A CA 1
ATOM 2751 C C . SER A 1 353 ? 0.556 -2.663 16.880 1.00 65.88 353 SER A C 1
ATOM 2753 O O . SER A 1 353 ? -0.638 -2.393 16.943 1.00 65.88 353 SER A O 1
ATOM 2755 N N . ASP A 1 354 ? 1.385 -2.474 17.901 1.00 69.06 354 ASP A N 1
ATOM 2756 C CA . ASP A 1 354 ? 0.934 -2.186 19.265 1.00 69.06 354 ASP A CA 1
ATOM 2757 C C . ASP A 1 354 ? 0.390 -0.757 19.387 1.00 69.06 354 ASP A C 1
ATOM 2759 O O . ASP A 1 354 ? -0.580 -0.497 20.097 1.00 69.06 354 ASP A O 1
ATOM 2763 N N . ILE A 1 355 ? 0.996 0.169 18.641 1.00 73.94 355 ILE A N 1
ATOM 2764 C CA . ILE A 1 355 ? 0.541 1.556 18.512 1.00 73.94 355 ILE A CA 1
ATOM 2765 C C . ILE A 1 355 ? -0.662 1.636 17.570 1.00 73.94 355 ILE A C 1
ATOM 2767 O O . ILE A 1 355 ? -1.599 2.395 17.818 1.00 73.94 355 ILE A O 1
ATOM 2771 N N . THR A 1 356 ? -0.636 0.843 16.498 1.00 84.06 356 THR A N 1
ATOM 2772 C CA . THR A 1 356 ? -1.654 0.852 15.445 1.00 84.06 356 THR A CA 1
ATOM 2773 C C . THR A 1 356 ? -3.045 0.597 16.002 1.00 84.06 356 THR A C 1
ATOM 2775 O O . THR A 1 356 ? -3.963 1.364 15.723 1.00 84.06 356 THR A O 1
ATOM 2778 N N . GLU A 1 357 ? -3.185 -0.434 16.831 1.00 86.12 357 GLU A N 1
ATOM 2779 C CA . GLU A 1 357 ? -4.457 -0.800 17.445 1.00 86.12 357 GLU A CA 1
ATOM 2780 C C . GLU A 1 357 ? -5.020 0.338 18.311 1.00 86.12 357 GLU A C 1
ATOM 2782 O O . GLU A 1 357 ? -6.170 0.751 18.145 1.00 86.12 357 GLU A O 1
ATOM 2787 N N . ALA A 1 358 ? -4.187 0.886 19.203 1.00 86.75 358 ALA A N 1
ATOM 2788 C CA . ALA A 1 358 ? -4.564 1.975 20.097 1.00 86.75 358 ALA A CA 1
ATOM 2789 C C . ALA A 1 358 ? -4.990 3.228 19.322 1.00 86.75 358 ALA A C 1
ATOM 2791 O O . ALA A 1 358 ? -6.054 3.798 19.578 1.00 86.75 358 ALA A O 1
ATOM 2792 N N . ALA A 1 359 ? -4.177 3.631 18.345 1.00 89.62 359 ALA A N 1
ATOM 2793 C CA . ALA A 1 359 ? -4.429 4.802 17.523 1.00 89.62 359 ALA A CA 1
ATOM 2794 C C . ALA A 1 359 ? -5.663 4.634 16.631 1.00 89.62 359 ALA A C 1
ATOM 2796 O O . ALA A 1 359 ? -6.472 5.558 16.552 1.00 89.62 359 ALA A O 1
ATOM 2797 N N . ALA A 1 360 ? -5.846 3.475 15.992 1.00 90.31 360 ALA A N 1
ATOM 2798 C CA . ALA A 1 360 ? -6.972 3.231 15.096 1.00 90.31 360 ALA A CA 1
ATOM 2799 C C . ALA A 1 360 ? -8.294 3.121 15.865 1.00 90.31 360 ALA A C 1
ATOM 2801 O O . ALA A 1 360 ? -9.269 3.774 15.486 1.00 90.31 360 ALA A O 1
ATOM 2802 N N . GLY A 1 361 ? -8.310 2.375 16.975 1.00 89.31 361 GLY A N 1
ATOM 2803 C CA . GLY A 1 361 ? -9.487 2.248 17.833 1.00 89.31 361 GLY A CA 1
ATOM 2804 C C . GLY A 1 361 ? -9.914 3.592 18.426 1.00 89.31 361 GLY A C 1
ATOM 2805 O O . GLY A 1 361 ? -11.089 3.954 18.376 1.00 89.31 361 GLY A O 1
ATOM 2806 N N . LEU A 1 362 ? -8.959 4.388 18.920 1.00 91.50 362 LEU A N 1
ATOM 2807 C CA . LEU A 1 362 ? -9.272 5.709 19.463 1.00 91.50 362 LEU A CA 1
ATOM 2808 C C . LEU A 1 362 ? -9.688 6.701 18.362 1.00 91.50 362 LEU A C 1
ATOM 2810 O O . LEU A 1 362 ? -10.604 7.497 18.569 1.00 91.50 362 LEU A O 1
ATOM 2814 N N . ALA A 1 363 ? -9.066 6.648 17.178 1.00 93.06 363 ALA A N 1
ATOM 2815 C CA . ALA A 1 363 ? -9.462 7.465 16.030 1.00 93.06 363 ALA A CA 1
ATOM 2816 C C . ALA A 1 363 ? -10.903 7.170 15.599 1.00 93.06 363 ALA A C 1
ATOM 2818 O O . ALA A 1 363 ? -11.662 8.109 15.356 1.00 93.06 363 ALA A O 1
ATOM 2819 N N . HIS A 1 364 ? -11.297 5.894 15.572 1.00 90.44 364 HIS A N 1
ATOM 2820 C CA . HIS A 1 364 ? -12.672 5.484 15.303 1.00 90.44 364 HIS A CA 1
ATOM 2821 C C . HIS A 1 364 ? -13.652 6.105 16.312 1.00 90.44 364 HIS A C 1
ATOM 2823 O O . HIS A 1 364 ? -14.648 6.705 15.903 1.00 90.44 364 HIS A O 1
ATOM 2829 N N . ALA A 1 365 ? -13.333 6.065 17.610 1.00 90.38 365 ALA A N 1
ATOM 2830 C CA . ALA A 1 365 ? -14.175 6.648 18.657 1.00 90.38 365 ALA A CA 1
ATOM 2831 C C . ALA A 1 365 ? -14.287 8.187 18.588 1.00 90.38 365 ALA A C 1
ATOM 2833 O O . ALA A 1 365 ? -15.312 8.745 18.976 1.00 90.38 365 ALA A O 1
ATOM 2834 N N . TYR A 1 366 ? -13.267 8.872 18.061 1.00 93.31 366 TYR A N 1
ATOM 2835 C CA . TYR A 1 366 ? -13.302 10.309 17.750 1.00 93.31 366 TYR A CA 1
ATOM 2836 C C . TYR A 1 366 ? -13.918 10.639 16.379 1.00 93.31 366 TYR A C 1
ATOM 2838 O O . TYR A 1 366 ? -13.911 11.802 15.976 1.00 93.31 366 TYR A O 1
ATOM 2846 N N . GLU A 1 367 ? -14.446 9.641 15.665 1.00 92.38 367 GLU A N 1
ATOM 2847 C CA . GLU A 1 367 ? -14.988 9.761 14.305 1.00 92.38 367 GLU A CA 1
ATOM 2848 C C . GLU A 1 367 ? -13.960 10.252 13.264 1.00 92.38 367 GLU A C 1
ATOM 2850 O O . GLU A 1 367 ? -14.320 10.759 12.201 1.00 92.38 367 GLU A O 1
ATOM 2855 N N . CYS A 1 368 ? -12.666 10.062 13.530 1.00 95.25 368 CYS A N 1
ATOM 2856 C CA . CYS A 1 368 ? -11.583 10.379 12.606 1.00 95.25 368 CYS A CA 1
ATOM 2857 C C . CYS A 1 368 ? -11.420 9.252 11.569 1.00 95.25 368 CYS A C 1
ATOM 2859 O O . CYS A 1 368 ? -11.103 8.118 11.935 1.00 95.25 368 CYS A O 1
ATOM 2861 N N . PRO A 1 369 ? -11.555 9.527 10.257 1.00 95.88 369 PRO A N 1
ATOM 2862 C CA . PRO A 1 369 ? -11.255 8.544 9.220 1.00 95.88 369 PRO A CA 1
ATOM 2863 C C . PRO A 1 369 ? -9.810 8.035 9.297 1.00 95.88 369 PRO A C 1
ATOM 2865 O O . PRO A 1 369 ? -8.879 8.833 9.337 1.00 95.88 369 PRO A O 1
ATOM 2868 N N . VAL A 1 370 ? -9.606 6.721 9.222 1.00 95.19 370 VAL A N 1
ATOM 2869 C CA . VAL A 1 370 ? -8.262 6.122 9.283 1.00 95.19 370 VAL A CA 1
ATOM 2870 C C . VAL A 1 370 ? -7.761 5.742 7.887 1.00 95.19 370 VAL A C 1
ATOM 2872 O O . VAL A 1 370 ? -8.507 5.180 7.081 1.00 95.19 370 VAL A O 1
ATOM 2875 N N . VAL A 1 371 ? -6.494 6.037 7.602 1.00 96.31 371 VAL A N 1
ATOM 2876 C CA . VAL A 1 371 ? -5.687 5.384 6.563 1.00 96.31 371 VAL A CA 1
ATOM 2877 C C . VAL A 1 371 ? -4.608 4.576 7.272 1.00 96.31 371 VAL A C 1
ATOM 2879 O O . VAL A 1 371 ? -3.817 5.139 8.021 1.00 96.31 371 VAL A O 1
ATOM 2882 N N . LEU A 1 372 ? -4.578 3.267 7.056 1.00 94.38 372 LEU A N 1
ATOM 2883 C CA . LEU A 1 372 ? -3.663 2.377 7.766 1.00 94.38 372 LEU A CA 1
ATOM 2884 C C . LEU A 1 372 ? -2.440 2.035 6.909 1.00 94.38 372 LEU A C 1
ATOM 2886 O O . LEU A 1 372 ? -2.601 1.627 5.759 1.00 94.38 372 LEU A O 1
ATOM 2890 N N . GLU A 1 373 ? -1.226 2.184 7.438 1.00 93.56 373 GLU A N 1
ATOM 2891 C CA . GLU A 1 373 ? -0.033 1.676 6.757 1.00 93.56 373 GLU A CA 1
ATOM 2892 C C . GLU A 1 373 ? -0.045 0.143 6.701 1.00 93.56 373 GLU A C 1
ATOM 2894 O O . GLU A 1 373 ? -0.315 -0.536 7.686 1.00 93.56 373 GLU A O 1
ATOM 2899 N N . VAL A 1 374 ? 0.266 -0.400 5.526 1.00 91.62 374 VAL A N 1
ATOM 2900 C CA . VAL A 1 374 ? 0.545 -1.818 5.318 1.00 91.62 374 VAL A CA 1
ATOM 2901 C C . VAL A 1 374 ? 2.066 -1.956 5.254 1.00 91.62 374 VAL A C 1
ATOM 2903 O O . VAL A 1 374 ? 2.654 -1.660 4.205 1.00 91.62 374 VAL A O 1
ATOM 2906 N N . PRO A 1 375 ? 2.724 -2.356 6.357 1.00 86.56 375 PRO A N 1
ATOM 2907 C CA . PRO A 1 375 ? 4.152 -2.593 6.361 1.00 86.56 375 PRO A CA 1
ATOM 2908 C C . PRO A 1 375 ? 4.463 -3.738 5.400 1.00 86.56 375 PRO A C 1
ATOM 2910 O O . PRO A 1 375 ? 3.867 -4.814 5.441 1.00 86.56 375 PRO A O 1
ATOM 2913 N N . VAL A 1 376 ? 5.411 -3.476 4.512 1.00 78.94 376 VAL A N 1
ATOM 2914 C CA . VAL A 1 376 ? 5.896 -4.438 3.531 1.00 78.94 376 VAL A CA 1
ATOM 2915 C C . VAL A 1 376 ? 7.333 -4.762 3.894 1.00 78.94 376 VAL A C 1
ATOM 2917 O O . VAL A 1 376 ? 8.252 -4.000 3.611 1.00 78.94 376 VAL A O 1
ATOM 2920 N N . ASP A 1 377 ? 7.532 -5.879 4.580 1.00 74.06 377 ASP A N 1
ATOM 2921 C CA . ASP A 1 377 ? 8.857 -6.425 4.834 1.00 74.06 377 ASP A CA 1
ATOM 2922 C C . ASP A 1 377 ? 9.118 -7.619 3.898 1.00 74.06 377 ASP A C 1
ATOM 2924 O O . ASP A 1 377 ? 8.473 -7.786 2.861 1.00 74.06 377 ASP A O 1
ATOM 2928 N N . SER A 1 378 ? 10.133 -8.426 4.200 1.00 59.81 378 SER A N 1
ATOM 2929 C CA . SER A 1 378 ? 10.408 -9.642 3.419 1.00 59.81 378 SER A CA 1
ATOM 2930 C C . SER A 1 378 ? 9.473 -10.815 3.751 1.00 59.81 378 SER A C 1
ATOM 2932 O O . SER A 1 378 ? 9.607 -11.869 3.132 1.00 59.81 378 SER A O 1
ATOM 2934 N N . HIS A 1 379 ? 8.520 -10.644 4.677 1.00 66.75 379 HIS A N 1
ATOM 2935 C CA . HIS A 1 379 ? 7.618 -11.688 5.148 1.00 66.75 379 HIS A CA 1
ATOM 2936 C C . HIS A 1 379 ? 6.162 -11.379 4.767 1.00 66.75 379 HIS A C 1
ATOM 2938 O O . HIS A 1 379 ? 5.640 -10.285 4.947 1.00 66.75 379 HIS A O 1
ATOM 2944 N N . SER A 1 380 ? 5.445 -12.384 4.270 1.00 73.69 380 SER A N 1
ATOM 2945 C CA . SER A 1 380 ? 4.038 -12.252 3.866 1.00 73.69 380 SER A CA 1
ATOM 2946 C C . SER A 1 380 ? 3.081 -11.858 5.000 1.00 73.69 380 SER A C 1
ATOM 2948 O O . SER A 1 380 ? 2.046 -11.245 4.751 1.00 73.69 380 SER A O 1
ATOM 2950 N N . VAL A 1 381 ? 3.422 -12.209 6.243 1.00 81.31 381 VAL A N 1
ATOM 2951 C CA . VAL A 1 381 ? 2.519 -12.145 7.405 1.00 81.31 381 VAL A CA 1
ATOM 2952 C C . VAL A 1 381 ? 2.093 -10.722 7.746 1.00 81.31 381 VAL A C 1
ATOM 2954 O O . VAL A 1 381 ? 0.934 -10.500 8.099 1.00 81.31 381 VAL A O 1
ATOM 2957 N N . ALA A 1 382 ? 3.012 -9.762 7.629 1.00 84.19 382 ALA A N 1
ATOM 2958 C CA . ALA A 1 382 ? 2.745 -8.365 7.948 1.00 84.19 382 ALA A CA 1
ATOM 2959 C C . ALA A 1 382 ? 1.629 -7.796 7.055 1.00 84.19 382 ALA A C 1
ATOM 2961 O O . ALA A 1 382 ? 0.698 -7.164 7.549 1.00 84.19 382 ALA A O 1
ATOM 2962 N N . VAL A 1 383 ? 1.655 -8.128 5.759 1.00 89.31 383 VAL A N 1
ATOM 2963 C CA . VAL A 1 383 ? 0.627 -7.711 4.796 1.00 89.31 383 VAL A CA 1
ATOM 2964 C C . VAL A 1 383 ? -0.737 -8.295 5.155 1.00 89.31 383 VAL A C 1
ATOM 2966 O O . VAL A 1 383 ? -1.718 -7.557 5.237 1.00 89.31 383 VAL A O 1
ATOM 2969 N N . THR A 1 384 ? -0.805 -9.607 5.393 1.00 91.50 384 THR A N 1
ATOM 2970 C CA . THR A 1 384 ? -2.063 -10.289 5.728 1.00 91.50 384 THR A CA 1
ATOM 2971 C C . THR A 1 384 ? -2.675 -9.733 7.011 1.00 91.50 384 THR A C 1
ATOM 2973 O O . THR A 1 384 ? -3.869 -9.434 7.045 1.00 91.50 384 THR A O 1
ATOM 2976 N N . ARG A 1 385 ? -1.858 -9.526 8.050 1.00 89.38 385 ARG A N 1
ATOM 2977 C CA . ARG A 1 385 ? -2.308 -8.939 9.316 1.00 89.38 385 ARG A CA 1
ATOM 2978 C C . ARG A 1 385 ? -2.890 -7.540 9.117 1.00 89.38 385 ARG A C 1
ATOM 2980 O O . ARG A 1 385 ? -4.015 -7.297 9.541 1.00 89.38 385 ARG A O 1
ATOM 2987 N N . SER A 1 386 ? -2.186 -6.647 8.425 1.00 90.19 386 SER A N 1
ATOM 2988 C CA . SER A 1 386 ? -2.659 -5.270 8.243 1.00 90.19 386 SER A CA 1
ATOM 2989 C C . SER A 1 386 ? -3.900 -5.169 7.356 1.00 90.19 386 SER A C 1
ATOM 2991 O O . SER A 1 386 ? -4.718 -4.272 7.540 1.00 90.19 386 SER A O 1
ATOM 2993 N N . VAL A 1 387 ? -4.107 -6.106 6.422 1.00 92.19 387 VAL A N 1
ATOM 2994 C CA . VAL A 1 387 ? -5.383 -6.197 5.695 1.00 92.19 387 VAL A CA 1
ATOM 2995 C C . VAL A 1 387 ? -6.525 -6.624 6.622 1.00 92.19 387 VAL A C 1
ATOM 2997 O O . VAL A 1 387 ? -7.630 -6.099 6.490 1.00 92.19 387 VAL A O 1
ATOM 3000 N N . PHE A 1 388 ? -6.284 -7.543 7.561 1.00 91.56 388 PHE A N 1
ATOM 3001 C CA . PHE A 1 388 ? -7.282 -7.915 8.567 1.00 91.56 388 PHE A CA 1
ATOM 3002 C C . PHE A 1 388 ? -7.620 -6.732 9.486 1.00 91.56 388 PHE A C 1
ATOM 3004 O O . PHE A 1 388 ? -8.794 -6.402 9.631 1.00 91.56 388 PHE A O 1
ATOM 3011 N N . GLU A 1 389 ? -6.609 -6.035 10.009 1.00 89.94 389 GLU A N 1
ATOM 3012 C CA . GLU A 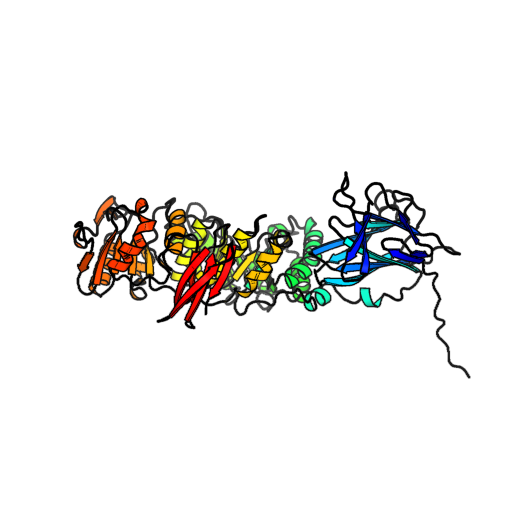1 389 ? -6.759 -4.814 10.820 1.00 89.94 389 GLU A CA 1
ATOM 3013 C C . GLU A 1 389 ? -7.507 -3.705 10.056 1.00 89.94 389 GLU A C 1
ATOM 3015 O O . GLU A 1 389 ? -8.382 -3.036 10.599 1.00 89.94 389 GLU A O 1
ATOM 3020 N N . ALA A 1 390 ? -7.249 -3.544 8.753 1.00 91.44 390 ALA A N 1
ATOM 3021 C CA . ALA A 1 390 ? -7.985 -2.592 7.922 1.00 91.44 390 ALA A CA 1
ATOM 3022 C C . ALA A 1 390 ? -9.497 -2.894 7.869 1.00 91.44 390 ALA A C 1
ATOM 3024 O O . ALA A 1 390 ? -10.314 -1.971 7.791 1.00 91.44 390 ALA A O 1
ATOM 3025 N N . VAL A 1 391 ? -9.877 -4.177 7.897 1.00 90.50 391 VAL A N 1
ATOM 3026 C CA . VAL A 1 391 ? -11.283 -4.600 7.969 1.00 90.50 391 VAL A CA 1
ATOM 3027 C C . VAL A 1 391 ? -11.845 -4.399 9.374 1.00 90.50 391 VAL A C 1
ATOM 3029 O O . VAL A 1 391 ? -12.961 -3.892 9.485 1.00 90.50 391 VAL A O 1
ATOM 3032 N N . ASP A 1 392 ? -11.077 -4.760 10.405 1.00 87.81 392 ASP A N 1
ATOM 3033 C CA . ASP A 1 392 ? -11.422 -4.600 11.825 1.00 87.81 392 ASP A CA 1
ATOM 3034 C C . ASP A 1 392 ? -11.814 -3.152 12.136 1.00 87.81 392 ASP A C 1
ATOM 3036 O O . ASP A 1 392 ? -12.941 -2.864 12.532 1.00 87.81 392 ASP A O 1
ATOM 3040 N N . PHE A 1 393 ? -10.925 -2.210 11.816 1.00 87.50 393 PHE A N 1
ATOM 3041 C CA . PHE A 1 393 ? -11.115 -0.791 12.119 1.00 87.50 393 PHE A CA 1
ATOM 3042 C C . PHE A 1 393 ? -12.028 -0.058 11.130 1.00 87.50 393 PHE A C 1
ATOM 3044 O O . PHE A 1 393 ? -12.252 1.146 11.268 1.00 87.50 393 PHE A O 1
ATOM 3051 N N . GLY A 1 394 ? -12.521 -0.733 10.086 1.00 89.44 394 GLY A N 1
ATOM 3052 C CA . GLY A 1 394 ? -13.376 -0.110 9.073 1.00 89.44 394 GLY A CA 1
ATOM 3053 C C . GLY A 1 394 ? -12.732 1.116 8.409 1.00 89.44 394 GLY A C 1
ATOM 3054 O O . GLY A 1 394 ? -13.396 2.143 8.212 1.00 89.44 394 GLY A O 1
ATOM 3055 N N . VAL A 1 395 ? -11.437 1.019 8.084 1.00 93.25 395 VAL A N 1
ATOM 3056 C CA . VAL A 1 395 ? -10.618 2.145 7.601 1.00 93.25 395 VAL A CA 1
ATOM 3057 C C . VAL A 1 395 ? -11.186 2.767 6.320 1.00 93.25 395 VAL A C 1
ATOM 3059 O O . VAL A 1 395 ? -11.988 2.169 5.606 1.00 93.25 395 VAL A O 1
ATOM 3062 N N . LYS A 1 396 ? -10.770 3.992 5.984 1.00 95.31 396 LYS A N 1
ATOM 3063 C CA . LYS A 1 396 ? -11.074 4.633 4.688 1.00 95.31 396 LYS A CA 1
ATOM 3064 C C . LYS A 1 396 ? -9.978 4.440 3.656 1.00 95.31 396 LYS A C 1
ATOM 3066 O O . LYS A 1 396 ? -10.206 4.728 2.480 1.00 95.31 396 LYS A O 1
ATOM 3071 N N . GLY A 1 397 ? -8.810 3.966 4.069 1.00 95.88 397 GLY A N 1
ATOM 3072 C CA . GLY A 1 397 ? -7.720 3.671 3.161 1.00 95.88 397 GLY A CA 1
ATOM 3073 C C . GLY A 1 397 ? -6.645 2.785 3.750 1.00 95.88 397 GLY A C 1
ATOM 3074 O O . GLY A 1 397 ? -6.554 2.625 4.962 1.00 95.88 397 GLY A O 1
ATOM 3075 N N . VAL A 1 398 ? -5.801 2.277 2.864 1.00 96.31 398 VAL A N 1
ATOM 3076 C CA . VAL A 1 398 ? -4.518 1.670 3.210 1.00 96.31 398 VAL A CA 1
ATOM 3077 C C . VAL A 1 398 ? -3.389 2.410 2.503 1.00 96.31 398 VAL A C 1
ATOM 3079 O O . VAL A 1 398 ? -3.592 2.948 1.411 1.00 96.31 398 VAL A O 1
ATOM 3082 N N . PHE A 1 399 ? -2.214 2.447 3.119 1.00 96.44 399 PHE A N 1
ATOM 3083 C CA . PHE A 1 399 ? -1.029 3.124 2.609 1.00 96.44 399 PHE A CA 1
ATOM 3084 C C . PHE A 1 399 ? 0.153 2.155 2.504 1.00 96.44 399 PHE A C 1
ATOM 3086 O O . PHE A 1 399 ? 0.458 1.453 3.457 1.00 96.44 399 PHE A O 1
ATOM 3093 N N . VAL A 1 400 ? 0.837 2.126 1.360 1.00 95.56 400 VAL A N 1
ATOM 3094 C CA . VAL A 1 400 ? 2.046 1.318 1.147 1.00 95.56 400 VAL A CA 1
ATOM 3095 C C . VAL A 1 400 ? 3.228 2.250 0.916 1.00 95.56 400 VAL A C 1
ATOM 3097 O O . VAL A 1 400 ? 3.321 2.895 -0.131 1.00 95.56 400 VAL A O 1
ATOM 3100 N N . ARG A 1 401 ? 4.140 2.297 1.890 1.00 93.38 401 ARG A N 1
ATOM 3101 C CA . ARG A 1 401 ? 5.317 3.177 1.873 1.00 93.38 401 ARG A CA 1
ATOM 3102 C C . ARG A 1 401 ? 6.394 2.748 0.887 1.00 93.38 401 ARG A C 1
ATOM 3104 O O . ARG A 1 401 ? 7.052 3.592 0.292 1.00 93.38 401 ARG A O 1
ATOM 3111 N N . GLU A 1 402 ? 6.564 1.444 0.699 1.00 92.31 402 GLU A N 1
ATOM 3112 C CA . GLU A 1 402 ? 7.591 0.873 -0.176 1.00 92.31 402 GLU A CA 1
ATOM 3113 C C . GLU A 1 402 ? 6.975 -0.061 -1.230 1.00 92.31 402 GLU A C 1
ATOM 3115 O O . GLU A 1 402 ? 7.147 -1.281 -1.162 1.00 92.31 402 GLU A O 1
ATOM 3120 N N . PRO A 1 403 ? 6.250 0.463 -2.236 1.00 94.00 403 PRO A N 1
ATOM 3121 C CA . PRO A 1 403 ? 5.562 -0.374 -3.221 1.00 94.00 403 PRO A CA 1
ATOM 3122 C C . PRO A 1 403 ? 6.470 -1.358 -3.973 1.00 94.00 403 PRO A C 1
ATOM 3124 O O . PRO A 1 403 ? 6.016 -2.417 -4.400 1.00 94.00 403 PRO A O 1
ATOM 3127 N N . GLN A 1 404 ? 7.760 -1.050 -4.117 1.00 91.12 404 GLN A N 1
ATOM 3128 C CA . GLN A 1 404 ? 8.765 -1.951 -4.689 1.00 91.12 404 GLN A CA 1
ATOM 3129 C C . GLN A 1 404 ? 8.975 -3.238 -3.874 1.00 91.12 404 GLN A C 1
ATOM 3131 O O . GLN A 1 404 ? 9.476 -4.227 -4.402 1.00 91.12 404 GLN A O 1
ATOM 3136 N N . THR A 1 405 ? 8.608 -3.258 -2.593 1.00 91.56 405 THR A N 1
ATOM 3137 C CA . THR A 1 405 ? 8.707 -4.458 -1.758 1.00 91.56 405 THR A CA 1
ATOM 3138 C C . THR A 1 405 ? 7.534 -5.411 -2.011 1.00 91.56 405 THR A C 1
ATOM 3140 O O . THR A 1 405 ? 7.714 -6.624 -1.907 1.00 91.56 405 THR A O 1
ATOM 3143 N N . LEU A 1 406 ? 6.377 -4.907 -2.471 1.00 92.25 406 LEU A N 1
ATOM 3144 C CA . LEU A 1 406 ? 5.216 -5.739 -2.818 1.00 92.25 406 LEU A CA 1
ATOM 3145 C C . LEU A 1 406 ? 5.485 -6.723 -3.955 1.00 92.25 406 LEU A C 1
ATOM 3147 O O . LEU A 1 406 ? 4.796 -7.730 -4.051 1.00 92.25 406 LEU A O 1
ATOM 3151 N N . ILE A 1 407 ? 6.447 -6.438 -4.837 1.00 91.38 407 ILE A N 1
ATOM 3152 C CA . ILE A 1 407 ? 6.736 -7.299 -5.992 1.00 91.38 407 ILE A CA 1
ATOM 3153 C C . ILE A 1 407 ? 7.681 -8.461 -5.665 1.00 91.38 407 ILE A C 1
ATOM 3155 O O . ILE A 1 407 ? 7.997 -9.255 -6.553 1.00 91.38 407 ILE A O 1
ATOM 3159 N N . LYS A 1 408 ? 8.136 -8.576 -4.411 1.00 90.19 40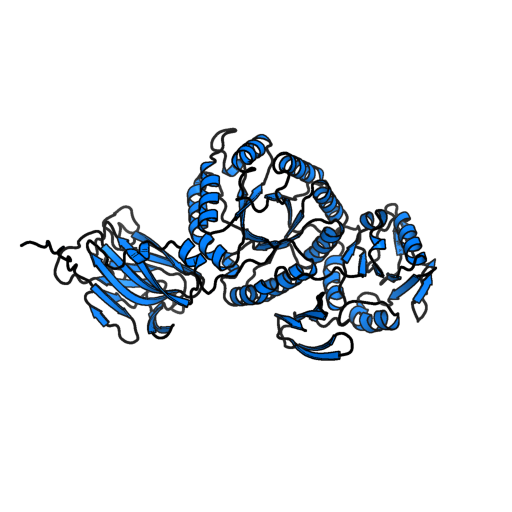8 LYS A N 1
ATOM 3160 C CA . LYS A 1 408 ? 8.917 -9.730 -3.960 1.00 90.19 408 LYS A CA 1
ATOM 3161 C C . LYS A 1 408 ? 8.033 -10.987 -3.911 1.00 90.19 408 LYS A C 1
ATOM 3163 O O . LYS A 1 408 ? 6.865 -10.887 -3.522 1.00 90.19 408 LYS A O 1
ATOM 3168 N N . PRO A 1 409 ? 8.578 -12.170 -4.252 1.00 85.88 409 PRO A N 1
ATOM 3169 C CA . PRO A 1 409 ? 7.878 -13.436 -4.048 1.00 85.88 409 PRO A CA 1
ATOM 3170 C C . PRO A 1 409 ? 7.432 -13.613 -2.587 1.00 85.88 409 PRO A C 1
ATOM 3172 O O . PRO A 1 409 ? 8.108 -13.162 -1.665 1.00 85.88 409 PRO A O 1
ATOM 3175 N N . GLY A 1 410 ? 6.291 -14.257 -2.370 1.00 87.00 410 GLY A N 1
ATOM 3176 C CA . GLY A 1 410 ? 5.616 -14.406 -1.078 1.00 87.00 410 GLY A CA 1
ATOM 3177 C C . GLY A 1 410 ? 4.760 -13.191 -0.703 1.00 87.00 410 GLY A C 1
ATOM 3178 O O . GLY A 1 410 ? 3.575 -13.336 -0.382 1.00 87.00 410 GLY A O 1
ATOM 3179 N N . VAL A 1 411 ? 5.337 -11.987 -0.772 1.00 91.31 411 VAL A N 1
ATOM 3180 C CA . VAL A 1 411 ? 4.635 -10.727 -0.462 1.00 91.31 411 VAL A CA 1
ATOM 3181 C C . VAL A 1 411 ? 3.577 -10.430 -1.525 1.00 91.31 411 VAL A C 1
ATOM 3183 O O . VAL A 1 411 ? 2.433 -10.125 -1.186 1.00 91.31 411 VAL A O 1
ATOM 3186 N N . LEU A 1 412 ? 3.924 -10.589 -2.808 1.00 92.19 412 LEU A N 1
ATOM 3187 C CA . LEU A 1 412 ? 3.014 -10.341 -3.927 1.00 92.19 412 LEU A CA 1
ATOM 3188 C C . LEU A 1 412 ? 1.787 -11.258 -3.896 1.00 92.19 412 LEU A C 1
ATOM 3190 O O . LEU A 1 412 ? 0.664 -10.809 -4.136 1.00 92.19 412 LEU A O 1
ATOM 3194 N N . GLU A 1 413 ? 1.991 -12.549 -3.631 1.00 90.94 413 GLU A N 1
ATOM 3195 C CA . GLU A 1 413 ? 0.920 -13.540 -3.543 1.00 90.94 413 GLU A CA 1
ATOM 3196 C C . GLU A 1 413 ? -0.037 -13.213 -2.397 1.00 90.94 413 GLU A C 1
ATOM 3198 O O . GLU A 1 413 ? -1.252 -13.258 -2.595 1.00 90.94 413 GLU A O 1
ATOM 3203 N N . SER A 1 414 ? 0.503 -12.823 -1.241 1.00 90.88 414 SER A N 1
ATOM 3204 C CA . SER A 1 414 ? -0.286 -12.470 -0.054 1.00 90.88 414 SER A CA 1
ATOM 3205 C C . SER A 1 414 ? -1.077 -11.187 -0.284 1.00 90.88 414 SER A C 1
ATOM 3207 O O . SER A 1 414 ? -2.293 -11.179 -0.107 1.00 90.88 414 SER A O 1
ATOM 3209 N N . TRP A 1 415 ? -0.434 -10.146 -0.832 1.00 94.00 415 TRP A N 1
ATOM 3210 C CA . TRP A 1 415 ? -1.120 -8.920 -1.246 1.00 94.00 415 TRP A CA 1
ATOM 3211 C C . TRP A 1 415 ? -2.286 -9.229 -2.183 1.00 94.00 415 TRP A C 1
ATOM 3213 O O . TRP A 1 415 ? -3.413 -8.838 -1.906 1.00 94.00 415 TRP A O 1
ATOM 3223 N N . ARG A 1 416 ? -2.065 -9.992 -3.260 1.00 93.25 416 ARG A N 1
ATOM 3224 C CA . ARG A 1 416 ? -3.128 -10.344 -4.220 1.00 93.25 416 ARG A CA 1
ATOM 3225 C C . ARG A 1 416 ? -4.254 -11.164 -3.602 1.00 93.25 416 ARG A C 1
ATOM 3227 O O . ARG A 1 416 ? -5.415 -10.966 -3.965 1.00 93.25 416 ARG A O 1
ATOM 3234 N N . LEU A 1 417 ? -3.916 -12.103 -2.721 1.00 91.56 417 LEU A N 1
ATOM 3235 C CA . LEU A 1 417 ? -4.890 -12.960 -2.057 1.00 91.56 417 LEU A CA 1
ATOM 3236 C C . LEU A 1 417 ? -5.784 -12.151 -1.115 1.00 91.56 417 LEU A C 1
ATOM 3238 O O . LEU A 1 417 ? -7.005 -12.335 -1.131 1.00 91.56 417 LEU A O 1
ATOM 3242 N N . ASP A 1 418 ? -5.180 -11.256 -0.337 1.00 92.81 418 ASP A N 1
ATOM 3243 C CA . ASP A 1 418 ? -5.847 -10.546 0.747 1.00 92.81 418 ASP A CA 1
ATOM 3244 C C . ASP A 1 418 ? -6.500 -9.239 0.295 1.00 92.81 418 ASP A C 1
ATOM 3246 O O . ASP A 1 418 ? -7.513 -8.838 0.864 1.00 92.81 418 ASP A O 1
ATOM 3250 N N . TYR A 1 419 ? -6.027 -8.624 -0.793 1.00 94.19 419 TYR A N 1
ATOM 3251 C CA . TYR A 1 419 ? -6.565 -7.373 -1.344 1.00 94.19 419 TYR A CA 1
ATOM 3252 C C . TYR A 1 419 ? -8.093 -7.381 -1.512 1.00 94.19 419 TYR A C 1
ATOM 3254 O O . TYR A 1 419 ? -8.757 -6.363 -1.323 1.00 94.19 419 TYR A O 1
ATOM 3262 N N . ARG A 1 420 ? -8.681 -8.544 -1.822 1.00 91.94 420 ARG A N 1
ATOM 3263 C CA . ARG A 1 420 ? -10.138 -8.727 -1.963 1.00 91.94 420 ARG A CA 1
ATOM 3264 C C . ARG A 1 420 ? -10.938 -8.440 -0.686 1.00 91.94 420 ARG A C 1
ATOM 3266 O O . ARG A 1 420 ? -12.153 -8.275 -0.776 1.00 91.94 420 ARG A O 1
ATOM 3273 N N . TRP A 1 421 ? -10.294 -8.454 0.480 1.00 92.12 421 TRP A N 1
ATOM 3274 C CA . TRP A 1 421 ? -10.929 -8.193 1.770 1.00 92.12 421 TRP A CA 1
ATOM 3275 C C . TRP A 1 421 ? -11.042 -6.702 2.073 1.00 92.12 421 TRP A C 1
ATOM 3277 O O . TRP A 1 421 ? -11.932 -6.317 2.831 1.00 92.12 421 TRP A O 1
ATOM 3287 N N . LEU A 1 422 ? -10.217 -5.857 1.448 1.00 92.56 422 LEU A N 1
ATOM 3288 C CA . LEU A 1 422 ? -10.281 -4.409 1.629 1.00 92.56 422 LEU A CA 1
ATOM 3289 C C . LEU A 1 422 ? -11.677 -3.875 1.273 1.00 92.56 422 LEU A C 1
ATOM 3291 O O . LEU A 1 422 ? -12.233 -4.164 0.211 1.00 92.56 422 LEU A O 1
ATOM 3295 N N . GLY A 1 423 ? -12.251 -3.085 2.181 1.00 87.62 423 GLY A N 1
ATOM 3296 C CA . GLY A 1 423 ? -13.606 -2.535 2.049 1.00 87.62 423 GLY A CA 1
ATOM 3297 C C . GLY A 1 423 ? -14.711 -3.473 2.530 1.00 87.62 423 GLY A C 1
ATOM 3298 O O . GLY A 1 423 ? -15.895 -3.145 2.407 1.00 87.62 423 GLY A O 1
ATOM 3299 N N . THR A 1 424 ? -14.352 -4.625 3.101 1.00 88.56 424 THR A N 1
ATOM 3300 C CA . THR A 1 424 ? -15.287 -5.417 3.902 1.00 88.56 424 THR A CA 1
ATOM 3301 C C . THR A 1 424 ? -15.669 -4.620 5.144 1.00 88.56 424 THR A C 1
ATOM 3303 O O . THR A 1 424 ? -14.812 -4.058 5.813 1.00 88.56 424 THR A O 1
ATOM 3306 N N . TYR A 1 425 ? -16.967 -4.553 5.435 1.00 80.44 425 TYR A N 1
ATOM 3307 C CA . TYR A 1 425 ? -17.480 -3.860 6.612 1.00 80.44 425 TYR A CA 1
ATOM 3308 C C . TYR A 1 425 ? -17.705 -4.851 7.755 1.00 80.44 425 TYR A C 1
ATOM 3310 O O . TYR A 1 425 ? -18.523 -5.771 7.616 1.00 80.44 425 TYR A O 1
ATOM 3318 N N . ALA A 1 426 ? -17.018 -4.619 8.869 1.00 78.62 426 ALA A N 1
ATOM 3319 C CA . ALA A 1 426 ? -17.345 -5.178 10.170 1.00 78.62 426 ALA A CA 1
ATOM 3320 C C . ALA A 1 426 ? -18.190 -4.162 10.969 1.00 78.62 426 ALA A C 1
ATOM 3322 O O . ALA A 1 426 ? -17.941 -2.957 10.886 1.00 78.62 426 ALA A O 1
ATOM 3323 N N . PRO A 1 427 ? -19.245 -4.601 11.677 1.00 76.38 427 PRO A 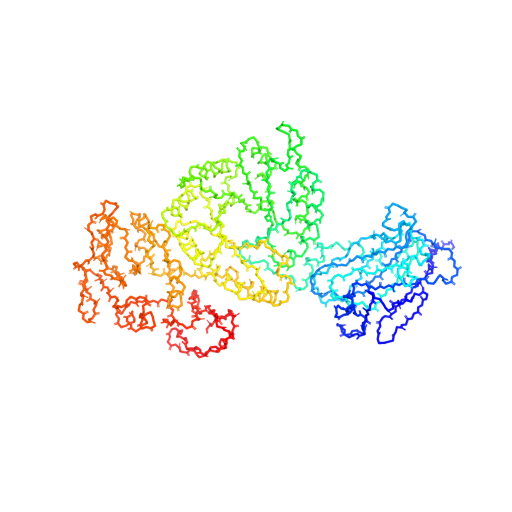N 1
ATOM 3324 C CA . PRO A 1 427 ? -19.960 -3.733 12.598 1.00 76.38 427 PRO A CA 1
ATOM 3325 C C . PRO A 1 427 ? -19.075 -3.432 13.817 1.00 76.38 427 PRO A C 1
ATOM 3327 O O . PRO A 1 427 ? -18.363 -4.331 14.255 1.00 76.38 427 PRO A O 1
ATOM 3330 N N . PRO A 1 428 ? -19.161 -2.224 14.400 1.00 74.19 428 PRO A N 1
ATOM 3331 C CA . PRO A 1 428 ? -18.388 -1.904 15.589 1.00 74.19 428 PRO A CA 1
ATOM 3332 C C . PRO A 1 428 ? -18.791 -2.806 16.771 1.00 74.19 428 PRO A C 1
ATOM 3334 O O . PRO A 1 428 ? -19.974 -3.171 16.899 1.00 74.19 428 PRO A O 1
ATOM 3337 N N . PRO A 1 429 ? -17.834 -3.167 17.636 1.00 79.31 429 PRO A N 1
ATOM 3338 C CA . PRO A 1 429 ? -18.074 -4.022 18.788 1.00 79.31 429 PRO A CA 1
ATOM 3339 C C . PRO A 1 429 ? -18.948 -3.342 19.848 1.00 79.31 429 PRO A C 1
ATOM 3341 O O . PRO A 1 429 ? -19.112 -2.127 19.914 1.00 79.31 429 PRO A O 1
ATOM 3344 N N . ARG A 1 430 ? -19.532 -4.150 20.741 1.00 82.69 430 ARG A N 1
ATOM 3345 C CA . ARG A 1 430 ? -20.327 -3.656 21.891 1.00 82.69 430 ARG A CA 1
ATOM 3346 C C . ARG A 1 430 ? -19.511 -3.519 23.179 1.00 82.69 430 ARG A C 1
ATOM 3348 O O . ARG A 1 430 ? -20.085 -3.277 24.250 1.00 82.69 430 ARG A O 1
ATOM 3355 N N . VAL A 1 431 ? -18.203 -3.707 23.069 1.00 89.12 431 VAL A N 1
ATOM 3356 C CA . VAL A 1 431 ? -17.225 -3.710 24.153 1.00 89.12 431 VAL A CA 1
ATOM 3357 C C . VAL A 1 431 ? -16.294 -2.521 23.958 1.00 89.12 431 VAL A C 1
ATOM 3359 O O . VAL A 1 431 ? -15.786 -2.330 22.861 1.00 89.12 431 VAL A O 1
ATOM 3362 N N . ALA A 1 432 ? -16.067 -1.754 25.021 1.00 92.81 432 ALA A N 1
ATOM 3363 C CA . ALA A 1 432 ? -15.059 -0.704 25.062 1.00 92.81 432 ALA A CA 1
ATOM 3364 C C . ALA A 1 432 ? -13.931 -1.086 26.028 1.00 92.81 432 ALA A C 1
ATOM 3366 O O . ALA A 1 432 ? -14.197 -1.627 27.104 1.00 92.81 432 ALA A O 1
ATOM 3367 N N . VAL A 1 433 ? -12.692 -0.754 25.677 1.00 93.00 433 VAL A N 1
ATOM 3368 C CA . VAL A 1 433 ? -11.513 -0.845 26.546 1.00 93.00 433 VAL A CA 1
ATOM 3369 C C . VAL A 1 433 ? -11.019 0.569 26.849 1.00 93.00 433 VAL A C 1
ATOM 3371 O O . VAL A 1 433 ? -10.840 1.379 25.940 1.00 93.00 433 VAL A O 1
ATOM 3374 N N . LEU A 1 434 ? -10.815 0.877 28.132 1.00 92.94 434 LEU A N 1
ATOM 3375 C CA . LEU A 1 434 ? -10.279 2.163 28.569 1.00 92.94 434 LEU A CA 1
ATOM 3376 C C . LEU A 1 434 ? -8.772 2.231 28.303 1.00 92.94 434 LEU A C 1
ATOM 3378 O O . LEU A 1 434 ? -8.004 1.463 28.881 1.00 92.94 434 LEU A O 1
ATOM 3382 N N . MET A 1 435 ? -8.360 3.189 27.476 1.00 91.31 435 MET A N 1
ATOM 3383 C CA . MET A 1 435 ? -6.961 3.550 27.281 1.00 91.31 435 MET A CA 1
ATOM 3384 C C . MET A 1 435 ? -6.453 4.380 28.472 1.00 91.31 435 MET A C 1
ATOM 3386 O O . MET A 1 435 ? -7.110 5.359 28.852 1.00 91.31 435 MET A O 1
ATOM 3390 N N . PRO A 1 436 ? -5.284 4.049 29.049 1.00 86.31 436 PRO A N 1
ATOM 3391 C CA . PRO A 1 436 ? -4.680 4.854 30.102 1.00 86.31 436 PRO A CA 1
ATOM 3392 C C . PRO A 1 436 ? -4.211 6.210 29.558 1.00 86.31 436 PRO A C 1
ATOM 3394 O O . PRO A 1 436 ? -3.781 6.335 28.413 1.00 86.31 436 PRO A O 1
ATOM 3397 N N . SER A 1 437 ? -4.257 7.244 30.400 1.00 83.19 437 SER A N 1
ATOM 3398 C CA . SER A 1 437 ? -3.754 8.580 30.045 1.00 83.19 437 SER A CA 1
ATOM 3399 C C . SER A 1 437 ? -2.234 8.713 30.166 1.00 83.19 437 SER A C 1
ATOM 3401 O O . SER A 1 437 ? -1.676 9.728 29.755 1.00 83.19 437 SER A O 1
ATOM 3403 N N . GLN A 1 438 ? -1.574 7.731 30.783 1.00 82.19 438 GLN A N 1
ATOM 3404 C CA . GLN A 1 438 ? -0.143 7.747 31.047 1.00 82.19 438 GLN A CA 1
ATOM 3405 C C . GLN A 1 438 ? 0.658 7.444 29.777 1.00 82.19 438 GLN A C 1
ATOM 3407 O O . GLN A 1 438 ? 0.464 6.410 29.143 1.00 82.19 438 GLN A O 1
ATOM 3412 N N . GLU A 1 439 ? 1.608 8.323 29.465 1.00 79.69 439 GLU A N 1
ATOM 3413 C CA . GLU A 1 439 ? 2.563 8.126 28.374 1.00 79.69 439 GLU A CA 1
ATOM 3414 C C . GLU A 1 439 ? 3.518 6.959 28.668 1.00 79.69 439 GLU A C 1
ATOM 3416 O O . GLU A 1 439 ? 3.954 6.762 29.807 1.00 79.69 439 GLU A O 1
ATOM 3421 N N . GLY A 1 440 ? 3.880 6.205 27.627 1.00 72.38 440 GLY A N 1
ATOM 3422 C CA . GLY A 1 440 ? 4.823 5.084 27.732 1.00 72.38 440 GLY A CA 1
ATOM 3423 C C . GLY A 1 440 ? 4.265 3.834 28.422 1.00 72.38 440 GLY A C 1
ATOM 3424 O O . GLY A 1 440 ? 5.041 2.974 28.835 1.00 72.38 440 GLY A O 1
ATOM 3425 N N . SER A 1 441 ? 2.939 3.727 28.566 1.00 73.19 441 SER A N 1
ATOM 3426 C CA . SER A 1 441 ? 2.286 2.494 29.017 1.00 73.19 441 SER A CA 1
ATOM 3427 C C . SER A 1 441 ? 2.536 1.340 28.031 1.00 73.19 441 SER A C 1
ATOM 3429 O O . SER A 1 441 ? 2.539 1.531 26.815 1.00 73.19 441 SER A O 1
ATOM 3431 N N . VAL A 1 442 ? 2.674 0.120 28.561 1.00 75.94 442 VAL A N 1
ATOM 3432 C CA . VAL A 1 442 ? 2.738 -1.136 27.782 1.00 75.94 442 VAL A CA 1
ATOM 3433 C C . VAL A 1 442 ? 1.355 -1.610 27.312 1.00 75.94 442 VAL A C 1
ATOM 3435 O O . VAL A 1 442 ? 1.200 -2.730 26.828 1.00 75.94 442 VAL A O 1
ATOM 3438 N N . PHE A 1 443 ? 0.328 -0.769 27.459 1.00 82.06 443 PHE A N 1
ATOM 3439 C CA . PHE A 1 443 ? -1.044 -1.031 27.033 1.00 82.06 443 PHE A CA 1
ATOM 3440 C C . PHE A 1 443 ? -1.134 -1.536 25.589 1.00 82.06 443 PHE A C 1
ATOM 3442 O O . PHE A 1 443 ? -1.867 -2.485 25.337 1.00 82.06 443 PHE A O 1
ATOM 3449 N N . GLY A 1 444 ? -0.354 -0.975 24.659 1.00 79.62 444 GLY A N 1
ATOM 3450 C CA . GLY A 1 444 ? -0.351 -1.414 23.257 1.00 79.62 444 GLY A CA 1
ATOM 3451 C C . GLY A 1 444 ? -0.003 -2.899 23.083 1.00 79.62 444 GLY A C 1
ATOM 3452 O O . GLY A 1 444 ? -0.716 -3.626 22.396 1.00 79.62 444 GLY A O 1
ATOM 3453 N N . GLU A 1 445 ? 1.032 -3.382 23.781 1.00 78.31 445 GLU A N 1
ATOM 3454 C CA . GLU A 1 445 ? 1.509 -4.778 23.714 1.00 78.31 445 GLU A CA 1
ATOM 3455 C C . GLU A 1 445 ? 0.446 -5.782 24.201 1.00 78.31 445 GLU A C 1
ATOM 3457 O O . GLU A 1 445 ? 0.408 -6.953 23.814 1.00 78.31 445 GLU A O 1
ATOM 3462 N N . LYS A 1 446 ? -0.441 -5.311 25.080 1.00 80.44 446 LYS A N 1
ATOM 3463 C CA . LYS A 1 446 ? -1.513 -6.084 25.705 1.00 80.44 446 LYS A CA 1
ATOM 3464 C C . LYS A 1 446 ? -2.748 -6.229 24.807 1.00 80.44 446 LYS A C 1
ATOM 3466 O O . LYS A 1 446 ? -3.478 -7.215 24.943 1.00 80.44 446 LYS A O 1
ATOM 3471 N N . LEU A 1 447 ? -2.989 -5.295 23.883 1.00 84.31 447 LEU A N 1
ATOM 3472 C CA . LEU A 1 447 ? -4.231 -5.252 23.102 1.00 84.31 447 LEU A CA 1
ATOM 3473 C C . LEU A 1 447 ? -4.400 -6.452 22.177 1.00 84.31 447 LEU A C 1
ATOM 3475 O O . LEU A 1 447 ? -5.497 -6.994 22.083 1.00 84.31 447 LEU A O 1
ATOM 3479 N N . TRP A 1 448 ? -3.321 -6.938 21.567 1.00 78.50 448 TRP A N 1
ATOM 3480 C CA . TRP A 1 448 ? -3.416 -8.082 20.659 1.00 78.50 448 TRP A CA 1
ATOM 3481 C C . TRP A 1 448 ? -3.813 -9.375 21.380 1.00 78.50 448 TRP A C 1
ATOM 3483 O O . TRP A 1 448 ? -4.528 -10.211 20.832 1.00 78.50 448 TRP A O 1
ATOM 3493 N N . ARG A 1 449 ? -3.412 -9.518 22.652 1.00 80.81 449 ARG A N 1
ATOM 3494 C CA . ARG A 1 449 ? -3.859 -10.632 23.501 1.00 80.81 449 ARG A CA 1
ATOM 3495 C C . ARG A 1 449 ? -5.345 -10.531 23.836 1.00 80.81 449 ARG A C 1
ATOM 3497 O O . ARG A 1 449 ? -5.971 -11.565 24.019 1.00 80.81 449 ARG A O 1
ATOM 3504 N N . LEU A 1 450 ? -5.904 -9.322 23.928 1.00 83.94 450 LEU A N 1
ATOM 3505 C CA . LEU A 1 450 ? -7.351 -9.137 24.083 1.00 83.94 450 LEU A CA 1
ATOM 3506 C C . LEU A 1 450 ? -8.084 -9.388 22.770 1.00 83.94 450 LEU A C 1
ATOM 3508 O O . LEU A 1 450 ? -9.110 -10.056 22.801 1.00 83.94 450 LEU A O 1
ATOM 3512 N N . ARG A 1 451 ? -7.545 -8.911 21.640 1.00 85.06 451 ARG A N 1
ATOM 3513 C CA . ARG A 1 451 ? -8.168 -9.015 20.310 1.00 85.06 451 ARG A CA 1
ATOM 3514 C C . ARG A 1 451 ? -8.324 -10.466 19.862 1.00 85.06 451 ARG A C 1
ATOM 3516 O O . ARG A 1 451 ? -9.296 -10.802 19.197 1.00 85.06 451 ARG A O 1
ATOM 3523 N N . ASP A 1 452 ? -7.391 -11.325 20.270 1.00 83.56 452 ASP A N 1
ATOM 3524 C CA . ASP A 1 452 ? -7.471 -12.780 20.082 1.00 83.56 452 ASP A CA 1
ATOM 3525 C C . ASP A 1 452 ? -8.683 -13.368 20.835 1.00 83.56 452 ASP A C 1
ATOM 3527 O O . ASP A 1 452 ? -9.377 -14.249 20.346 1.00 83.56 452 ASP A O 1
ATOM 3531 N N . VAL A 1 453 ? -9.015 -12.816 22.009 1.00 81.12 453 VAL A N 1
ATOM 3532 C CA . VAL A 1 453 ? -10.131 -13.289 22.843 1.00 81.12 453 VAL A CA 1
ATOM 3533 C C . VAL A 1 453 ? -11.467 -12.665 22.435 1.00 81.12 453 VAL A C 1
ATOM 3535 O O . VAL A 1 453 ? -12.475 -13.368 22.468 1.00 81.12 453 VAL A O 1
ATOM 3538 N N . PHE A 1 454 ? -11.522 -11.366 22.122 1.00 81.25 454 PHE A N 1
ATOM 3539 C CA . PHE A 1 454 ? -12.740 -10.656 21.719 1.00 81.25 454 PHE A CA 1
ATOM 3540 C C . PHE A 1 454 ? -12.491 -9.346 20.975 1.00 81.25 454 PHE A C 1
ATOM 3542 O O . PHE A 1 454 ? -11.478 -8.683 21.160 1.00 81.25 454 PH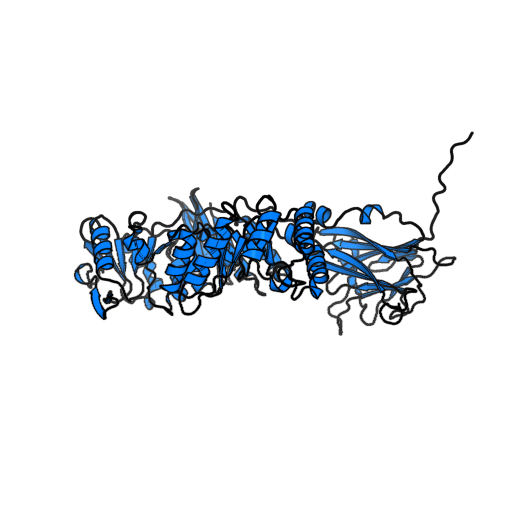E A O 1
ATOM 3549 N N . ASP A 1 455 ? -13.483 -8.952 20.180 1.00 84.00 455 ASP A N 1
ATOM 3550 C CA . ASP A 1 455 ? -13.538 -7.669 19.478 1.00 84.00 455 ASP A CA 1
ATOM 3551 C C . ASP A 1 455 ? -13.945 -6.520 20.431 1.00 84.00 455 ASP A C 1
ATOM 3553 O O . ASP A 1 455 ? -14.870 -6.666 21.244 1.00 84.00 455 ASP A O 1
ATOM 3557 N N . PHE A 1 456 ? -13.246 -5.385 20.354 1.00 88.06 456 PHE A N 1
ATOM 3558 C CA . PHE A 1 456 ? -13.473 -4.199 21.184 1.00 88.06 456 PHE A CA 1
ATOM 3559 C C . PHE A 1 456 ? -13.105 -2.885 20.479 1.00 88.06 456 PHE A C 1
ATOM 3561 O O . PHE A 1 456 ? -12.267 -2.841 19.582 1.00 88.06 456 PHE A O 1
ATOM 3568 N N . ASP A 1 457 ? -13.726 -1.799 20.930 1.00 90.00 457 ASP A N 1
ATOM 3569 C CA . ASP A 1 457 ? -13.340 -0.423 20.618 1.00 90.00 457 ASP A CA 1
ATOM 3570 C C . ASP A 1 457 ? -12.497 0.147 21.766 1.00 90.00 457 ASP A C 1
ATOM 3572 O O . ASP A 1 457 ? -12.521 -0.353 22.896 1.00 90.00 457 ASP A O 1
ATOM 3576 N N . ILE A 1 458 ? -11.774 1.231 21.495 1.00 92.19 458 ILE A N 1
ATOM 3577 C CA . ILE A 1 458 ? -10.935 1.912 22.484 1.00 92.19 458 ILE A CA 1
ATOM 3578 C C . ILE A 1 458 ? -11.545 3.267 22.822 1.00 92.19 458 ILE A C 1
ATOM 3580 O O . ILE A 1 458 ? -11.926 4.037 21.943 1.00 92.19 458 ILE A O 1
ATOM 3584 N N . VAL A 1 459 ? -11.632 3.568 24.116 1.00 94.62 459 VAL A N 1
ATOM 3585 C CA . VAL A 1 459 ? -12.134 4.846 24.632 1.00 94.62 459 VAL A CA 1
ATOM 3586 C C . VAL A 1 459 ? -11.147 5.436 25.627 1.00 94.62 459 VAL A C 1
ATOM 3588 O O . VAL A 1 459 ? -10.409 4.710 26.286 1.00 94.62 459 VAL A O 1
ATOM 3591 N N . ASP A 1 460 ? -11.155 6.755 25.782 1.00 94.12 460 ASP A N 1
ATOM 3592 C CA . ASP A 1 460 ? -10.369 7.454 26.797 1.00 94.12 460 ASP A CA 1
ATOM 3593 C C . ASP A 1 460 ? -11.277 8.204 27.790 1.00 94.12 460 ASP A C 1
ATOM 3595 O O . ASP A 1 460 ? -12.503 8.278 27.648 1.00 94.12 460 ASP A O 1
ATOM 3599 N N . ALA A 1 461 ? -10.667 8.795 28.818 1.00 92.81 461 ALA A N 1
ATOM 3600 C CA . ALA A 1 461 ? -11.379 9.589 29.816 1.00 92.81 461 ALA A CA 1
ATOM 3601 C C . ALA A 1 461 ? -12.154 10.777 29.207 1.00 92.81 461 ALA A C 1
ATOM 3603 O O . ALA A 1 461 ? -13.200 11.173 29.723 1.00 92.81 461 ALA A O 1
ATOM 3604 N N . VAL A 1 462 ? -11.672 11.362 28.107 1.00 94.19 462 VAL A N 1
ATOM 3605 C CA . VAL A 1 462 ? -12.324 12.509 27.462 1.00 94.19 462 VAL A CA 1
ATOM 3606 C C . VAL A 1 462 ? -13.619 12.072 26.779 1.00 94.19 462 VAL A C 1
ATOM 3608 O O . VAL A 1 462 ? -14.651 12.715 26.972 1.00 94.19 462 VAL A O 1
ATOM 3611 N N . LEU A 1 463 ? -13.597 10.964 26.043 1.00 95.38 463 LEU A N 1
ATOM 3612 C CA . LEU A 1 463 ? -14.777 10.377 25.411 1.00 95.38 463 LEU A CA 1
ATOM 3613 C C . LEU A 1 463 ? -15.806 9.922 26.455 1.00 95.38 463 LEU A C 1
ATOM 3615 O O . LEU A 1 463 ? -17.011 10.116 26.270 1.00 95.38 463 LEU A O 1
ATOM 3619 N N . ILE A 1 464 ? -15.359 9.394 27.600 1.00 96.12 464 ILE A N 1
ATOM 3620 C CA . ILE A 1 464 ? -16.263 9.068 28.714 1.00 96.12 464 ILE A CA 1
ATOM 3621 C C . ILE A 1 464 ? -16.976 10.325 29.232 1.00 96.12 464 ILE A C 1
ATOM 3623 O O . ILE A 1 464 ? -18.197 10.292 29.401 1.00 96.12 464 ILE A O 1
ATOM 3627 N N . ARG A 1 465 ? -16.271 11.456 29.399 1.00 95.38 465 ARG A N 1
ATOM 3628 C CA . ARG A 1 465 ? -16.900 12.750 29.757 1.00 95.38 465 ARG A CA 1
ATOM 3629 C C . ARG A 1 465 ? -17.928 13.214 28.733 1.00 95.38 465 ARG A C 1
ATOM 3631 O O . ARG A 1 465 ? -18.895 13.875 29.098 1.00 95.38 465 ARG A O 1
ATOM 3638 N N . GLN A 1 466 ? -17.733 12.861 27.466 1.00 95.50 466 GLN A N 1
ATOM 3639 C CA . GLN A 1 466 ? -18.655 13.173 26.373 1.00 95.50 466 GLN A CA 1
ATOM 3640 C C . GLN A 1 466 ? -19.837 12.194 26.275 1.00 95.50 466 GLN A C 1
ATOM 3642 O O . GLN A 1 466 ? -20.738 12.404 25.466 1.00 95.50 466 GLN A O 1
ATOM 3647 N N . GLY A 1 467 ? -19.881 11.155 27.115 1.00 95.50 467 GLY A N 1
ATOM 3648 C CA . GLY A 1 467 ? -20.991 10.205 27.176 1.00 95.50 467 GLY A CA 1
ATOM 3649 C C . GLY A 1 467 ? -20.880 9.026 26.207 1.00 95.50 467 GLY A C 1
ATOM 3650 O O . GLY A 1 467 ? -21.884 8.351 25.975 1.00 95.50 467 GLY A O 1
ATOM 3651 N N . VAL A 1 468 ? -19.682 8.734 25.680 1.00 94.56 468 VAL A N 1
ATOM 3652 C CA . VAL A 1 468 ? -19.461 7.656 24.693 1.00 94.56 468 VAL A CA 1
ATOM 3653 C C . VAL A 1 468 ? -19.972 6.285 25.170 1.00 94.56 468 VAL A C 1
ATOM 3655 O O . VAL A 1 468 ? -20.431 5.471 24.372 1.00 94.56 468 VAL A O 1
ATOM 3658 N N . LEU A 1 469 ? -19.970 6.040 26.489 1.00 95.31 469 LEU A N 1
ATOM 3659 C CA . LEU A 1 469 ? -20.395 4.770 27.092 1.00 95.31 469 LEU A CA 1
ATOM 3660 C C . LEU A 1 469 ? -21.861 4.409 26.807 1.00 95.31 469 LEU A C 1
ATOM 3662 O O . LEU A 1 469 ? -22.230 3.243 26.920 1.00 95.31 469 LEU A O 1
ATOM 3666 N N . ALA A 1 470 ? -22.699 5.365 26.393 1.00 93.75 470 ALA A N 1
ATOM 3667 C CA . ALA A 1 470 ? -24.072 5.082 25.974 1.00 93.75 470 ALA A CA 1
ATOM 3668 C C . ALA A 1 470 ? -24.154 4.124 24.766 1.00 93.75 470 ALA A C 1
ATOM 3670 O O . ALA A 1 470 ? -25.164 3.437 24.606 1.00 93.75 470 ALA A O 1
ATOM 3671 N N . GLY A 1 471 ? -23.105 4.061 23.935 1.00 91.44 471 GLY A N 1
ATOM 3672 C CA . GLY A 1 471 ? -23.010 3.136 22.801 1.00 91.44 471 GLY A CA 1
ATOM 3673 C C . GLY A 1 471 ? -22.597 1.710 23.179 1.00 91.44 471 GLY A C 1
ATOM 3674 O O . GLY A 1 471 ? -22.823 0.781 22.404 1.00 91.44 471 GLY A O 1
ATOM 3675 N N . TYR A 1 472 ? -22.049 1.508 24.380 1.00 92.31 472 TYR A N 1
ATOM 3676 C CA . TYR A 1 472 ? -21.423 0.249 24.781 1.00 92.31 472 TYR A CA 1
ATOM 3677 C C . TYR A 1 472 ? -22.218 -0.483 25.858 1.00 92.31 472 TYR A C 1
ATOM 3679 O O . TYR A 1 472 ? -22.940 0.110 26.662 1.00 92.31 472 TYR A O 1
ATOM 3687 N N . LYS A 1 473 ? -22.076 -1.812 25.882 1.00 90.38 473 LYS A N 1
ATOM 3688 C CA . LYS A 1 473 ? -22.647 -2.653 26.943 1.00 90.38 473 LYS A CA 1
ATOM 3689 C C . LYS A 1 473 ? -21.627 -2.960 28.035 1.00 90.38 473 LYS A C 1
ATOM 3691 O O . LYS A 1 473 ? -22.002 -3.011 29.206 1.00 90.38 473 LYS A O 1
ATOM 3696 N N . ASN A 1 474 ? -20.370 -3.139 27.641 1.00 91.75 474 ASN A N 1
ATOM 3697 C CA . ASN A 1 474 ? -19.284 -3.551 28.518 1.00 91.75 474 ASN A CA 1
ATOM 3698 C C . ASN A 1 474 ? -18.139 -2.531 28.438 1.00 91.75 474 ASN A C 1
ATOM 3700 O O . ASN A 1 474 ? -17.782 -2.115 27.336 1.00 91.75 474 ASN A O 1
ATOM 3704 N N . LEU A 1 475 ? -17.568 -2.166 29.585 1.00 93.94 475 LEU A N 1
ATOM 3705 C CA . LEU A 1 475 ? -16.348 -1.368 29.698 1.00 93.94 475 LEU A CA 1
ATOM 3706 C C . LEU A 1 475 ? -15.291 -2.196 30.425 1.00 93.94 475 LEU A C 1
ATOM 3708 O O . LEU A 1 475 ? -15.538 -2.664 31.534 1.00 93.94 475 LEU A O 1
ATOM 3712 N N . PHE A 1 476 ? -14.126 -2.348 29.811 1.00 91.50 476 PHE A N 1
ATOM 3713 C CA . PHE A 1 476 ? -12.976 -3.049 30.361 1.00 91.50 476 PHE A CA 1
ATOM 3714 C C . PHE A 1 476 ? -11.909 -2.044 30.787 1.00 91.50 476 PHE A C 1
ATOM 3716 O O . PHE A 1 476 ? -11.507 -1.187 30.002 1.00 91.50 476 PHE A O 1
ATOM 3723 N N . ILE A 1 477 ? -11.428 -2.179 32.020 1.00 90.31 477 ILE A N 1
ATOM 3724 C CA . ILE A 1 477 ? -10.254 -1.471 32.526 1.00 90.31 477 ILE A CA 1
ATOM 3725 C C . ILE A 1 477 ? -9.197 -2.521 32.851 1.00 90.31 477 ILE A C 1
ATOM 3727 O O . ILE A 1 477 ? -9.365 -3.345 33.753 1.00 90.31 477 ILE A O 1
ATOM 3731 N N . VAL A 1 478 ? -8.137 -2.527 32.050 1.00 85.62 478 VAL A N 1
ATOM 3732 C CA . VAL A 1 478 ? -7.179 -3.641 31.986 1.00 85.62 478 VAL A CA 1
ATOM 3733 C C . VAL A 1 478 ? -5.800 -3.302 32.557 1.00 85.62 478 VAL A C 1
ATOM 3735 O O . VAL A 1 478 ? -4.899 -4.140 32.544 1.00 85.62 478 VAL A O 1
ATOM 3738 N N . GLU A 1 479 ? -5.638 -2.078 33.047 1.00 82.38 479 GLU A N 1
ATOM 3739 C CA . GLU A 1 479 ? -4.431 -1.563 33.689 1.00 82.38 479 GLU A CA 1
ATOM 3740 C C . GLU A 1 479 ? -4.850 -0.524 34.737 1.00 82.38 479 GLU A C 1
ATOM 3742 O O . GLU A 1 479 ? -5.740 0.295 34.477 1.00 82.38 479 GLU A O 1
ATOM 3747 N N . ASP A 1 480 ? -4.247 -0.580 35.923 1.00 79.38 480 ASP A N 1
ATOM 3748 C CA . ASP A 1 480 ? -4.369 0.479 36.925 1.00 79.38 480 ASP A CA 1
ATOM 3749 C C . ASP A 1 480 ? -3.683 1.769 36.416 1.00 79.38 480 ASP A C 1
ATOM 3751 O O . ASP A 1 480 ? -2.763 1.731 35.599 1.00 79.38 480 ASP A O 1
ATOM 3755 N N . GLY A 1 481 ? -4.099 2.950 36.883 1.00 80.25 481 GLY A N 1
ATOM 3756 C CA . GLY A 1 481 ? -3.497 4.188 36.380 1.00 80.25 481 GLY A CA 1
ATOM 3757 C C . GLY A 1 481 ? -4.086 5.481 36.922 1.00 80.25 481 GLY A C 1
ATOM 3758 O O . GLY A 1 481 ? -4.672 5.527 38.006 1.00 80.25 481 GLY A O 1
ATOM 3759 N N . ILE A 1 482 ? -3.899 6.552 36.149 1.00 82.56 482 ILE A N 1
ATOM 3760 C CA . ILE A 1 482 ? -4.465 7.866 36.454 1.00 82.56 482 ILE A CA 1
ATOM 3761 C C . ILE A 1 482 ? -5.889 7.926 35.898 1.00 82.56 482 ILE A C 1
ATOM 3763 O O . ILE A 1 482 ? -6.100 7.772 34.694 1.00 82.56 482 ILE A O 1
ATOM 3767 N N . LEU A 1 483 ? -6.864 8.144 36.777 1.00 86.75 483 LEU A N 1
ATOM 3768 C CA . LEU A 1 483 ? -8.266 8.307 36.421 1.00 86.75 483 LEU A CA 1
ATOM 3769 C C . LEU A 1 483 ? -8.913 9.319 37.363 1.00 86.75 483 LEU A C 1
ATOM 3771 O O . LEU A 1 483 ? -9.047 9.079 38.563 1.00 86.75 483 LEU A O 1
ATOM 3775 N N . ASP A 1 484 ? -9.330 10.450 36.807 1.00 87.62 484 ASP A N 1
ATOM 3776 C CA . ASP A 1 484 ? -9.935 11.515 37.597 1.00 87.62 484 ASP A CA 1
ATOM 3777 C C . ASP A 1 484 ? -11.266 11.069 38.217 1.00 87.62 484 ASP A C 1
ATOM 3779 O O . ASP A 1 484 ? -12.037 10.279 37.658 1.00 87.62 484 ASP A O 1
ATOM 3783 N N . ARG A 1 485 ? -11.570 11.626 39.390 1.00 87.69 485 ARG A N 1
ATOM 3784 C CA . ARG A 1 485 ? -12.739 11.235 40.186 1.00 87.69 485 ARG A CA 1
ATOM 3785 C C . ARG A 1 485 ? -14.069 11.425 39.458 1.00 87.69 485 ARG A C 1
ATOM 3787 O O . ARG A 1 485 ? -15.004 10.658 39.678 1.00 87.69 485 ARG A O 1
ATOM 3794 N N . ASP A 1 486 ? -14.170 12.434 38.598 1.00 91.19 486 ASP A N 1
ATOM 3795 C CA . ASP A 1 486 ? -15.373 12.667 37.800 1.00 91.19 486 ASP A CA 1
ATOM 3796 C C . ASP A 1 486 ? -15.633 11.517 36.816 1.00 91.19 486 ASP A C 1
ATOM 3798 O O . ASP A 1 486 ? -16.783 11.114 36.641 1.00 91.19 486 ASP A O 1
ATOM 3802 N N . ILE A 1 487 ? -14.579 10.925 36.246 1.00 93.06 487 ILE A N 1
ATOM 3803 C CA . ILE A 1 487 ? -14.690 9.755 35.367 1.00 93.06 487 ILE A CA 1
ATOM 3804 C C . ILE A 1 487 ? -15.229 8.550 36.127 1.00 93.06 487 ILE A C 1
ATOM 3806 O O . ILE A 1 487 ? -16.142 7.877 35.648 1.00 93.06 487 ILE A O 1
ATOM 3810 N N . ILE A 1 488 ? -14.706 8.299 37.327 1.00 90.75 488 ILE A N 1
ATOM 3811 C CA . ILE A 1 488 ? -15.166 7.203 38.188 1.00 90.75 488 ILE A CA 1
ATOM 3812 C C . ILE A 1 488 ? -16.666 7.345 38.481 1.00 90.75 488 ILE A C 1
ATOM 3814 O O . ILE A 1 488 ? -17.416 6.374 38.363 1.00 90.75 488 ILE A O 1
ATOM 3818 N N . GLU A 1 489 ? -17.134 8.554 38.795 1.00 92.38 489 GLU A N 1
ATOM 3819 C CA . GLU A 1 489 ? -18.555 8.813 39.051 1.00 92.38 489 GLU A CA 1
ATOM 3820 C C . GLU A 1 489 ? -19.431 8.674 37.792 1.00 92.38 489 GLU A C 1
ATOM 3822 O O . GLU A 1 489 ? -20.549 8.149 37.866 1.00 92.38 489 GLU A O 1
ATOM 3827 N N . LEU A 1 490 ? -18.925 9.060 36.616 1.00 96.19 490 LEU A N 1
ATOM 3828 C CA . LEU A 1 490 ? -19.606 8.825 35.337 1.00 96.19 490 LEU A CA 1
ATOM 3829 C C . LEU A 1 490 ? -19.750 7.327 35.039 1.00 96.19 490 LEU A C 1
ATOM 3831 O O . LEU A 1 490 ? -20.848 6.871 34.705 1.00 96.19 490 LEU A O 1
ATOM 3835 N N . VAL A 1 491 ? -18.681 6.549 35.221 1.00 95.38 491 VAL A N 1
ATOM 3836 C CA . VAL A 1 491 ? -18.701 5.088 35.052 1.00 95.38 491 VAL A CA 1
ATOM 3837 C C . VAL A 1 491 ? -19.667 4.449 36.052 1.00 95.38 491 VAL A C 1
ATOM 3839 O O . VAL A 1 491 ? -20.513 3.649 35.652 1.00 95.38 491 VAL A O 1
ATOM 3842 N N . LYS A 1 492 ? -19.639 4.850 37.331 1.00 94.44 492 LYS A N 1
ATOM 3843 C CA . LYS A 1 492 ? -20.606 4.405 38.356 1.00 94.44 492 LYS A CA 1
ATOM 3844 C C . LYS A 1 492 ? -22.049 4.643 37.928 1.00 94.44 492 LYS A C 1
ATOM 3846 O O . LYS A 1 492 ? -22.892 3.754 38.069 1.00 94.44 492 LYS A O 1
ATOM 3851 N N . SER A 1 493 ? -22.347 5.839 37.425 1.00 96.06 493 SER A N 1
ATOM 3852 C CA . SER A 1 493 ? -23.682 6.205 36.945 1.00 96.06 493 SER A CA 1
ATOM 3853 C C . SER A 1 493 ? -24.117 5.335 35.760 1.00 96.06 493 SER A C 1
ATOM 3855 O O . SER A 1 493 ? -25.229 4.803 35.749 1.00 96.06 493 SER A O 1
ATOM 3857 N N . TRP A 1 494 ? -23.214 5.106 34.805 1.00 97.44 494 TRP A N 1
ATOM 3858 C CA . TRP A 1 494 ? -23.456 4.236 33.656 1.00 97.44 494 TRP A CA 1
ATOM 3859 C C . TRP A 1 494 ? -23.719 2.775 34.064 1.00 97.44 494 TRP A C 1
ATOM 3861 O O . TRP A 1 494 ? -24.694 2.176 33.599 1.00 97.44 494 TRP A O 1
ATOM 3871 N N . VAL A 1 495 ? -22.943 2.218 35.004 1.00 96.00 495 VAL A N 1
ATOM 3872 C CA . VAL A 1 495 ? -23.195 0.872 35.552 1.00 96.00 495 VAL A CA 1
ATOM 3873 C C . VAL A 1 495 ? -24.558 0.818 36.247 1.00 96.00 495 VAL A C 1
ATOM 3875 O O . VAL A 1 495 ? -25.344 -0.086 35.966 1.00 96.00 495 VAL A O 1
ATOM 3878 N N . LYS A 1 496 ? -24.920 1.822 37.066 1.00 95.38 496 LYS A N 1
ATOM 3879 C CA . LYS A 1 496 ? -26.264 1.897 37.684 1.00 95.38 496 LYS A CA 1
ATOM 3880 C C . LYS A 1 496 ? -27.386 1.858 36.643 1.00 95.38 496 LYS A C 1
ATOM 3882 O O . LYS A 1 496 ? -28.440 1.277 36.916 1.00 95.38 496 LYS A O 1
ATOM 3887 N N . GLY A 1 497 ? -27.156 2.448 35.470 1.00 95.00 497 GLY A N 1
ATOM 3888 C CA . GLY A 1 497 ? -28.072 2.458 34.328 1.00 95.00 497 GLY A CA 1
ATOM 3889 C C . GLY A 1 497 ? -28.151 1.147 33.536 1.00 95.00 497 GLY A C 1
ATOM 3890 O O . GLY A 1 497 ? -29.006 1.034 32.661 1.00 95.00 497 GLY A O 1
ATOM 3891 N N . GLY A 1 498 ? -27.314 0.150 33.840 1.00 93.88 498 GLY A N 1
ATOM 3892 C CA . GLY A 1 498 ? -27.324 -1.159 33.180 1.00 93.88 498 GLY A CA 1
ATOM 3893 C C . GLY A 1 498 ? -26.036 -1.533 32.452 1.00 93.88 498 GLY A C 1
ATOM 3894 O O . GLY A 1 498 ? -26.014 -2.580 31.801 1.00 93.88 498 GLY A O 1
ATOM 3895 N N . GLY A 1 499 ? -24.985 -0.715 32.522 1.00 94.25 499 GLY A N 1
ATOM 3896 C CA . GLY A 1 499 ? -23.658 -1.065 32.011 1.00 94.25 499 GLY A CA 1
ATOM 3897 C C . GLY A 1 499 ? -22.993 -2.206 32.788 1.00 94.25 499 GLY A C 1
ATOM 3898 O O . GLY A 1 499 ? -23.390 -2.522 33.913 1.00 94.25 499 GLY A O 1
ATOM 3899 N N . VAL A 1 500 ? -21.977 -2.824 32.186 1.00 92.81 500 VAL A N 1
ATOM 3900 C CA . VAL A 1 500 ? -21.130 -3.832 32.839 1.00 92.81 500 VAL A CA 1
ATOM 3901 C C . VAL A 1 500 ? -19.686 -3.343 32.885 1.00 92.81 500 VAL A C 1
ATOM 3903 O O . VAL A 1 500 ? -19.087 -3.111 31.839 1.00 92.81 500 VAL A O 1
ATOM 3906 N N . LEU A 1 501 ? -19.124 -3.197 34.085 1.00 92.50 501 LEU A N 1
ATOM 3907 C CA . LEU A 1 501 ? -17.719 -2.822 34.278 1.00 92.50 501 LEU A CA 1
ATOM 3908 C C . LEU A 1 501 ? -16.874 -4.064 34.581 1.00 92.50 501 LEU A C 1
ATOM 3910 O O . LEU A 1 501 ? -17.179 -4.795 35.522 1.00 92.50 501 LEU A O 1
ATOM 3914 N N . VAL A 1 502 ? -15.805 -4.273 33.817 1.00 89.19 502 VAL A N 1
ATOM 3915 C CA . VAL A 1 502 ? -14.849 -5.374 33.982 1.00 89.19 502 VAL A CA 1
ATOM 3916 C C . VAL A 1 502 ? -13.473 -4.815 34.331 1.00 89.19 502 VAL A C 1
ATOM 3918 O O . VAL A 1 502 ? -13.014 -3.877 33.683 1.00 89.19 502 VAL A O 1
ATOM 3921 N N . LEU A 1 503 ? -12.810 -5.386 35.338 1.00 87.25 503 LEU A N 1
ATOM 3922 C CA . LEU A 1 503 ? -11.541 -4.880 35.864 1.00 87.25 503 LEU A CA 1
ATOM 3923 C C . LEU A 1 503 ? -10.526 -6.014 36.099 1.00 87.25 503 LEU A C 1
ATOM 3925 O O . LEU A 1 503 ? -10.905 -7.046 36.650 1.00 87.25 503 LEU A O 1
ATOM 3929 N N . PHE A 1 504 ? -9.274 -5.850 35.641 1.00 79.00 504 PHE A N 1
ATOM 3930 C CA . PHE A 1 504 ? -8.239 -6.913 35.639 1.00 79.00 504 PHE A CA 1
ATOM 3931 C C . PHE A 1 504 ? -7.209 -6.811 36.779 1.00 79.00 504 PHE A C 1
ATOM 3933 O O . PHE A 1 504 ? -6.502 -7.781 37.044 1.00 79.00 504 PHE A O 1
ATOM 3940 N N . GLU A 1 505 ? -7.088 -5.657 37.436 1.00 69.69 505 GLU A N 1
ATOM 3941 C CA . GLU A 1 505 ? -6.038 -5.385 38.434 1.00 69.69 505 GLU A CA 1
ATOM 3942 C C . GLU A 1 505 ? -6.624 -4.899 39.763 1.00 69.69 505 GLU A C 1
ATOM 3944 O O . GLU A 1 505 ? -7.761 -5.217 40.072 1.00 69.69 505 GLU A O 1
ATOM 3949 N N . SER A 1 506 ? -5.864 -4.202 40.614 1.00 65.38 506 SER A N 1
ATOM 3950 C CA . SER A 1 506 ? -6.312 -3.869 41.973 1.00 65.38 506 SER A CA 1
ATOM 3951 C C . SER A 1 506 ? -7.480 -2.878 42.005 1.00 65.38 506 SER A C 1
ATOM 3953 O O . SER A 1 506 ? -8.132 -2.734 43.040 1.00 65.38 506 SER A O 1
ATOM 3955 N N . GLY A 1 507 ? -7.752 -2.214 40.877 1.00 64.31 507 GLY A N 1
ATOM 3956 C CA . GLY A 1 507 ? -8.828 -1.243 40.726 1.00 64.31 507 GLY A CA 1
ATOM 3957 C C . GLY A 1 507 ? -8.538 0.062 41.446 1.00 64.31 507 GLY A C 1
ATOM 3958 O O . GLY A 1 507 ? -9.462 0.831 41.716 1.00 64.31 507 GLY A O 1
ATOM 3959 N N . ARG A 1 508 ? -7.263 0.291 41.770 1.00 74.56 508 ARG A N 1
ATOM 3960 C CA . ARG A 1 508 ? -6.777 1.477 42.462 1.00 74.56 508 ARG A CA 1
ATOM 3961 C C . ARG A 1 508 ? -6.359 2.500 41.429 1.00 74.56 508 ARG A C 1
ATOM 3963 O O . ARG A 1 508 ? -5.377 2.303 40.717 1.00 74.56 508 ARG A O 1
ATOM 3970 N N . PHE A 1 509 ? -7.072 3.616 41.402 1.00 79.44 509 PHE A N 1
ATOM 3971 C CA . PHE A 1 509 ? -6.724 4.743 40.557 1.00 79.44 509 PHE A CA 1
ATOM 3972 C C . PHE A 1 509 ? -6.326 5.933 41.417 1.00 79.44 509 PHE A C 1
ATOM 3974 O O . PHE A 1 509 ? -6.624 6.028 42.615 1.00 79.44 509 PHE A O 1
ATOM 3981 N N . ARG A 1 510 ? -5.584 6.837 40.794 1.00 78.75 510 ARG A N 1
ATOM 3982 C CA . ARG A 1 510 ? -5.287 8.144 41.366 1.00 78.75 510 ARG A CA 1
ATOM 3983 C C . ARG A 1 510 ? -5.761 9.213 40.406 1.00 78.75 510 ARG A C 1
ATOM 3985 O O . ARG A 1 510 ? -5.662 9.022 39.198 1.00 78.75 510 ARG A O 1
ATOM 3992 N N . ASP A 1 511 ? -6.251 10.325 40.928 1.00 80.00 511 ASP A N 1
ATOM 3993 C CA . ASP A 1 511 ? -6.404 11.515 40.094 1.00 80.00 511 ASP A CA 1
ATOM 3994 C C . ASP A 1 511 ? -5.029 12.113 39.742 1.00 80.00 511 ASP A C 1
ATOM 3996 O O . ASP A 1 511 ? -3.983 11.669 40.237 1.00 80.00 511 ASP A O 1
ATOM 4000 N N . ALA A 1 512 ? -5.018 13.104 38.849 1.00 75.69 512 ALA A N 1
ATOM 4001 C CA . ALA A 1 512 ? -3.793 13.796 38.451 1.00 75.69 512 ALA A CA 1
ATOM 4002 C C . ALA A 1 512 ? -3.052 14.446 39.641 1.00 75.69 512 ALA A C 1
ATOM 4004 O O . ALA A 1 512 ? -1.832 14.622 39.593 1.00 75.69 512 ALA A O 1
ATOM 4005 N N . GLU A 1 513 ? -3.766 14.775 40.721 1.00 78.62 513 GLU A N 1
ATOM 4006 C CA . GLU A 1 513 ? -3.226 15.316 41.969 1.00 78.62 513 GLU A CA 1
ATOM 4007 C C . GLU A 1 513 ? -2.674 14.240 42.928 1.00 78.62 513 GLU A C 1
ATOM 4009 O O . GLU A 1 513 ? -2.053 14.574 43.942 1.00 78.62 513 GLU A O 1
ATOM 4014 N N . GLY A 1 514 ? -2.842 12.954 42.607 1.00 78.00 514 GLY A N 1
ATOM 4015 C CA . GLY A 1 514 ? -2.352 11.822 43.393 1.00 78.00 514 GLY A CA 1
ATOM 4016 C C . GLY A 1 514 ? -3.285 11.368 44.519 1.00 78.00 514 GLY A C 1
ATOM 4017 O O . GLY A 1 514 ? -2.886 10.518 45.322 1.00 78.00 514 GLY A O 1
ATOM 4018 N N . SER A 1 515 ? -4.503 11.901 44.591 1.00 80.31 515 SER A N 1
ATOM 4019 C CA . SER A 1 515 ? -5.532 11.466 45.536 1.00 80.31 515 SER A CA 1
ATOM 4020 C C . SER A 1 515 ? -6.079 10.103 45.125 1.00 80.31 515 SER A C 1
ATOM 4022 O O . SER A 1 515 ? -6.342 9.858 43.949 1.00 80.31 515 SER A O 1
ATOM 4024 N N . GLU A 1 516 ? -6.286 9.213 46.097 1.00 76.06 516 GLU A N 1
ATOM 4025 C CA . GLU A 1 516 ? -6.900 7.910 45.833 1.00 76.06 516 GLU A CA 1
ATOM 4026 C C . GLU A 1 516 ? -8.363 8.071 45.413 1.00 76.06 516 GLU A C 1
ATOM 4028 O O . GLU A 1 516 ? -9.164 8.743 46.074 1.00 76.06 516 GLU A O 1
ATOM 4033 N N . ALA A 1 517 ? -8.705 7.420 44.308 1.00 70.06 517 ALA A N 1
ATOM 4034 C CA . ALA A 1 517 ? -10.065 7.270 43.838 1.00 70.06 517 ALA A CA 1
ATOM 4035 C C . ALA A 1 517 ? -10.188 5.878 43.217 1.00 70.06 517 ALA A C 1
ATOM 4037 O O . ALA A 1 517 ? -9.440 5.527 42.313 1.00 70.06 517 ALA A O 1
ATOM 4038 N N . ASP A 1 518 ? -11.109 5.059 43.707 1.00 77.31 518 ASP A N 1
ATOM 4039 C CA . ASP A 1 518 ? -11.239 3.685 43.240 1.00 77.31 518 ASP A CA 1
ATOM 4040 C C . ASP A 1 518 ? -12.698 3.282 43.023 1.00 77.31 518 ASP A C 1
ATOM 4042 O O . ASP A 1 518 ? -13.660 4.017 43.291 1.00 77.31 518 ASP A O 1
ATOM 4046 N N . PHE A 1 519 ? -12.840 2.079 42.483 1.00 81.69 519 PHE A N 1
ATOM 4047 C CA . PHE A 1 519 ? -14.116 1.404 42.346 1.00 81.69 519 PHE A CA 1
ATOM 4048 C C . PHE A 1 519 ? -14.356 0.394 43.479 1.00 81.69 519 PHE A C 1
ATOM 4050 O O . PHE A 1 519 ? -15.244 -0.444 43.330 1.00 81.69 519 PHE A O 1
ATOM 4057 N N . GLU A 1 520 ? -13.601 0.428 44.587 1.00 75.75 520 GLU A N 1
ATOM 4058 C CA . GLU A 1 520 ? -13.567 -0.650 45.594 1.00 75.75 520 GLU A CA 1
ATOM 4059 C C . GLU A 1 520 ? -14.976 -0.991 46.104 1.00 75.75 520 GLU A C 1
ATOM 4061 O O . GLU A 1 520 ? -15.374 -2.156 46.162 1.00 75.75 520 GLU A O 1
ATOM 4066 N N . GLU A 1 521 ? -15.806 0.028 46.348 1.00 80.31 521 GLU A N 1
ATOM 4067 C CA . GLU A 1 521 ? -17.192 -0.154 46.794 1.00 80.31 521 GLU A CA 1
ATOM 4068 C C . GLU A 1 521 ? -18.082 -0.922 45.799 1.00 80.31 521 GLU A C 1
ATOM 4070 O O . GLU A 1 521 ? -19.119 -1.474 46.185 1.00 80.31 521 GLU A O 1
ATOM 4075 N N . MET A 1 522 ? -17.722 -0.957 44.515 1.00 82.06 522 MET A N 1
ATOM 4076 C CA . MET A 1 522 ? -18.529 -1.546 43.449 1.00 82.06 522 MET A CA 1
ATOM 4077 C C . MET A 1 522 ? -18.244 -3.022 43.216 1.00 82.06 522 MET A C 1
ATOM 4079 O O . MET A 1 522 ? -19.085 -3.670 42.601 1.00 82.06 522 MET A O 1
ATOM 4083 N N . PHE A 1 523 ? -17.117 -3.562 43.678 1.00 79.62 523 PHE A N 1
ATOM 4084 C CA . PHE A 1 523 ? -16.712 -4.939 43.388 1.00 79.62 523 PHE A CA 1
ATOM 4085 C C . PHE A 1 523 ? -16.930 -5.878 44.583 1.00 79.62 523 PHE A C 1
ATOM 4087 O O . PHE A 1 523 ? -17.104 -5.446 45.728 1.00 79.62 523 PHE A O 1
ATOM 4094 N N . ASP A 1 524 ? -17.004 -7.177 44.291 1.00 74.88 524 ASP A N 1
ATOM 4095 C CA . ASP A 1 524 ? -16.867 -8.243 45.281 1.00 74.88 524 ASP A CA 1
ATOM 4096 C C . ASP A 1 524 ? -15.494 -8.888 45.082 1.00 74.88 524 ASP A C 1
ATOM 4098 O O . ASP A 1 524 ? -15.224 -9.454 44.027 1.00 74.88 524 ASP A O 1
ATOM 4102 N N . MET A 1 525 ? -14.623 -8.789 46.086 1.00 69.88 525 MET A N 1
ATOM 4103 C CA . MET A 1 525 ? -13.286 -9.399 46.059 1.00 69.88 525 MET A CA 1
ATOM 4104 C C . MET A 1 525 ? -13.316 -10.887 46.451 1.00 69.88 525 MET A C 1
ATOM 4106 O O . MET A 1 525 ? -12.270 -11.525 46.570 1.00 69.88 525 MET A O 1
ATOM 4110 N N . GLY A 1 526 ? -14.509 -11.443 46.680 1.00 67.94 526 GLY A N 1
ATOM 4111 C CA . GLY A 1 526 ? -14.749 -12.860 46.900 1.00 67.94 526 GLY A CA 1
ATOM 4112 C C . GLY A 1 526 ? -14.520 -13.729 45.657 1.00 67.94 526 GLY A C 1
ATOM 4113 O O . GLY A 1 526 ? -14.107 -13.275 44.590 1.00 67.94 526 GLY A O 1
ATOM 4114 N N . SER A 1 527 ? -14.803 -15.025 45.808 1.00 64.69 527 SER A N 1
ATOM 4115 C CA . SER A 1 527 ? -14.494 -16.048 44.795 1.00 64.69 527 SER A CA 1
ATOM 4116 C C . SER A 1 527 ? -15.293 -15.926 43.493 1.00 64.69 527 SER A C 1
ATOM 4118 O O . SER A 1 527 ? -14.814 -16.380 42.457 1.00 64.69 527 SER A O 1
ATOM 4120 N N . GLU A 1 528 ? -16.480 -15.311 43.521 1.00 67.94 528 GLU A N 1
ATOM 4121 C CA . GLU A 1 528 ? -17.280 -15.086 42.309 1.00 67.94 528 GLU A CA 1
ATOM 4122 C C . GLU A 1 528 ? -16.853 -13.832 41.541 1.00 67.94 528 GLU A C 1
ATOM 4124 O O . GLU A 1 528 ? -17.052 -13.772 40.331 1.00 67.94 528 GLU A O 1
ATOM 4129 N N . GLY A 1 529 ? -16.268 -12.834 42.215 1.00 76.69 529 GLY A N 1
ATOM 4130 C CA . GLY A 1 529 ? -15.799 -11.601 41.584 1.00 76.69 529 GLY A CA 1
ATOM 4131 C C . GLY A 1 529 ? -16.895 -10.753 40.917 1.00 76.69 529 GLY A C 1
ATOM 4132 O O . GLY A 1 529 ? -16.568 -9.848 40.154 1.00 76.69 529 GLY A O 1
ATOM 4133 N N . VAL A 1 530 ? -18.182 -11.059 41.115 1.00 80.88 530 VAL A N 1
ATOM 4134 C CA . VAL A 1 530 ? -19.317 -10.384 40.463 1.00 80.88 530 VAL A CA 1
ATOM 4135 C C . VAL A 1 530 ? -20.181 -9.690 41.500 1.00 80.88 530 VAL A C 1
ATOM 4137 O O . VAL A 1 530 ? -20.550 -10.289 42.506 1.00 80.88 530 VAL A O 1
ATOM 4140 N N . LYS A 1 531 ? -20.581 -8.447 41.229 1.00 87.19 531 LYS A N 1
ATOM 4141 C CA . LYS A 1 531 ? -21.500 -7.709 42.099 1.00 87.19 531 LYS A CA 1
ATOM 4142 C C . LYS A 1 531 ? -22.528 -6.932 41.287 1.00 87.19 531 LYS A C 1
ATOM 4144 O O . LYS A 1 531 ? -22.206 -6.272 40.305 1.00 87.19 531 LYS A O 1
ATOM 4149 N N . SER A 1 532 ? -23.795 -7.016 41.689 1.00 87.75 532 SER A N 1
ATOM 4150 C CA . SER A 1 532 ? -24.850 -6.175 41.108 1.00 87.75 532 SER A CA 1
ATOM 4151 C C . SER A 1 532 ? -24.692 -4.735 41.590 1.00 87.75 532 SER A C 1
ATOM 4153 O O . SER A 1 532 ? -24.462 -4.499 42.778 1.00 87.75 532 SER A O 1
ATOM 4155 N N . TYR A 1 533 ? -24.857 -3.770 40.689 1.00 87.94 533 TYR A N 1
ATOM 4156 C CA . TYR A 1 533 ? -24.753 -2.351 41.018 1.00 87.94 533 TYR A CA 1
ATOM 4157 C C . TYR A 1 533 ? -25.801 -1.556 40.231 1.00 87.94 533 TYR A C 1
ATOM 4159 O O . TYR A 1 533 ? -25.648 -1.270 39.045 1.00 87.94 533 TYR A O 1
ATOM 4167 N N . GLY A 1 534 ? -26.916 -1.230 40.892 1.00 90.81 534 GLY A N 1
ATOM 4168 C CA . GLY A 1 534 ? -28.106 -0.698 40.222 1.00 90.81 534 GLY A CA 1
ATOM 4169 C C . GLY A 1 534 ? -28.716 -1.727 39.264 1.00 90.81 534 GLY A C 1
ATOM 4170 O O . GLY A 1 534 ? -28.992 -2.851 39.673 1.00 90.81 534 GLY A O 1
ATOM 4171 N N . SER A 1 535 ? -28.931 -1.341 38.004 1.00 92.50 535 SER A N 1
ATOM 4172 C CA . SER A 1 535 ? -29.437 -2.236 36.947 1.00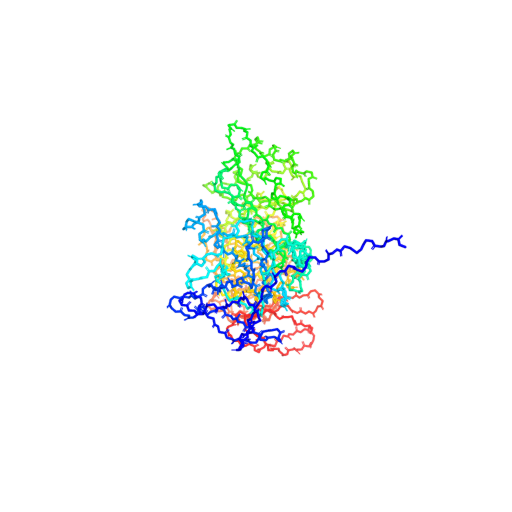 92.50 535 SER A CA 1
ATOM 4173 C C . SER A 1 535 ? -28.325 -2.977 36.192 1.00 92.50 535 SER A C 1
ATOM 4175 O O . SER A 1 535 ? -28.619 -3.744 35.275 1.00 92.50 535 SER A O 1
ATOM 4177 N N . GLY A 1 536 ? -27.061 -2.699 36.518 1.00 92.62 536 GLY A N 1
ATOM 4178 C CA . GLY A 1 536 ? -25.885 -3.298 35.898 1.00 92.62 536 GLY A CA 1
ATOM 4179 C C . GLY A 1 536 ? -25.091 -4.167 36.865 1.00 92.62 536 GLY A C 1
ATOM 4180 O O . GLY A 1 536 ? -25.567 -4.552 37.938 1.00 92.62 536 GLY A O 1
ATOM 4181 N N . SER A 1 537 ? -23.858 -4.475 36.478 1.00 91.00 537 SER A N 1
ATOM 4182 C CA . SER A 1 537 ? -22.977 -5.348 37.251 1.00 91.00 537 SER A CA 1
ATOM 4183 C C . SER A 1 537 ? -21.510 -4.980 37.092 1.00 91.00 537 SER A C 1
ATOM 4185 O O . SER A 1 537 ? -21.098 -4.371 36.106 1.00 91.00 537 SER A O 1
ATOM 4187 N N . THR A 1 538 ? -20.709 -5.394 38.060 1.00 89.19 538 THR A N 1
ATOM 4188 C CA . THR A 1 538 ? -19.255 -5.297 38.037 1.00 89.19 538 THR A CA 1
ATOM 4189 C C . THR A 1 538 ? -18.631 -6.684 38.085 1.00 89.19 538 THR A C 1
ATOM 4191 O O . THR A 1 538 ? -19.199 -7.614 38.661 1.00 89.19 538 THR A O 1
ATOM 4194 N N . VAL A 1 539 ? -17.483 -6.829 37.429 1.00 86.88 539 VAL A N 1
ATOM 4195 C CA . VAL A 1 539 ? -16.772 -8.089 37.213 1.00 86.88 539 VAL A CA 1
ATOM 4196 C C . VAL A 1 539 ? -15.282 -7.880 37.482 1.00 86.88 539 VAL A C 1
ATOM 4198 O O . VAL A 1 539 ? -14.601 -7.196 36.726 1.00 86.88 539 VAL A O 1
ATOM 4201 N N . PHE A 1 540 ? -14.771 -8.478 38.549 1.00 83.50 540 PHE A N 1
ATOM 4202 C CA . PHE A 1 540 ? -13.358 -8.454 38.914 1.00 83.50 540 PHE A CA 1
ATOM 4203 C C . PHE A 1 540 ? -12.651 -9.731 38.448 1.00 83.50 540 PHE A C 1
ATOM 4205 O O . PHE A 1 540 ? -13.012 -10.820 38.905 1.00 83.50 540 PHE A O 1
ATOM 4212 N N . ILE A 1 541 ? -11.681 -9.619 37.543 1.00 79.06 541 ILE A N 1
ATOM 4213 C CA . ILE A 1 541 ? -10.898 -10.747 37.021 1.00 79.06 541 ILE A CA 1
ATOM 4214 C C . ILE A 1 541 ? -9.652 -10.932 37.890 1.00 79.06 541 ILE A C 1
ATOM 4216 O O . ILE A 1 541 ? -8.789 -10.059 37.956 1.00 79.06 541 ILE A O 1
ATOM 4220 N N . HIS A 1 542 ? -9.551 -12.077 38.567 1.00 72.38 542 HIS A N 1
ATOM 4221 C CA . HIS A 1 542 ? -8.455 -12.343 39.503 1.00 72.38 542 HIS A CA 1
ATOM 4222 C C . HIS A 1 542 ? -7.184 -12.822 38.781 1.00 72.38 542 HIS A C 1
ATOM 4224 O O . HIS A 1 542 ? -7.223 -13.716 37.935 1.00 72.38 542 HIS A O 1
ATOM 4230 N N . GLY A 1 543 ? -6.022 -12.293 39.181 1.00 68.25 543 GLY A N 1
ATOM 4231 C CA . GLY A 1 543 ? -4.714 -12.713 38.652 1.00 68.25 543 GLY A CA 1
ATOM 4232 C C . GLY A 1 543 ? -4.271 -12.008 37.364 1.00 68.25 543 GLY A C 1
ATOM 4233 O O . GLY A 1 543 ? -3.258 -12.398 36.790 1.00 68.25 543 GLY A O 1
ATOM 4234 N N . GLY A 1 544 ? -4.996 -10.972 36.924 1.00 67.94 544 GLY A N 1
ATOM 4235 C CA . GLY A 1 544 ? -4.586 -10.075 35.842 1.00 67.94 544 GLY A CA 1
ATOM 4236 C C . GLY A 1 544 ? -4.188 -10.776 34.539 1.00 67.94 544 GLY A C 1
ATOM 4237 O O . GLY A 1 544 ? -4.809 -11.748 34.104 1.00 67.94 544 GLY A O 1
ATOM 4238 N N . TRP A 1 545 ? -3.133 -10.263 33.903 1.00 71.38 545 TRP A N 1
ATOM 4239 C CA . TRP A 1 545 ? -2.657 -10.696 32.582 1.00 71.38 545 TRP A CA 1
ATOM 4240 C C . TRP A 1 545 ? -2.041 -12.108 32.535 1.00 71.38 545 TRP A C 1
ATOM 4242 O O . TRP A 1 545 ? -1.890 -12.682 31.446 1.00 71.38 545 TRP A O 1
ATOM 4252 N N . ASP A 1 546 ? -1.724 -12.693 33.690 1.00 67.06 546 ASP A N 1
ATOM 4253 C CA . ASP A 1 546 ? -1.189 -14.056 33.792 1.00 67.06 546 ASP A CA 1
ATOM 4254 C C . ASP A 1 546 ? -2.276 -15.116 33.537 1.00 67.06 546 ASP A C 1
ATOM 4256 O O . ASP A 1 546 ? -1.977 -16.226 33.096 1.00 67.06 546 ASP A O 1
ATOM 4260 N N . ASN A 1 547 ? -3.552 -14.752 33.712 1.00 63.66 547 ASN A N 1
ATOM 4261 C CA . ASN A 1 547 ? -4.710 -15.631 33.531 1.00 63.66 547 ASN A CA 1
ATOM 4262 C C . ASN A 1 547 ? -5.502 -15.373 32.237 1.00 63.66 547 ASN A C 1
ATOM 4264 O O . ASN A 1 547 ? -6.615 -15.878 32.098 1.00 63.66 547 ASN A O 1
ATOM 4268 N N . VAL A 1 548 ? -4.955 -14.654 31.247 1.00 63.62 548 VAL A N 1
ATOM 4269 C CA . VAL A 1 548 ? -5.677 -14.359 29.983 1.00 63.62 548 VAL A CA 1
ATOM 4270 C C . VAL A 1 548 ? -6.166 -15.629 29.272 1.00 63.62 548 VAL A C 1
ATOM 4272 O O . VAL A 1 548 ? -7.243 -15.630 28.691 1.00 63.62 548 VAL A O 1
ATOM 4275 N N . GLY A 1 549 ? -5.448 -16.753 29.386 1.00 58.41 549 GLY A N 1
ATOM 4276 C CA . GLY A 1 549 ? -5.911 -18.042 28.847 1.00 58.41 549 GLY A CA 1
ATOM 4277 C C . GLY A 1 549 ? -7.163 -18.612 29.540 1.00 58.41 549 GLY A C 1
ATOM 4278 O O . GLY A 1 549 ? -7.902 -19.384 28.934 1.00 58.41 549 GLY A O 1
ATOM 4279 N N . ALA A 1 550 ? -7.427 -18.222 30.792 1.00 60.16 550 ALA A N 1
ATOM 4280 C CA . ALA A 1 550 ? -8.625 -18.570 31.565 1.00 60.16 550 ALA A CA 1
ATOM 4281 C C . ALA A 1 550 ? -9.719 -17.485 31.508 1.00 60.16 550 ALA A C 1
ATOM 4283 O O . ALA A 1 550 ? -10.868 -17.750 31.880 1.00 60.16 550 ALA A O 1
ATOM 4284 N N . LEU A 1 551 ? -9.386 -16.294 30.991 1.00 65.00 551 LEU A N 1
ATOM 4285 C CA . LEU A 1 551 ? -10.288 -15.153 30.822 1.00 65.00 551 LEU A CA 1
ATOM 4286 C C . LEU A 1 551 ? -11.560 -15.542 30.059 1.00 65.00 551 LEU A C 1
ATOM 4288 O O . LEU A 1 551 ? -12.643 -15.090 30.417 1.00 65.00 551 LEU A O 1
ATOM 4292 N N . ARG A 1 552 ? -11.456 -16.464 29.091 1.00 63.59 552 ARG A N 1
ATOM 4293 C CA . ARG A 1 552 ? -12.594 -17.088 28.397 1.00 63.59 552 ARG A CA 1
ATOM 4294 C C . ARG A 1 552 ? -13.665 -17.600 29.354 1.00 63.59 552 ARG A C 1
ATOM 4296 O O . ARG A 1 552 ? -14.832 -17.215 29.279 1.00 63.59 552 ARG A O 1
ATOM 4303 N N . ASP A 1 553 ? -13.266 -18.519 30.231 1.00 61.97 553 ASP A N 1
ATOM 4304 C CA . ASP A 1 553 ? -14.181 -19.221 31.124 1.00 61.97 553 ASP A CA 1
ATOM 4305 C C . ASP A 1 553 ? -14.701 -18.271 32.192 1.00 61.97 553 ASP A C 1
ATOM 4307 O O . ASP A 1 553 ? -15.795 -18.460 32.710 1.00 61.97 553 ASP A O 1
ATOM 4311 N N . GLU A 1 554 ? -13.924 -17.254 32.544 1.00 67.75 554 GLU A N 1
ATOM 4312 C CA . GLU A 1 554 ? -14.292 -16.261 33.540 1.00 67.75 554 GLU A CA 1
ATOM 4313 C C . GLU A 1 554 ? -15.290 -15.230 32.998 1.00 67.75 554 GLU A C 1
ATOM 4315 O O . GLU A 1 554 ? -16.345 -15.048 33.602 1.00 67.75 554 GLU A O 1
ATOM 4320 N N . ILE A 1 555 ? -15.041 -14.644 31.823 1.00 69.88 555 ILE A N 1
ATOM 4321 C CA . ILE A 1 555 ? -15.968 -13.727 31.141 1.00 69.88 555 ILE A CA 1
ATOM 4322 C C . ILE A 1 555 ? -17.271 -14.461 30.777 1.00 69.88 555 ILE A C 1
ATOM 4324 O O . ILE A 1 555 ? -18.367 -13.979 31.080 1.00 69.88 555 ILE A O 1
ATOM 4328 N N . GLY A 1 556 ? -17.161 -15.669 30.210 1.00 64.31 556 GLY A N 1
ATOM 4329 C CA . GLY A 1 556 ? -18.306 -16.488 29.809 1.00 64.31 556 GLY A CA 1
ATOM 4330 C C . GLY A 1 556 ? -19.174 -16.956 30.984 1.00 64.31 556 GLY A C 1
ATOM 4331 O O . GLY A 1 556 ? -20.399 -16.837 30.923 1.00 64.31 556 GLY A O 1
ATOM 4332 N N . ARG A 1 557 ? -18.575 -17.431 32.093 1.00 63.97 557 ARG A N 1
ATOM 4333 C CA . ARG A 1 557 ? -19.331 -17.817 33.310 1.00 63.97 557 ARG A CA 1
ATOM 4334 C C . ARG A 1 557 ? -20.088 -16.646 33.926 1.00 63.97 557 ARG A C 1
ATOM 4336 O O . ARG A 1 557 ? -21.127 -16.857 34.545 1.00 63.97 557 ARG A O 1
ATOM 4343 N N . ARG A 1 558 ? -19.573 -15.429 33.758 1.00 69.81 558 ARG A N 1
ATOM 4344 C CA . ARG A 1 558 ? -20.131 -14.208 34.348 1.00 69.81 558 ARG A CA 1
ATOM 4345 C C . ARG A 1 558 ? -21.128 -13.496 33.424 1.00 69.81 558 ARG A C 1
ATOM 4347 O O . ARG A 1 558 ? -21.614 -12.423 33.766 1.00 69.81 558 ARG A O 1
ATOM 4354 N N . GLY A 1 559 ? -21.480 -14.113 32.289 1.00 60.97 559 GLY A N 1
ATOM 4355 C CA . GLY A 1 559 ? -22.564 -13.665 31.411 1.00 60.97 559 GLY A CA 1
ATOM 4356 C C . GLY A 1 559 ? -22.248 -12.409 30.598 1.00 60.97 559 GLY A C 1
ATOM 4357 O O . GLY A 1 559 ? -23.173 -11.741 30.132 1.00 60.97 559 GLY A O 1
ATOM 4358 N N . VAL A 1 560 ? -20.966 -12.077 30.436 1.00 68.31 560 VAL A N 1
ATOM 4359 C CA . VAL A 1 560 ? -20.529 -10.956 29.601 1.00 68.31 560 VAL A CA 1
ATOM 4360 C C . VAL A 1 560 ? -20.504 -11.430 28.147 1.00 68.31 560 VAL A C 1
ATOM 4362 O O . VAL A 1 560 ? -19.754 -12.333 27.785 1.00 68.31 560 VAL A O 1
ATOM 4365 N N . ASP A 1 561 ? -21.368 -10.840 27.324 1.00 65.62 561 ASP A N 1
ATOM 4366 C CA . ASP A 1 561 ? -21.439 -11.121 25.888 1.00 65.62 561 ASP A CA 1
ATOM 4367 C C . ASP A 1 561 ? -20.225 -10.497 25.188 1.00 65.62 561 ASP A C 1
ATOM 4369 O O . ASP A 1 561 ? -20.116 -9.268 25.119 1.00 65.62 561 ASP A O 1
ATOM 4373 N N . ILE A 1 562 ? -19.306 -11.346 24.722 1.00 65.06 562 ILE A N 1
ATOM 4374 C CA . ILE A 1 562 ? -18.115 -10.959 23.964 1.00 65.06 562 ILE A CA 1
ATOM 4375 C C . ILE A 1 562 ? -18.191 -11.572 22.561 1.00 65.06 562 ILE A C 1
ATOM 4377 O O . ILE A 1 562 ? -18.460 -12.762 22.391 1.00 65.06 562 ILE A O 1
ATOM 4381 N N . SER A 1 563 ? -18.013 -10.746 21.534 1.00 59.09 563 SER A N 1
ATOM 4382 C CA . SER A 1 563 ? -18.079 -11.152 20.131 1.00 59.09 563 SER A CA 1
ATOM 4383 C C . SER A 1 563 ? -16.733 -11.710 19.674 1.00 59.09 563 SER A C 1
ATOM 4385 O O . SER A 1 563 ? -15.927 -10.965 19.138 1.00 59.09 563 SER A O 1
ATOM 4387 N N . ALA A 1 564 ? -16.485 -12.997 19.924 1.00 62.38 564 ALA A N 1
ATOM 4388 C CA . ALA A 1 564 ? -15.433 -13.827 19.317 1.00 62.38 564 ALA A CA 1
ATOM 4389 C C . ALA A 1 564 ? -15.540 -15.261 19.874 1.00 62.38 564 ALA A C 1
ATOM 4391 O O . ALA A 1 564 ? -16.449 -15.573 20.646 1.00 62.38 564 ALA A O 1
ATOM 4392 N N . ASP A 1 565 ? -14.636 -16.155 19.478 1.00 71.69 565 ASP A N 1
ATOM 4393 C CA . ASP A 1 565 ? -14.567 -17.518 20.020 1.00 71.69 565 ASP A CA 1
ATOM 4394 C C . ASP A 1 565 ? -14.028 -17.596 21.464 1.00 71.69 565 ASP A C 1
ATOM 4396 O O . ASP A 1 565 ? -14.135 -18.651 22.100 1.00 71.69 565 ASP A O 1
ATOM 4400 N N . GLY A 1 566 ? -13.511 -16.485 22.002 1.00 71.50 566 GLY A N 1
ATOM 4401 C CA . GLY A 1 566 ? -13.017 -16.391 23.368 1.00 71.50 566 GLY A CA 1
ATOM 4402 C C . GLY A 1 566 ? -11.649 -17.033 23.587 1.00 71.50 566 GLY A C 1
ATOM 4403 O O . GLY A 1 566 ? -11.315 -17.305 24.737 1.00 71.50 566 GLY A O 1
ATOM 4404 N N . LEU A 1 567 ? -10.874 -17.353 22.550 1.00 75.75 567 LEU A N 1
ATOM 4405 C CA . LEU A 1 567 ? -9.644 -18.136 22.675 1.00 75.75 567 LEU A CA 1
ATOM 4406 C C . LEU A 1 567 ? -8.413 -17.308 22.316 1.00 75.75 567 LEU A C 1
ATOM 4408 O O . LEU A 1 567 ? -8.290 -16.830 21.205 1.00 75.75 567 LEU A O 1
ATOM 4412 N N . ALA A 1 568 ? -7.449 -17.237 23.235 1.00 79.88 568 ALA A N 1
ATOM 4413 C CA . ALA A 1 568 ? -6.120 -16.722 22.924 1.00 79.88 568 ALA A CA 1
ATOM 4414 C C . ALA A 1 568 ? -5.258 -17.819 22.259 1.00 79.88 568 ALA A C 1
ATOM 4416 O O . ALA A 1 568 ? -4.436 -18.451 22.931 1.00 79.88 568 ALA A O 1
ATOM 4417 N N . ASP A 1 569 ? -5.512 -18.127 20.985 1.00 83.88 569 ASP A N 1
ATOM 4418 C CA . ASP A 1 569 ? -4.808 -19.166 20.218 1.00 83.88 569 ASP A CA 1
ATOM 4419 C C . ASP A 1 569 ? -4.182 -18.677 18.897 1.00 83.88 569 ASP A C 1
ATOM 4421 O O . ASP A 1 569 ? -3.760 -19.490 18.065 1.00 83.88 569 ASP A O 1
ATOM 4425 N N . GLY A 1 570 ? -4.057 -17.361 18.721 1.00 87.44 570 GLY A N 1
ATOM 4426 C CA . GLY A 1 570 ? -3.548 -16.733 17.503 1.00 87.44 570 GLY A CA 1
ATOM 4427 C C . GLY A 1 570 ? -4.527 -16.840 16.333 1.00 87.44 570 GLY A C 1
ATOM 4428 O O . GLY A 1 570 ? -4.103 -16.885 15.172 1.00 87.44 570 GLY A O 1
ATOM 4429 N N . VAL A 1 571 ? -5.826 -16.944 16.623 1.00 89.38 571 VAL A N 1
ATOM 4430 C CA . VAL A 1 571 ? -6.898 -16.989 15.629 1.00 89.38 571 VAL A CA 1
ATOM 4431 C C . VAL A 1 571 ? -7.898 -15.882 15.926 1.00 89.38 571 VAL A C 1
ATOM 4433 O O . VAL A 1 571 ? -8.813 -16.026 16.728 1.00 89.38 571 VAL A O 1
ATOM 4436 N N . TYR A 1 572 ? -7.773 -14.797 15.174 1.00 89.00 572 TYR A N 1
ATOM 4437 C CA . TYR A 1 572 ? -8.579 -13.596 15.335 1.00 89.00 572 TYR A CA 1
ATOM 4438 C C . TYR A 1 572 ? -9.896 -13.747 14.582 1.00 89.00 572 TYR A C 1
ATOM 4440 O O . TYR A 1 572 ? -9.902 -14.077 13.391 1.00 89.00 572 TYR A O 1
ATOM 4448 N N . VAL A 1 573 ? -11.019 -13.494 15.257 1.00 87.69 573 VAL A N 1
ATOM 4449 C CA . VAL A 1 573 ? -12.364 -13.695 14.702 1.00 87.69 573 VAL A CA 1
ATOM 4450 C C . VAL A 1 573 ? -13.150 -12.392 14.678 1.00 87.69 573 VAL A C 1
ATOM 4452 O O . VAL A 1 573 ? -13.548 -11.866 15.710 1.00 87.69 573 VAL A O 1
ATOM 4455 N N . LEU A 1 574 ? -13.472 -11.945 13.468 1.00 87.25 574 LEU A N 1
ATOM 4456 C CA . LEU A 1 574 ? -14.285 -10.768 13.191 1.00 87.25 574 LEU A CA 1
ATOM 4457 C C . LEU A 1 574 ? -15.692 -11.166 12.754 1.00 87.25 574 LEU A C 1
ATOM 4459 O O . LEU A 1 574 ? -15.875 -11.950 11.818 1.00 87.25 574 LEU A O 1
ATOM 4463 N N . THR A 1 575 ? -16.716 -10.613 13.402 1.00 82.38 575 THR A N 1
ATOM 4464 C CA . THR A 1 575 ? -18.115 -10.914 13.059 1.00 82.38 575 THR A CA 1
ATOM 4465 C C . THR A 1 575 ? -18.573 -10.091 11.855 1.00 82.38 575 THR A C 1
ATOM 4467 O O . THR A 1 575 ? -18.456 -8.873 11.841 1.00 82.38 575 THR A O 1
ATOM 4470 N N . LEU A 1 576 ? -19.175 -10.732 10.846 1.00 81.69 576 LEU A N 1
ATOM 4471 C CA . LEU A 1 576 ? -19.705 -10.053 9.657 1.00 81.69 576 LEU A CA 1
ATOM 4472 C C . LEU A 1 576 ? -21.234 -9.833 9.735 1.00 81.69 576 LEU A C 1
ATOM 4474 O O . LEU A 1 576 ? -21.964 -10.699 10.233 1.00 81.69 576 LEU A O 1
ATOM 4478 N N . PRO A 1 577 ? -21.785 -8.755 9.132 1.00 70.69 577 PRO A N 1
ATOM 4479 C CA . PRO A 1 577 ? -23.210 -8.401 9.244 1.00 70.69 577 PRO A CA 1
ATOM 4480 C C . PRO A 1 577 ? -24.219 -9.450 8.734 1.00 70.69 577 PRO A C 1
ATOM 4482 O O . PRO A 1 577 ? -25.388 -9.429 9.119 1.00 70.69 577 PRO A O 1
ATOM 4485 N N . LYS A 1 578 ? -23.815 -10.364 7.838 1.00 68.62 578 LYS A N 1
ATOM 4486 C CA . LYS A 1 578 ? -24.706 -11.345 7.178 1.00 68.62 578 LYS A CA 1
ATOM 4487 C C . LYS A 1 578 ? -24.628 -12.768 7.757 1.00 68.62 578 LYS A C 1
ATOM 4489 O O . LYS A 1 578 ? -24.969 -13.708 7.049 1.00 68.62 578 LYS A O 1
ATOM 4494 N N . LYS A 1 579 ? -24.275 -12.916 9.043 1.00 67.00 579 LYS A N 1
ATOM 4495 C CA . LYS A 1 579 ? -24.056 -14.205 9.739 1.00 67.00 579 LYS A CA 1
ATOM 4496 C C . LYS A 1 579 ? -22.887 -14.993 9.147 1.00 67.00 579 LYS A C 1
ATOM 4498 O O . LYS A 1 579 ? -23.090 -16.032 8.536 1.00 67.00 579 LYS A O 1
ATOM 4503 N N . GLY A 1 580 ? -21.684 -14.486 9.368 1.00 80.62 580 GLY A N 1
ATOM 4504 C CA . GLY A 1 580 ? -20.435 -15.164 9.048 1.00 80.62 580 GLY A CA 1
ATOM 4505 C C . GLY A 1 580 ? -19.287 -14.540 9.829 1.00 80.62 580 GLY A C 1
ATOM 4506 O O . GLY A 1 580 ? -19.486 -13.532 10.509 1.00 80.62 580 GLY A O 1
ATOM 4507 N N . PHE A 1 581 ? -18.106 -15.128 9.715 1.00 87.69 581 PHE A N 1
ATOM 4508 C CA . PHE A 1 581 ? -16.885 -14.628 10.327 1.00 87.69 581 PHE A CA 1
ATOM 4509 C C . PHE A 1 581 ? -15.824 -14.362 9.267 1.00 87.69 581 PHE A C 1
ATOM 4511 O O . PHE A 1 581 ? -15.740 -15.078 8.265 1.00 87.69 581 PHE A O 1
ATOM 4518 N N . LEU A 1 582 ? -15.005 -13.348 9.503 1.00 90.94 582 LEU A N 1
ATOM 4519 C CA . LEU A 1 582 ? -13.692 -13.236 8.894 1.00 90.94 582 LEU A CA 1
ATOM 4520 C C . LEU A 1 582 ? -12.679 -13.693 9.940 1.00 90.94 582 LEU A C 1
ATOM 4522 O O . LEU A 1 582 ? -12.701 -13.206 11.063 1.00 90.94 582 LEU A O 1
ATOM 4526 N N . VAL A 1 583 ? -11.852 -14.672 9.596 1.00 92.38 583 VAL A N 1
ATOM 4527 C CA . VAL A 1 583 ? -10.974 -15.348 10.551 1.00 92.38 583 VAL A CA 1
ATOM 4528 C C . VAL A 1 583 ? -9.543 -15.249 10.062 1.00 92.38 583 VAL A C 1
ATOM 4530 O O . VAL A 1 583 ? -9.258 -15.690 8.950 1.00 92.38 583 VAL A O 1
ATOM 4533 N N . PHE A 1 584 ? -8.652 -14.697 10.875 1.00 92.81 584 PHE A N 1
ATOM 4534 C CA . PHE A 1 584 ? -7.226 -14.632 10.581 1.00 92.81 584 PHE A CA 1
ATOM 4535 C C . PHE A 1 584 ? -6.464 -15.594 11.485 1.00 92.81 584 PHE A C 1
ATOM 4537 O O . PHE A 1 584 ? -6.446 -15.429 12.698 1.00 92.81 584 PHE A O 1
ATOM 4544 N N . ASN A 1 585 ? -5.828 -16.599 10.885 1.00 93.12 585 ASN A N 1
ATOM 4545 C CA . ASN A 1 585 ? -4.898 -17.470 11.594 1.00 93.12 585 ASN A CA 1
ATOM 4546 C C . ASN A 1 585 ? -3.485 -16.886 11.487 1.00 93.12 585 ASN A C 1
ATOM 4548 O O . ASN A 1 585 ? -2.882 -16.960 10.417 1.00 93.12 585 ASN A O 1
ATOM 4552 N N . SER A 1 586 ? -2.956 -16.339 12.582 1.00 91.12 586 SER A N 1
ATOM 4553 C CA . SER A 1 586 ? -1.600 -15.780 12.636 1.00 91.12 586 SER A CA 1
ATOM 4554 C C . SER A 1 586 ? -0.531 -16.818 12.989 1.00 91.12 586 SER A C 1
ATOM 4556 O O . SER A 1 586 ? 0.621 -16.456 13.223 1.00 91.12 586 SER A O 1
ATOM 4558 N N . ASN A 1 587 ? -0.897 -18.095 13.112 1.00 90.75 587 ASN A N 1
ATOM 4559 C CA . ASN A 1 587 ? 0.054 -19.163 13.388 1.00 90.75 587 ASN A CA 1
ATOM 4560 C C . ASN A 1 587 ? 0.808 -19.572 12.114 1.00 90.75 587 ASN A C 1
ATOM 4562 O O . ASN A 1 587 ? 0.302 -19.464 10.995 1.00 90.75 587 ASN A O 1
ATOM 4566 N N . ASP A 1 588 ? 2.003 -20.132 12.299 1.00 90.69 588 ASP A N 1
ATOM 4567 C CA . ASP A 1 588 ? 2.833 -20.731 11.244 1.00 90.69 588 ASP A CA 1
ATOM 4568 C C . ASP A 1 588 ? 2.363 -22.136 10.819 1.00 90.69 588 ASP A C 1
ATOM 4570 O O . ASP A 1 588 ? 2.913 -22.743 9.899 1.00 90.69 588 ASP A O 1
ATOM 4574 N N . LYS A 1 589 ? 1.314 -22.643 11.472 1.00 93.50 589 LYS A N 1
ATOM 4575 C CA . LYS A 1 589 ? 0.709 -23.955 11.243 1.00 93.50 589 LYS A CA 1
ATOM 4576 C C . LYS A 1 589 ? -0.796 -23.862 11.018 1.00 93.50 589 LYS A C 1
ATOM 4578 O O . LYS A 1 589 ? -1.453 -22.881 11.373 1.00 93.50 589 LYS A O 1
ATOM 4583 N N . GLU A 1 590 ? -1.346 -24.932 10.452 1.00 94.56 590 GLU A N 1
ATOM 4584 C CA . GLU A 1 590 ? -2.793 -25.105 10.367 1.00 94.56 590 GLU A CA 1
ATOM 4585 C C . GLU A 1 590 ? -3.423 -25.173 11.766 1.00 94.56 590 GLU A C 1
ATOM 4587 O O . GLU A 1 590 ? -2.866 -25.783 12.684 1.00 94.56 590 GLU A O 1
ATOM 4592 N N . VAL A 1 591 ? -4.612 -24.584 11.907 1.00 94.19 591 VAL A N 1
ATOM 4593 C CA . VAL A 1 591 ? -5.410 -24.640 13.138 1.00 94.19 591 VAL A CA 1
ATOM 4594 C C . VAL A 1 591 ? -6.798 -25.187 12.817 1.00 94.19 591 VAL A C 1
ATOM 4596 O O . VAL A 1 591 ? -7.500 -24.661 11.952 1.00 94.19 591 VAL A O 1
ATOM 4599 N N . ASP A 1 592 ? -7.205 -26.250 13.511 1.00 92.44 592 ASP A N 1
ATOM 4600 C CA . ASP A 1 592 ? -8.580 -26.749 13.469 1.00 92.44 592 ASP A CA 1
ATOM 4601 C C . ASP A 1 592 ? -9.419 -25.960 14.486 1.00 92.44 592 ASP A C 1
ATOM 4603 O O . ASP A 1 592 ? -9.148 -25.987 15.688 1.00 92.44 592 ASP A O 1
ATOM 4607 N N . LYS A 1 593 ? -10.446 -25.253 14.007 1.00 87.94 593 LYS A N 1
ATOM 4608 C CA . LYS A 1 593 ? -11.279 -24.360 14.819 1.00 87.94 593 LYS A CA 1
ATOM 4609 C C . LYS A 1 593 ? -12.747 -24.763 14.764 1.00 87.94 593 LYS A C 1
ATOM 4611 O O . LYS A 1 593 ? -13.274 -25.131 13.710 1.00 87.94 593 LYS A O 1
ATOM 4616 N N . GLU A 1 594 ? -13.417 -24.665 15.908 1.00 85.88 594 GLU A N 1
ATOM 4617 C CA . GLU A 1 594 ? -14.865 -24.804 16.022 1.00 85.88 594 GLU A CA 1
ATOM 4618 C C . GLU A 1 594 ? -15.507 -23.422 16.190 1.00 85.88 594 GLU A C 1
ATOM 4620 O O . GLU A 1 594 ? -15.266 -22.740 17.181 1.00 85.88 594 GLU A O 1
ATOM 4625 N N . LEU A 1 595 ? -16.343 -23.009 15.233 1.00 80.94 595 LEU A N 1
ATOM 4626 C CA . LEU A 1 595 ? -17.037 -21.721 15.264 1.00 80.94 595 LEU A CA 1
ATOM 4627 C C . LEU A 1 595 ? -18.550 -21.915 15.270 1.00 80.94 595 LEU A C 1
ATOM 4629 O O . LEU A 1 595 ? -19.115 -22.684 14.481 1.00 80.94 595 LEU A O 1
ATOM 4633 N N . ARG A 1 596 ? -19.235 -21.184 16.151 1.00 74.88 596 ARG A N 1
ATOM 4634 C CA . ARG A 1 596 ? -20.689 -21.264 16.300 1.00 74.88 596 ARG A CA 1
ATOM 4635 C C . ARG A 1 596 ? -21.383 -20.132 15.545 1.00 74.88 596 ARG A C 1
ATOM 4637 O O . ARG A 1 596 ? -21.360 -18.982 15.966 1.00 74.88 596 ARG A O 1
ATOM 4644 N N . ILE A 1 597 ? -22.088 -20.472 14.466 1.00 72.25 597 ILE A N 1
ATOM 4645 C CA . ILE A 1 597 ? -22.887 -19.533 13.666 1.00 72.25 597 ILE A CA 1
ATOM 4646 C C . ILE A 1 597 ? -24.370 -19.743 13.988 1.00 72.25 597 ILE A C 1
ATOM 4648 O O . ILE A 1 597 ? -25.034 -20.679 13.520 1.00 72.25 597 ILE A O 1
ATOM 4652 N N . GLY A 1 598 ? -24.915 -18.871 14.836 1.00 69.25 598 GLY A N 1
ATOM 4653 C CA . GLY A 1 598 ? -26.281 -18.996 15.343 1.00 69.25 598 GLY A CA 1
ATOM 4654 C C . GLY A 1 598 ? -26.461 -20.257 16.196 1.00 69.25 598 GLY A C 1
ATOM 4655 O O . GLY A 1 598 ? -25.966 -20.329 17.315 1.00 69.25 598 GLY A O 1
ATOM 4656 N N . ARG A 1 599 ? -27.204 -21.250 15.686 1.00 71.12 599 ARG A N 1
ATOM 4657 C CA . ARG A 1 599 ? -27.409 -22.556 16.353 1.00 71.12 599 ARG A CA 1
ATOM 4658 C C . ARG A 1 599 ? -26.530 -23.676 15.788 1.00 71.12 599 ARG A C 1
ATOM 4660 O O . ARG A 1 599 ? -26.627 -24.800 16.266 1.00 71.12 599 ARG A O 1
ATOM 4667 N N . LYS A 1 600 ? -25.754 -23.405 14.736 1.00 76.69 600 LYS A N 1
ATOM 4668 C CA . LYS A 1 600 ? -24.927 -24.409 14.064 1.00 76.69 600 LYS A CA 1
ATOM 4669 C C . LYS A 1 600 ? -23.478 -24.262 14.494 1.00 76.69 600 LYS A C 1
ATOM 4671 O O . LYS A 1 600 ? -22.979 -23.149 14.606 1.00 76.69 600 LYS A O 1
ATOM 4676 N N . THR A 1 601 ? -22.823 -25.398 14.649 1.00 82.62 601 THR A N 1
ATOM 4677 C CA . THR A 1 601 ? -21.384 -25.503 14.853 1.00 82.62 601 THR A CA 1
ATOM 4678 C C . THR A 1 601 ? -20.714 -25.840 13.521 1.00 82.62 601 THR A C 1
ATOM 4680 O O . THR A 1 601 ? -21.217 -26.679 12.765 1.00 82.62 601 THR A O 1
ATOM 4683 N N . ARG A 1 602 ? -19.604 -25.172 13.209 1.00 83.88 602 ARG A N 1
ATOM 4684 C CA . ARG A 1 602 ? -18.756 -25.434 12.043 1.00 83.88 602 ARG A CA 1
ATOM 4685 C C . ARG A 1 602 ? -17.358 -25.809 12.509 1.00 83.88 602 ARG A C 1
ATOM 4687 O O . ARG A 1 602 ? -16.774 -25.074 13.291 1.00 83.88 602 ARG A O 1
ATOM 4694 N N . HIS A 1 603 ? -16.829 -26.907 11.978 1.00 89.19 603 HIS A N 1
ATOM 4695 C CA . HIS A 1 603 ? -15.421 -27.274 12.119 1.00 89.19 603 HIS A CA 1
ATOM 4696 C C . HIS A 1 603 ? -14.689 -26.870 10.846 1.00 89.19 603 HIS A C 1
ATOM 4698 O O . HIS A 1 603 ? -15.135 -27.219 9.749 1.00 89.19 603 HIS A O 1
ATOM 4704 N N . ILE A 1 604 ? -13.617 -26.098 10.986 1.00 91.12 604 ILE A N 1
ATOM 4705 C CA . ILE A 1 604 ? -12.901 -25.489 9.866 1.00 91.12 604 ILE A CA 1
ATOM 4706 C C . ILE A 1 604 ? -11.415 -25.635 10.115 1.00 91.12 604 ILE A C 1
ATOM 4708 O O . ILE A 1 604 ? -10.947 -25.412 11.226 1.00 91.12 604 ILE A O 1
ATOM 4712 N N . ARG A 1 605 ? -10.684 -25.985 9.060 1.00 93.62 605 ARG A N 1
ATOM 4713 C CA . ARG A 1 605 ? -9.230 -25.995 9.071 1.00 93.62 605 ARG A CA 1
ATOM 4714 C C . ARG A 1 605 ? -8.717 -24.706 8.455 1.00 93.62 605 ARG A C 1
ATOM 4716 O O . ARG A 1 605 ? -8.940 -24.456 7.270 1.00 93.62 605 ARG A O 1
ATOM 4723 N N . LEU A 1 606 ? -8.068 -23.892 9.270 1.00 93.44 606 LEU A N 1
ATOM 4724 C CA . LEU A 1 606 ? -7.526 -22.601 8.881 1.00 93.44 606 LEU A CA 1
ATOM 4725 C C . LEU A 1 606 ? -6.082 -22.786 8.429 1.00 93.44 606 LEU A C 1
ATOM 4727 O O . LEU A 1 606 ? -5.274 -23.370 9.150 1.00 93.44 606 LEU A O 1
ATOM 4731 N N . GLN A 1 607 ? -5.767 -22.297 7.233 1.00 92.88 607 GLN A N 1
ATOM 4732 C CA . GLN A 1 607 ? -4.397 -22.295 6.722 1.00 92.88 607 GLN A CA 1
ATOM 4733 C C . GLN A 1 607 ? -3.531 -21.315 7.526 1.00 92.88 607 GLN A C 1
ATOM 4735 O O . GLN A 1 607 ? -4.071 -20.329 8.036 1.00 92.88 607 GLN A O 1
ATOM 4740 N N . PRO A 1 608 ? -2.222 -21.576 7.679 1.00 91.44 608 PRO A N 1
ATOM 4741 C CA . PRO A 1 608 ? -1.317 -20.652 8.355 1.00 91.44 608 PRO A CA 1
ATOM 4742 C C . PRO A 1 608 ? -1.278 -19.301 7.643 1.00 91.44 608 PRO A C 1
ATOM 4744 O O . PRO A 1 608 ? -1.327 -19.250 6.413 1.00 91.44 608 PRO A O 1
ATOM 4747 N N . MET A 1 609 ? -1.159 -18.224 8.420 1.00 89.00 609 MET A N 1
ATOM 4748 C CA . MET A 1 609 ? -0.957 -16.856 7.929 1.00 89.00 609 MET A CA 1
ATOM 4749 C C . MET A 1 609 ? -1.967 -16.439 6.853 1.00 89.00 609 MET A C 1
ATOM 4751 O O . MET A 1 609 ? -1.600 -15.890 5.818 1.00 89.00 609 MET A O 1
ATOM 4755 N N . CYS A 1 610 ? -3.248 -16.752 7.065 1.00 91.00 610 CYS A N 1
ATOM 4756 C CA . CYS A 1 610 ? -4.277 -16.570 6.046 1.00 91.00 610 CYS A CA 1
ATOM 4757 C C . CYS A 1 610 ? -5.592 -16.055 6.631 1.00 91.00 610 CYS A C 1
ATOM 4759 O O . CYS A 1 610 ? -6.029 -16.480 7.705 1.00 91.00 610 CYS A O 1
ATOM 4761 N N . ILE A 1 611 ? -6.257 -15.181 5.870 1.00 93.56 611 ILE A N 1
ATOM 4762 C CA . ILE A 1 611 ? -7.620 -14.735 6.143 1.00 93.56 611 ILE A CA 1
ATOM 4763 C C . ILE A 1 611 ? -8.619 -15.670 5.449 1.00 93.56 611 ILE A C 1
ATOM 4765 O O . ILE A 1 611 ? -8.657 -15.795 4.221 1.00 93.56 611 ILE A O 1
ATOM 4769 N N . THR A 1 612 ? -9.490 -16.283 6.245 1.00 92.44 612 THR A N 1
ATOM 4770 C CA . THR A 1 612 ? -10.559 -17.177 5.797 1.00 92.44 612 THR A CA 1
ATOM 4771 C C . THR A 1 612 ? -11.921 -16.586 6.132 1.00 92.44 612 THR A C 1
ATOM 4773 O O . THR A 1 612 ? -12.197 -16.225 7.272 1.00 92.44 612 THR A O 1
ATOM 4776 N N . ARG A 1 613 ? -12.819 -16.539 5.146 1.00 90.38 613 ARG A N 1
ATOM 4777 C CA . ARG A 1 613 ? -14.230 -16.242 5.396 1.00 90.38 613 ARG A CA 1
ATOM 4778 C C . ARG A 1 613 ? -15.000 -17.518 5.704 1.00 90.38 613 ARG A C 1
ATOM 4780 O O . ARG A 1 613 ? -14.861 -18.521 5.008 1.00 90.38 613 ARG A O 1
ATOM 4787 N N . VAL A 1 614 ? -15.853 -17.431 6.712 1.00 87.44 614 VAL A N 1
ATOM 4788 C CA . VAL A 1 614 ? -16.696 -18.514 7.203 1.00 87.44 614 VAL A CA 1
ATOM 4789 C C . VAL A 1 614 ? -18.158 -18.077 7.133 1.00 87.44 614 VAL A C 1
ATOM 4791 O O . VAL A 1 614 ? -18.533 -17.122 7.806 1.00 87.44 614 VAL A O 1
ATOM 4794 N N . ASP A 1 615 ? -18.982 -18.770 6.341 1.00 83.06 615 ASP A N 1
ATOM 4795 C CA . ASP A 1 615 ? -20.421 -18.487 6.161 1.00 83.06 615 ASP A CA 1
ATOM 4796 C C . ASP A 1 615 ? -21.353 -19.550 6.796 1.00 83.06 615 ASP A C 1
ATOM 4798 O O . ASP A 1 615 ? -21.001 -20.761 6.864 1.00 83.06 615 ASP A O 1
#

Foldseek 3Di:
DDDDDPPPPPFDKWKWFAAPDIDGGQKDWDADDLAHWDWDAALNDIWIKFAQVDVPGRFKTFMAGHRPDDDAAPFKKKKWWWFLAFWDKKWKFFQFCQLVDPPGRHGHTQDMDIRQHLRDTAIDMGTHGGQDRQLPDPPSGGMMMGGPDIITTGMMMMGHPDDPCVVSVVQALLNCLVPRPLADDADPLAAAEEEAFEAPALVCLVVSLVSLLRCLSNCRSLRHQAYEYEDECRRAPPDVLDGDCVSVVSNLVSQVSNNHAYEYEYADDDLSVLVVVLVPPLVPPRHQEYEYEQDDDPLDSVVVLVVLVSNCVRNVPHAYEYEDAADFFAPSLVVSLLSQLVSQYAYEYHDDQLRQQRNLLANVLSVHAYAYEQDQDLAQLSNLVSLVVCQLSVHSYYYYHCVVSCSDPNNVVSSSQSVVSHNAHFDAWQEEEEGANDTPDPNSVCVVLVQLQFRYGYDYLVSLVVVSNVSHQEYEYQDEEADDQVSVVSVLVSQLVAHEYEYQDPQWHAHPVRHTDGCVVQWDPDPLGWDRRHNHIYHYHPPGPVCLQVVQVNCVVRPNDGPDPRHSPQWGWTAHPVQKTWIFRQDPAWDFDWDDRPPDIDTDIDGHSDIDIGD

Sequence (615 aa):
MSVCRAAQVEGTTAWIELGSINIEHGLSLRNGADGQNDPVTVGGSECRRNNLDSEPPSYYFYFDYEPSEGRIIRPVYVTVEYYDSGFGQFALEYDSADISAPEHGAYKTAGVELILDSKKWRKAVFELNDARFEGRQKLGADFRIVCFRELDVRMVSVEMGASSNLNWMQETWAQRAEKCPAALTAPRSIQVVFEGSKPRSYRDVSQALEELRLSAPMFRVLGATSVRIEVSSEVMEYDTGRYDWAWCGNVIRTLEQNGLKWSPYLKITDESFLRQFAERYAAGMMIESIFVDGEVDGGSTAGVESKLAAVRKVFRKTPLYVCLDGEGVGAALSSLLRAAAKYDAGVLIAGSSDITEAAAGLAHAYECPVVLEVPVDSHSVAVTRSVFEAVDFGVKGVFVREPQTLIKPGVLESWRLDYRWLGTYAPPPRVAVLMPSQEGSVFGEKLWRLRDVFDFDIVDAVLIRQGVLAGYKNLFIVEDGILDRDIIELVKSWVKGGGVLVLFESGRFRDAEGSEADFEEMFDMGSEGVKSYGSGSTVFIHGGWDNVGALRDEIGRRGVDISADGLADGVYVLTLPKKGFLVFNSNDKEVDKELRIGRKTRHIRLQPMCITRVD

pLDDT: mean 87.38, std 11.75, range [29.97, 98.75]

Secondary structure (DSSP, 8-state):
-------------EEEE-SSS-EEEBEEEE--TT--EEEEEETTEEEEEE-TTSSS---EEEEEE--SSSPPPSSEEEEEEEE--SEEEEEEEE-BS-TTSTTTTTTEEEEEEEEE---SEEEEEEEETTB--SS-SGGG-SEEEE-SS--EEEEEEEEESS-TTHHHHHS-HHHHHHT-TTPPPPPTT-EEEEE----SSGGGHHHHHHHHHHHHHHHHHTT-SEEEEEE-HHHHEEETTEE-THHHHHHHHHHHHTT-EEEEEE----HHHHHHHHHHHTT-TTB--EEEE---BTTBTHHHHHHHHHHHHH-SSS-EEEEEES--SSHHHHHHHHHHHHTT-EEEEES-HHHHHHHHHHHHHTTPPEEEE----SSHHHHHHHHHHHHHTT-SEEEES-GGGTTSTTHHHHHHHHGGGTTPPPPPPSEEEEPPSSTT-THHHHHHHHHHH---EEE-HHHHHTTGGGG-SEEEE-S--B--HHHHHHHHHHHHTT-EEEE-S--EEE-TT--EEE-GGG---STT-EEEETTEEEEEPTTGGGGHHHHHHHHHHTT---SS----SSEEEEEETTTEEEEEE-SSS-EEEEEEETTEEEEEEEPTTEEEEE-